Protein AF-0000000078692003 (afdb_homodimer)

Solvent-accessible surface area (backbone atoms only — not comparable to ful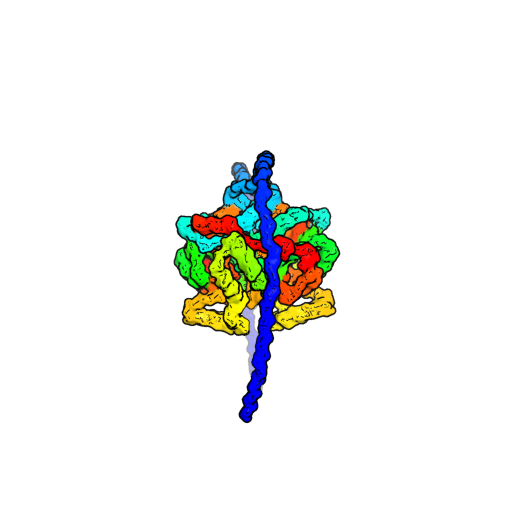l-atom values): 32745 Å² total; per-residue (Å²): 138,87,77,79,76,80,84,78,87,72,90,70,92,80,80,88,92,82,79,92,82,76,89,86,88,71,91,83,78,80,73,76,78,75,75,72,77,72,70,77,66,76,76,68,73,66,78,64,81,68,88,63,51,41,68,58,26,27,51,36,38,47,45,22,47,67,67,52,61,80,47,75,42,37,27,68,88,47,77,70,63,62,68,59,49,49,51,44,51,52,53,24,64,55,45,70,38,77,94,55,30,62,33,43,36,35,29,38,35,60,47,66,71,56,27,60,55,42,16,52,19,32,65,60,43,59,35,43,58,31,18,51,30,27,37,39,38,31,13,30,46,58,31,70,77,36,42,67,59,44,51,50,46,18,46,74,69,60,55,36,57,82,83,43,54,68,57,47,57,51,49,53,45,38,48,74,58,31,45,84,54,58,92,43,42,73,54,33,58,51,40,44,53,46,41,28,66,68,70,70,48,70,49,67,54,44,68,91,35,52,61,24,44,13,30,26,46,33,27,29,30,52,44,48,38,52,41,40,38,30,18,58,69,35,38,34,27,82,43,59,68,23,11,46,66,50,41,27,59,74,32,61,43,61,70,88,50,40,45,64,65,39,35,35,26,36,29,41,53,26,74,76,50,51,61,52,62,76,47,60,80,68,68,79,57,57,72,76,38,42,31,70,60,36,98,143,81,92,85,81,88,75,85,80,91,85,75,89,74,89,81,95,81,75,95,74,83,73,89,80,74,89,81,83,70,86,75,80,76,78,75,77,74,73,77,66,78,76,68,74,65,78,63,80,67,87,63,51,40,67,57,27,28,51,37,37,47,45,22,46,67,69,51,60,81,48,74,42,38,27,68,88,47,77,69,63,62,69,59,48,50,51,45,52,52,53,25,64,57,45,71,37,77,92,55,31,62,35,42,36,35,30,38,35,60,46,68,74,56,27,61,54,42,17,52,19,31,67,61,43,59,35,43,58,31,18,50,30,28,37,39,38,32,14,30,47,58,30,69,76,34,41,67,60,43,49,50,47,18,44,74,68,59,56,37,56,82,82,43,53,68,57,48,57,51,49,53,45,39,47,73,55,34,49,81,58,60,87,44,44,73,54,34,56,49,42,47,48,44,43,24,66,69,67,70,49,67,48,71,53,45,70,91,36,51,62,24,46,12,31,26,46,34,26,29,30,52,45,47,37,52,38,41,38,30,19,58,68,35,39,35,26,81,42,58,69,23,10,47,68,50,42,26,61,74,32,61,42,62,71,90,51,39,46,64,63,38,34,35,23,36,30,41,53,25,73,76,50,51,60,52,61,77,47,61,80,69,67,79,57,57,73,76,37,44,32,70,60,35,99

Organism: Leishmania braziliensis (NCBI:txid5660)

Nearest PDB structures (foldseek):
  3bem-assembly1_A  TM=8.900E-01  e=2.463E-15  Bacillus subtilis
  3x21-assembly1_B  TM=8.415E-01  e=2.024E-14  Escherichia coli K-12
  1v5z-assembly1_A  TM=8.103E-01  e=6.130E-14  Aliivibrio fischeri
  3gag-assembly2_D  TM=8.363E-01  e=1.488E-13  Streptococcus mutans
  3gag-assembly2_C  TM=8.128E-01  e=1.857E-13  Streptococcus mutans

InterPro domains:
  IPR000415 Nitroreductase-like [G3DSA:3.40.109.10] (60-291)
  IPR000415 Nitroreductase-like [SSF55469] (63-290)
  IPR029479 Nitroreductase [PF00881] (65-268)
  IPR050461 Nitroreductase family, HadB/RutE subfamily [PTHR43543] (5-295)

Foldseek 3Di:
DCPCVDDDDDDDDDDDDDDDDDDDDDPDDCPDDPPPPPPPPPPPPPPPVPCDDPVRVCVLLVCLVLLADAFQAFALVFADDVVLVVVLLVVLQPFAFVLSLSFKDKDKDQDQVLLVLQCVQLVNRCLSNRFNIKIFMKFFLPSLVSQVVVLVVCVVVVVDDPVCNVVSSVCSCCQAPPVVPPVPLVVCVVVVVVCCVVVVDDDRDHDPGSQVSRLVRRVRSVVSSSSSLSSVVKHKHKGQNGNFVSNCVSVVNDPPGMTTRIMMGIHHHDPVSVVCSVDHDDDDDPCVVDDPPDD/DDDDDCPDDDDCPDDDDDDPDDDDDDPDDDDDDPDPPPPPPPPPPPVPVPCDDPVRVCVLLVCLVLLADAFQAFALVFADDVVLVVVLLVVLQPFAFVLSLSFKDKDKDQDLVLLVLQCVQLVNRCLSNRFNIKIFMKGFLPSLVSQVVVLVVCVVVVVDDPVCNVVSSVCSCCQAPPVVPLVPLVVSVVVLVVCCVVVVDHDRDHDSGSQVSRLVRRVRSVVSSSSSLSSVVKHKHKGQRGNFVSNCVSVVNDPPGMTTRIMMGIHHHDPVSVVCSVDHDDDDDPCVVDDPPDD

pLDDT: mean 77.94, std 29.79, range [15.89, 98.94]

Secondary structure (DSSP, 8-state):
-----------------------------------------------------HHHHHHHHHHHHHH--B--SB-TT----HHHHHHHHHHHTT---GGG---EEEEEE--HHHHHHHHHHTTT-HHHHHSSEEEEEEEES-GGGGHHHHHHHHHHHTSS-GGGHHHHHHHHHHHHH-SS-STTHHHHHHHHHHHHHHH----PPPPS-HHHHHHHHHHHHHHHHHHHHHHTT-EEEEE--S-HHHHHHHHT--TTTEEEEEEEEEE-B-HHHHHGGGSPPP---HHHHEEES--/-----------------------------------------------------HHHHHHHHHHHHHH--B--SB-TT----HHHHHHHHHHHTT---GGG---EEEEEE--HHHHHHHHHHTTT-HHHHHSSEEEEEEEES-GGGGHHHHHHHHHHHTSS-GGGHHHHHHHHHHHHH-SS--TTHHHHHHHHHHHHHHH----PPPPS-HHHHHHHHHHHHHHHHHHHHHHTT-EEEEE--S-HHHHHHHHT--TTTEEEEEEEEEE-B-HHHHHGGGSPPP---HHHHEEES--

Sequence (590 aa):
MFRHSRCSNKARNGTSSGFLATLRSLVTWGRASATVASSSSPASCGRTAGCISAGVALDAVEAAVRNRWTCRQFDTAKTIDLDTLRRVLTATTRAPTGFNLQGWHAVVVTSTAVREQLVKAALGQPQVLQAPATVVFVGDMEPERNAPQTLEMGLETGYYDPLYGSAYLRNVYYFLHGGPMQSMAAVKSAVSAWYSRAAGTPLVSVPVSRAGYAWKQTLIPATTFVQLCTAAGWDTCMMEGIDEEAVKQVLGVPAERYTVPVIVSVGYATAAEAEKRQVRSPRFATSHTVRWNKFMFRHSRCSNKARNGTSSGFLATLRSLVTWGRASATVASSSSPASCGRTAGCISAGVALDAVEAAVRNRWTCRQFDTAKTIDLDTLRRVLTATTRAPTGFNLQGWHAVVVTSTAVREQLVKAALGQPQVLQAPATVVFVGDMEPERNAPQTLEMGLETGYYDPLYGSAYLRNVYYFLHGGPMQSMAAVKSAVSAWYSRAAGTPLVSVPVSRAGYAWKQTLIPATTFVQLCTAAGWDTCMMEGIDEEAVKQVLGVPAERYTVPVIVSVGYATAAEAEKRQVRSPRFATSHTVRWNKF

Radius of gyration: 33.56 Å; Cα contacts (8 Å, |Δi|>4): 937; chains: 2; bounding box: 138×92×102 Å

Structure (mmCIF, N/CA/C/O backbone):
data_AF-0000000078692003-model_v1
#
loop_
_entity.id
_entity.type
_entity.pdbx_description
1 polymer 'Nitroreductase-like protein'
#
loop_
_atom_site.group_PDB
_atom_site.id
_atom_site.type_symbol
_atom_site.label_atom_id
_atom_site.label_alt_id
_atom_site.label_comp_id
_atom_site.label_asym_id
_atom_site.label_entity_id
_atom_site.label_seq_id
_atom_site.pdbx_PDB_ins_code
_atom_site.Cartn_x
_atom_site.Cartn_y
_atom_site.Cartn_z
_atom_site.occupancy
_atom_site.B_iso_or_equiv
_atom_site.auth_seq_id
_atom_site.auth_comp_id
_atom_site.auth_asym_id
_atom_site.auth_atom_id
_atom_site.pdbx_PDB_model_num
ATOM 1 N N . MET A 1 1 ? 68.312 18.75 40.219 1 24.02 1 MET A N 1
ATOM 2 C CA . MET A 1 1 ? 67.812 19.922 39.531 1 24.02 1 MET A CA 1
ATOM 3 C C . MET A 1 1 ? 68.438 20.078 38.156 1 24.02 1 MET A C 1
ATOM 5 O O . MET A 1 1 ? 69.625 20.344 38.031 1 24.02 1 MET A O 1
ATOM 9 N N . PHE A 1 2 ? 67.875 19.203 37.125 1 21.09 2 PHE A N 1
ATOM 10 C CA . PHE A 1 2 ? 68.188 18.438 35.906 1 21.09 2 PHE A CA 1
ATOM 11 C C . PHE A 1 2 ? 68.188 19.344 34.688 1 21.09 2 PHE A C 1
ATOM 13 O O . PHE A 1 2 ? 67.125 19.578 34.094 1 21.09 2 PHE A O 1
ATOM 20 N N . ARG A 1 3 ? 68.812 20.5 34.812 1 21.56 3 ARG A N 1
ATOM 21 C CA . ARG A 1 3 ? 68.812 21.734 34.031 1 21.56 3 ARG A CA 1
ATOM 22 C C . ARG A 1 3 ? 69.5 21.516 32.688 1 21.56 3 ARG A C 1
ATOM 24 O O . ARG A 1 3 ? 70.75 21.641 32.562 1 21.56 3 ARG A O 1
ATOM 31 N N . HIS A 1 4 ? 68.938 20.422 31.922 1 21.05 4 HIS A N 1
ATOM 32 C CA . HIS A 1 4 ? 69.562 19.969 30.703 1 21.05 4 HIS A CA 1
ATOM 33 C C . HIS A 1 4 ? 69.5 21.031 29.609 1 21.05 4 HIS A C 1
ATOM 35 O O . HIS A 1 4 ? 68.438 21.422 29.172 1 21.05 4 HIS A O 1
ATOM 41 N N . SER A 1 5 ? 70.375 21.969 29.547 1 20.39 5 SER A N 1
ATOM 42 C CA . SER A 1 5 ? 70.625 23.219 28.844 1 20.39 5 SER A CA 1
ATOM 43 C C . SER A 1 5 ? 70.938 22.969 27.375 1 20.39 5 SER A C 1
ATOM 45 O O . SER A 1 5 ? 72.125 22.938 26.984 1 20.39 5 SER A O 1
ATOM 47 N N . ARG A 1 6 ? 70.062 22.016 26.703 1 19.52 6 ARG A N 1
ATOM 48 C CA . ARG A 1 6 ? 70.625 21.562 25.453 1 19.52 6 ARG A CA 1
ATOM 49 C C . ARG A 1 6 ? 70.75 22.703 24.453 1 19.52 6 ARG A C 1
ATOM 51 O O . ARG A 1 6 ? 69.938 23.625 24.469 1 19.52 6 ARG A O 1
ATOM 58 N N . CYS A 1 7 ? 71.75 22.703 23.578 1 18.88 7 CYS A N 1
ATOM 59 C CA . CYS A 1 7 ? 72.562 23.484 22.656 1 18.88 7 CYS A CA 1
ATOM 60 C C . CYS A 1 7 ? 71.75 23.859 21.406 1 18.88 7 CYS A C 1
ATOM 62 O O . CYS A 1 7 ? 70.938 23.094 20.953 1 18.88 7 CYS A O 1
ATOM 64 N N . SER A 1 8 ? 71.875 25.109 20.781 1 18.08 8 SER A N 1
ATOM 65 C CA . SER A 1 8 ? 71.5 26.297 20.016 1 18.08 8 SER A CA 1
ATOM 66 C C . SER A 1 8 ? 71.75 26.094 18.516 1 18.08 8 SER A C 1
ATOM 68 O O . SER A 1 8 ? 71.625 27.031 17.734 1 18.08 8 SER A O 1
ATOM 70 N N . ASN A 1 9 ? 71.75 24.797 17.922 1 17.09 9 ASN A N 1
ATOM 71 C CA . ASN A 1 9 ? 72.5 24.891 16.703 1 17.09 9 ASN A CA 1
ATOM 72 C C . ASN A 1 9 ? 71.812 25.734 15.641 1 17.09 9 ASN A C 1
ATOM 74 O O . ASN A 1 9 ? 70.625 25.531 15.383 1 17.09 9 ASN A O 1
ATOM 78 N N . LYS A 1 10 ? 72.375 26.797 14.93 1 17.7 10 LYS A N 1
ATOM 79 C CA . LYS A 1 10 ? 72.25 28.047 14.188 1 17.7 10 LYS A CA 1
ATOM 80 C C . LYS A 1 10 ? 72.125 27.781 12.688 1 17.7 10 LYS A C 1
ATOM 82 O O . LYS A 1 10 ? 72.062 28.719 11.891 1 17.7 10 LYS A O 1
ATOM 87 N N . ALA A 1 11 ? 71.812 26.578 12.055 1 17.94 11 ALA A N 1
ATOM 88 C CA . ALA A 1 11 ? 72.438 26.594 10.734 1 17.94 11 ALA A CA 1
ATOM 89 C C . ALA A 1 11 ? 71.688 27.547 9.797 1 17.94 11 ALA A C 1
ATOM 91 O O . ALA A 1 11 ? 70.438 27.516 9.695 1 17.94 11 ALA A O 1
ATOM 92 N N . ARG A 1 12 ? 72.375 28.516 8.984 1 17.14 12 ARG A N 1
ATOM 93 C CA . ARG A 1 12 ? 72.312 29.766 8.242 1 17.14 12 ARG A CA 1
ATOM 94 C C . ARG A 1 12 ? 71.938 29.531 6.789 1 17.14 12 ARG A C 1
ATOM 96 O O . ARG A 1 12 ? 71.875 30.484 5.996 1 17.14 12 ARG A O 1
ATOM 103 N N . ASN A 1 13 ? 71.562 28.344 6.285 1 17.27 13 ASN A N 1
ATOM 104 C CA . ASN A 1 13 ? 72.062 28.312 4.91 1 17.27 13 ASN A CA 1
ATOM 105 C C . ASN A 1 13 ? 71.25 29.25 4.012 1 17.27 13 ASN A C 1
ATOM 107 O O . ASN A 1 13 ? 70.062 29.297 4.09 1 17.27 13 ASN A O 1
ATOM 111 N N . GLY A 1 14 ? 71.875 30.172 3.195 1 17.34 14 GLY A N 1
ATOM 112 C CA . GLY A 1 14 ? 71.812 31.406 2.432 1 17.34 14 GLY A CA 1
ATOM 113 C C . GLY A 1 14 ? 71.062 31.266 1.107 1 17.34 14 GLY A C 1
ATOM 114 O O . GLY A 1 14 ? 70.188 32.031 0.816 1 17.34 14 GLY A O 1
ATOM 115 N N . THR A 1 15 ? 71.688 30.766 -0.115 1 16.61 15 THR A N 1
ATOM 116 C CA . THR A 1 15 ? 72 31.641 -1.24 1 16.61 15 THR A CA 1
ATOM 117 C C . THR A 1 15 ? 70.938 31.531 -2.324 1 16.61 15 THR A C 1
ATOM 119 O O . THR A 1 15 ? 70.625 32.531 -2.975 1 16.61 15 THR A O 1
ATOM 122 N N . SER A 1 16 ? 70.5 30.359 -2.883 1 17.58 16 SER A N 1
ATOM 123 C CA . SER A 1 16 ? 70.688 30.234 -4.324 1 17.58 16 SER A CA 1
ATOM 124 C C . SER A 1 16 ? 69.688 31.047 -5.094 1 17.58 16 SER A C 1
ATOM 126 O O . SER A 1 16 ? 68.625 31.359 -4.57 1 17.58 16 SER A O 1
ATOM 128 N N . SER A 1 17 ? 69.812 31.156 -6.555 1 17.58 17 SER A N 1
ATOM 129 C CA . SER A 1 17 ? 69.938 31.938 -7.777 1 17.58 17 SER A CA 1
ATOM 130 C C . SER A 1 17 ? 68.625 32.125 -8.461 1 17.58 17 SER A C 1
ATOM 132 O O . SER A 1 17 ?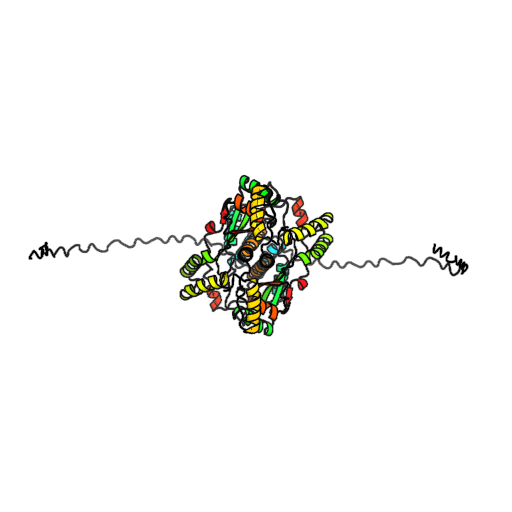 67.625 31.391 -8.195 1 17.58 17 SER A O 1
ATOM 134 N N . GLY A 1 18 ? 68.5 33.031 -9.664 1 17.33 18 GLY A N 1
ATOM 135 C CA . GLY A 1 18 ? 67.875 34.156 -10.359 1 17.33 18 GLY A CA 1
ATOM 136 C C . GLY A 1 18 ? 66.938 33.719 -11.492 1 17.33 18 GLY A C 1
ATOM 137 O O . GLY A 1 18 ? 66.5 34.562 -12.258 1 17.33 18 GLY A O 1
ATOM 138 N N . PHE A 1 19 ? 67.062 32.438 -11.922 1 16.31 19 PHE A N 1
ATOM 139 C CA . PHE A 1 19 ? 66.938 32.375 -13.375 1 16.31 19 PHE A CA 1
ATOM 140 C C . PHE A 1 19 ? 65.625 32.938 -13.867 1 16.31 19 PHE A C 1
ATOM 142 O O . PHE A 1 19 ? 64.688 33.062 -13.094 1 16.31 19 PHE A O 1
ATOM 149 N N . LEU A 1 20 ? 65 32.156 -14.922 1 17.67 20 LEU A N 1
ATOM 150 C CA . LEU A 1 20 ? 64.562 32.312 -16.312 1 17.67 20 LEU A CA 1
ATOM 151 C C . LEU A 1 20 ? 63.125 32.781 -16.391 1 17.67 20 LEU A C 1
ATOM 153 O O . LEU A 1 20 ? 62.188 32.094 -15.938 1 17.67 20 LEU A O 1
ATOM 157 N N . ALA A 1 21 ? 62.938 34.062 -16.562 1 16.7 21 ALA A N 1
ATOM 158 C CA . ALA A 1 21 ? 62 35.156 -16.641 1 16.7 21 ALA A CA 1
ATOM 159 C C . ALA A 1 21 ? 60.906 34.906 -17.672 1 16.7 21 ALA A C 1
ATOM 161 O O . ALA A 1 21 ? 59.719 35 -17.359 1 16.7 21 ALA A O 1
ATOM 162 N N . THR A 1 22 ? 61.125 35.312 -19.047 1 15.97 22 THR A N 1
ATOM 163 C CA . THR A 1 22 ? 60.438 36.375 -19.734 1 15.97 22 THR A CA 1
ATOM 164 C C . THR A 1 22 ? 59.281 35.844 -20.578 1 15.97 22 THR A C 1
ATOM 166 O O . THR A 1 22 ? 58.344 36.562 -20.891 1 15.97 22 THR A O 1
ATOM 169 N N . LEU A 1 23 ? 59.5 34.688 -21.328 1 17.91 23 LEU A N 1
ATOM 170 C CA . LEU A 1 23 ? 59.094 34.875 -22.719 1 17.91 23 LEU A CA 1
ATOM 171 C C . LEU A 1 23 ? 57.594 35.156 -22.828 1 17.91 23 LEU A C 1
ATOM 173 O O . LEU A 1 23 ? 56.781 34.5 -22.156 1 17.91 23 LEU A O 1
ATOM 177 N N . ARG A 1 24 ? 57.219 35.969 -23.844 1 16.62 24 ARG A N 1
ATOM 178 C CA . ARG A 1 24 ? 56.312 37 -24.328 1 16.62 24 ARG A CA 1
ATOM 179 C C . ARG A 1 24 ? 54.969 36.438 -24.703 1 16.62 24 ARG A C 1
ATOM 181 O O . ARG A 1 24 ? 54.812 35.219 -24.844 1 16.62 24 ARG A O 1
ATOM 188 N N . SER A 1 25 ? 54.188 37.188 -25.766 1 18.06 25 SER A N 1
ATOM 189 C CA . SER A 1 25 ? 52.969 37.969 -25.953 1 18.06 25 SER A CA 1
ATOM 190 C C . SER A 1 25 ? 51.875 37.125 -26.594 1 18.06 25 SER A C 1
ATOM 192 O O . SER A 1 25 ? 50.781 37 -26.031 1 18.06 25 SER A O 1
ATOM 194 N N . LEU A 1 26 ? 51.5 37.375 -28 1 18.22 26 LEU A N 1
ATOM 195 C CA . LEU A 1 26 ? 50.344 38 -28.609 1 18.22 26 LEU A CA 1
ATOM 196 C C . LEU A 1 26 ? 49.438 36.938 -29.266 1 18.22 26 LEU A C 1
ATOM 198 O O . LEU A 1 26 ? 48.469 37.281 -29.922 1 18.22 26 LEU A O 1
ATOM 202 N N . VAL A 1 27 ? 49.844 35.656 -29.328 1 19.84 27 VAL A N 1
ATOM 203 C CA . VAL A 1 27 ? 49.25 35.125 -30.531 1 19.84 27 VAL A CA 1
ATOM 204 C C . VAL A 1 27 ? 47.719 35.281 -30.469 1 19.84 27 VAL A C 1
ATOM 206 O O . VAL A 1 27 ? 47.094 35 -29.453 1 19.84 27 VAL A O 1
ATOM 209 N N . THR A 1 28 ? 47.156 35.875 -31.656 1 19.8 28 THR A N 1
ATOM 210 C CA . THR A 1 28 ? 45.969 36.438 -32.281 1 19.8 28 THR A CA 1
ATOM 211 C C . THR A 1 28 ? 44.812 35.469 -32.25 1 19.8 28 THR A C 1
ATOM 213 O O . THR A 1 28 ? 45 34.25 -32.125 1 19.8 28 THR A O 1
ATOM 216 N N . TRP A 1 29 ? 43.469 36.031 -32.594 1 19.53 29 TRP A N 1
ATOM 217 C CA . TRP A 1 29 ? 42.031 36.25 -32.406 1 19.53 29 TRP A CA 1
ATOM 218 C C . TRP A 1 29 ? 41.219 35.281 -33.219 1 19.53 29 TRP A C 1
ATOM 220 O O . TRP A 1 29 ? 40.062 35 -32.906 1 19.53 29 TRP A O 1
ATOM 230 N N . GLY A 1 30 ? 41.719 34.719 -34.406 1 20.55 30 GLY A N 1
ATOM 231 C CA . GLY A 1 30 ? 40.719 34.719 -35.438 1 20.55 30 GLY A CA 1
ATOM 232 C C . GLY A 1 30 ? 39.656 33.656 -35.25 1 20.55 30 GLY A C 1
ATOM 233 O O . GLY A 1 30 ? 39.75 32.531 -35.781 1 20.55 30 GLY A O 1
ATOM 234 N N . ARG A 1 31 ? 39.344 33.25 -34.094 1 19.88 31 ARG A N 1
ATOM 235 C CA . ARG A 1 31 ? 38.438 32.094 -34.156 1 19.88 31 ARG A CA 1
ATOM 236 C C . ARG A 1 31 ? 37.125 32.438 -34.844 1 19.88 31 ARG A C 1
ATOM 238 O O . ARG A 1 31 ? 36.344 33.219 -34.312 1 19.88 31 ARG A O 1
ATOM 245 N N . ALA A 1 32 ? 37.219 32.594 -36.25 1 20.64 32 ALA A N 1
ATOM 246 C CA . ALA A 1 32 ? 35.969 32.844 -37 1 20.64 32 ALA A CA 1
ATOM 247 C C . ALA A 1 32 ? 34.875 31.875 -36.562 1 20.64 32 ALA A C 1
ATOM 249 O O . ALA A 1 32 ? 35.156 30.75 -36.156 1 20.64 32 ALA A O 1
ATOM 250 N N . SER A 1 33 ? 33.594 32.5 -36.438 1 21.19 33 SER A N 1
ATOM 251 C CA . SER A 1 33 ? 32.219 32.219 -36.031 1 21.19 33 SER A CA 1
ATOM 252 C C . SER A 1 33 ? 31.594 31.172 -36.938 1 21.19 33 SER A C 1
ATOM 254 O O . SER A 1 33 ? 31.156 31.484 -38.062 1 21.19 33 SER A O 1
ATOM 256 N N . ALA A 1 34 ? 32.281 30.031 -37.312 1 25.08 34 ALA A N 1
ATOM 257 C CA . ALA A 1 34 ? 31.438 29.203 -38.156 1 25.08 34 ALA A CA 1
ATOM 258 C C . ALA A 1 34 ? 30.031 29.078 -37.594 1 25.08 34 ALA A C 1
ATOM 260 O O . ALA A 1 34 ? 29.844 28.797 -36.406 1 25.08 34 ALA A O 1
ATOM 261 N N . THR A 1 35 ? 29.109 29.766 -38.281 1 23.47 35 THR A N 1
ATOM 262 C CA . THR A 1 35 ? 27.656 29.781 -38.156 1 23.47 35 THR A CA 1
ATOM 263 C C . THR A 1 35 ? 27.094 28.359 -38.156 1 23.47 35 THR A C 1
ATOM 265 O O . THR A 1 35 ? 27.234 27.625 -39.125 1 23.47 35 THR A O 1
ATOM 268 N N . VAL A 1 36 ? 27.391 27.547 -37.156 1 23.12 36 VAL A N 1
ATOM 269 C CA . VAL A 1 36 ? 26.703 26.25 -37.156 1 23.12 36 VAL A CA 1
ATOM 270 C C . VAL A 1 36 ? 25.203 26.469 -37.375 1 23.12 36 VAL A C 1
ATOM 272 O O . VAL A 1 36 ? 24.578 27.234 -36.625 1 23.12 36 VAL A O 1
ATOM 275 N N . ALA A 1 37 ? 24.781 26.312 -38.656 1 25.95 37 ALA A N 1
ATOM 276 C CA . ALA A 1 37 ? 23.375 26.172 -39.031 1 25.95 37 ALA A CA 1
ATOM 277 C C . ALA A 1 37 ? 22.656 25.172 -38.156 1 25.95 37 ALA A C 1
ATOM 279 O O . ALA A 1 37 ? 23.047 24 -38.094 1 25.95 37 ALA A O 1
ATOM 280 N N . SER A 1 38 ? 22.172 25.688 -36.938 1 23.83 38 SER A N 1
ATOM 281 C CA . SER A 1 38 ? 21.297 24.906 -36.094 1 23.83 38 SER A CA 1
ATOM 282 C C . SER A 1 38 ? 20.172 24.25 -36.875 1 23.83 38 SER A C 1
ATOM 284 O O . SER A 1 38 ? 19.375 24.938 -37.531 1 23.83 38 SER A O 1
ATOM 286 N N . SER A 1 39 ? 20.578 23.25 -37.688 1 25.94 39 SER A N 1
ATOM 287 C CA . SER A 1 39 ? 19.453 22.5 -38.219 1 25.94 39 SER A CA 1
ATOM 288 C C . SER A 1 39 ? 18.375 22.297 -37.156 1 25.94 39 SER A C 1
ATOM 290 O O . SER A 1 39 ? 18.672 21.875 -36.031 1 25.94 39 SER A O 1
ATOM 292 N N . SER A 1 40 ? 17.359 23.141 -37.25 1 25.36 40 SER A N 1
ATOM 293 C CA . SER A 1 40 ? 16.109 23.016 -36.5 1 25.36 40 SER A CA 1
ATOM 294 C C . SER A 1 40 ? 15.555 21.594 -36.594 1 25.36 40 SER A C 1
ATOM 296 O O . SER A 1 40 ? 15.172 21.141 -37.688 1 25.36 40 SER A O 1
ATOM 298 N N . SER A 1 41 ? 16.281 20.625 -36.031 1 28.48 41 SER A N 1
ATOM 299 C CA . SER A 1 41 ? 15.562 19.359 -36 1 28.48 41 SER A CA 1
ATOM 300 C C . SER A 1 41 ? 14.109 19.578 -35.562 1 28.48 41 SER A C 1
ATOM 302 O O . SER A 1 41 ? 13.82 20.375 -34.688 1 28.48 41 SER A O 1
ATOM 304 N N . PRO A 1 42 ? 13.203 19.156 -36.469 1 27.52 42 PRO A N 1
ATOM 305 C CA . PRO A 1 42 ? 11.789 19.297 -36.094 1 27.52 42 PRO A CA 1
ATOM 306 C C . PRO A 1 42 ? 11.484 18.797 -34.688 1 27.52 42 PRO A C 1
ATOM 308 O O . PRO A 1 42 ? 12.164 17.891 -34.188 1 27.52 42 PRO A O 1
ATOM 311 N N . ALA A 1 43 ? 11.07 19.734 -33.812 1 28.95 43 ALA A N 1
ATOM 312 C CA . ALA A 1 43 ? 10.523 19.453 -32.5 1 28.95 43 ALA A CA 1
ATOM 313 C C . ALA A 1 43 ? 9.594 18.25 -32.531 1 28.95 43 ALA A C 1
ATOM 315 O O . ALA A 1 43 ? 8.586 18.25 -33.25 1 28.95 43 ALA A O 1
ATOM 316 N N . SER A 1 44 ? 10.164 17.047 -32.594 1 26.06 44 SER A N 1
ATOM 317 C CA . SER A 1 44 ? 9.273 15.93 -32.281 1 26.06 44 SER A CA 1
ATOM 318 C C . SER A 1 44 ? 8.281 16.312 -31.188 1 26.06 44 SER A C 1
ATOM 320 O O . SER A 1 44 ? 8.664 16.875 -30.172 1 26.06 44 SER A O 1
ATOM 322 N N . CYS A 1 45 ? 7.145 16.734 -31.625 1 26.39 45 CYS A N 1
ATOM 323 C CA . CYS A 1 45 ? 6.047 16.875 -30.672 1 26.39 45 CYS A CA 1
ATOM 324 C C . CYS A 1 45 ? 6.086 15.773 -29.625 1 26.39 45 CYS A C 1
ATOM 326 O O . CYS A 1 45 ? 5.902 14.602 -29.938 1 26.39 45 CYS A O 1
ATOM 328 N N . GLY A 1 46 ? 7.094 15.789 -28.797 1 30.19 46 GLY A N 1
ATOM 329 C CA . GLY A 1 46 ? 6.918 14.938 -27.641 1 30.19 46 GLY A CA 1
ATOM 330 C C . GLY A 1 46 ? 5.465 14.758 -27.234 1 30.19 46 GLY A C 1
ATOM 331 O O . GLY A 1 46 ? 4.711 15.727 -27.172 1 30.19 46 GLY A O 1
ATOM 332 N N . ARG A 1 47 ? 4.773 13.711 -27.672 1 30.91 47 ARG A N 1
ATOM 333 C CA . ARG A 1 47 ? 3.422 13.367 -27.234 1 30.91 47 ARG A CA 1
ATOM 334 C C . ARG A 1 47 ? 3.158 13.859 -25.828 1 30.91 47 ARG A C 1
ATOM 336 O O . ARG A 1 47 ? 3.736 13.344 -24.859 1 30.91 47 ARG A O 1
ATOM 343 N N . THR A 1 48 ? 3.135 15.078 -25.578 1 30.81 48 THR A N 1
ATOM 344 C CA . THR A 1 48 ? 2.592 15.539 -24.297 1 30.81 48 THR A CA 1
ATOM 345 C C . THR A 1 48 ? 1.417 14.664 -23.875 1 30.81 48 THR A C 1
ATOM 347 O O . THR A 1 48 ? 0.482 14.445 -24.641 1 30.81 48 THR A O 1
ATOM 350 N N . ALA A 1 49 ? 1.538 13.562 -23.172 1 37.97 49 ALA A N 1
ATOM 351 C CA . ALA A 1 49 ? 0.385 12.898 -22.562 1 37.97 49 ALA A CA 1
ATOM 352 C C . ALA A 1 49 ? -0.766 13.883 -22.375 1 37.97 49 ALA A C 1
ATOM 354 O O . ALA A 1 49 ? -0.622 14.883 -21.656 1 37.97 49 ALA A O 1
ATOM 355 N N . GLY A 1 50 ? -1.534 14.055 -23.281 1 40.78 50 GLY A N 1
ATOM 356 C CA . GLY A 1 50 ? -2.732 14.875 -23.375 1 40.78 50 GLY A CA 1
ATOM 357 C C . GLY A 1 50 ? -3.477 14.992 -22.062 1 40.78 50 GLY A C 1
ATOM 358 O O . GLY A 1 50 ? -3.352 14.125 -21.188 1 40.78 50 GLY A O 1
ATOM 359 N N . CYS A 1 51 ? -3.818 16.203 -21.547 1 49.78 51 CYS A N 1
ATOM 360 C CA . CYS A 1 51 ? -4.668 16.625 -20.453 1 49.78 51 CYS A CA 1
ATOM 361 C C . CYS A 1 51 ? -5.938 15.781 -20.375 1 49.78 51 CYS A C 1
ATOM 363 O O . CYS A 1 51 ? -6.84 15.945 -21.203 1 49.78 51 CYS A O 1
ATOM 365 N N . ILE A 1 52 ? -5.781 14.516 -20.078 1 60.84 52 ILE A N 1
ATOM 366 C CA . ILE A 1 52 ? -6.984 13.742 -19.812 1 60.84 52 ILE A CA 1
ATOM 367 C C . ILE A 1 52 ? -7.797 14.406 -18.703 1 60.84 52 ILE A C 1
ATOM 369 O O . ILE A 1 52 ? -7.23 14.914 -17.734 1 60.84 52 ILE A O 1
ATOM 373 N N . SER A 1 53 ? -9 14.742 -19 1 71.5 53 SER A N 1
ATOM 374 C CA . SER A 1 53 ? -9.859 15.336 -17.984 1 71.5 53 SER A CA 1
ATOM 375 C C . SER A 1 53 ? -9.875 14.5 -16.719 1 71.5 53 SER A C 1
ATOM 377 O O . SER A 1 53 ? -9.617 13.289 -16.766 1 71.5 53 SER A O 1
ATOM 379 N N . ALA A 1 54 ? -10.008 15.109 -15.641 1 77.88 54 ALA A N 1
ATOM 380 C CA . ALA A 1 54 ? -10.055 14.453 -14.336 1 77.88 54 ALA A CA 1
ATOM 381 C C . ALA A 1 54 ? -11.07 13.32 -14.328 1 77.88 54 ALA A C 1
ATOM 383 O O . ALA A 1 54 ? -10.836 12.266 -13.727 1 77.88 54 ALA A O 1
ATOM 384 N N . GLY A 1 55 ? -12.117 13.492 -15.016 1 82.25 55 GLY A N 1
ATOM 385 C CA . GLY A 1 55 ? -13.133 12.453 -15.078 1 82.25 55 GLY A CA 1
ATOM 386 C C . GLY A 1 55 ? -12.656 11.195 -15.773 1 82.25 55 GLY A C 1
ATOM 387 O O . GLY A 1 55 ? -12.859 10.086 -15.281 1 82.25 55 GLY A O 1
ATOM 388 N N . VAL A 1 56 ? -11.93 11.414 -16.828 1 86.94 56 VAL A N 1
ATOM 389 C CA . VAL A 1 56 ? -11.422 10.281 -17.594 1 86.94 56 VAL A CA 1
ATOM 390 C C . VAL A 1 56 ? -10.289 9.602 -16.828 1 86.94 56 VAL A C 1
ATOM 392 O O . VAL A 1 56 ? -10.188 8.375 -16.812 1 86.94 56 VAL A O 1
ATOM 395 N N . ALA A 1 57 ? -9.469 10.438 -16.203 1 93.44 57 ALA A N 1
ATOM 396 C CA . ALA A 1 57 ? -8.367 9.898 -15.406 1 93.44 57 ALA A CA 1
ATOM 397 C C . ALA A 1 57 ? -8.891 9.047 -14.25 1 93.44 57 ALA A C 1
ATOM 399 O O . ALA A 1 57 ? -8.414 7.938 -14.023 1 93.44 57 ALA A O 1
ATOM 400 N N . LEU A 1 58 ? -9.906 9.562 -13.562 1 97.12 58 LEU A N 1
ATOM 401 C CA . LEU A 1 58 ? -10.477 8.82 -12.438 1 97.12 58 LEU A CA 1
ATOM 402 C C . LEU A 1 58 ? -11.125 7.523 -12.914 1 97.12 58 LEU A C 1
ATOM 404 O O . LEU A 1 58 ? -10.984 6.48 -12.273 1 97.12 58 LEU A O 1
ATOM 408 N N . ASP A 1 59 ? -11.758 7.543 -14.039 1 96.44 59 ASP A N 1
ATOM 409 C CA . ASP A 1 59 ? -12.367 6.34 -14.594 1 96.44 59 ASP A CA 1
ATOM 410 C C . ASP A 1 59 ? -11.32 5.254 -14.836 1 96.44 59 ASP A C 1
ATOM 412 O O . ASP A 1 59 ? -11.539 4.086 -14.516 1 96.44 59 ASP A O 1
ATOM 416 N N . ALA A 1 60 ? -10.219 5.684 -15.391 1 95.94 60 ALA A N 1
ATOM 417 C CA . ALA A 1 60 ? -9.172 4.73 -15.742 1 95.94 60 ALA A CA 1
ATOM 418 C C . ALA A 1 60 ? -8.539 4.125 -14.492 1 95.94 60 ALA A C 1
ATOM 420 O O . ALA A 1 60 ? -8.32 2.914 -14.43 1 95.94 60 ALA A O 1
ATOM 421 N N . VAL A 1 61 ? -8.219 4.977 -13.531 1 98.25 61 VAL A N 1
ATOM 422 C CA . VAL A 1 61 ? -7.609 4.48 -12.297 1 98.25 61 VAL A CA 1
ATOM 423 C C . VAL A 1 61 ? -8.609 3.609 -11.539 1 98.25 61 VAL A C 1
ATOM 425 O O . VAL A 1 61 ? -8.25 2.551 -11.023 1 98.25 61 VAL A O 1
ATOM 428 N N . GLU A 1 62 ? -9.812 4.035 -11.492 1 98.31 62 GLU A N 1
ATOM 429 C CA . GLU A 1 62 ? -10.859 3.24 -10.859 1 98.31 62 GLU A CA 1
ATOM 430 C C . GLU A 1 62 ? -11.016 1.886 -11.539 1 98.31 62 GLU A C 1
ATOM 432 O O . GLU A 1 62 ? -11.211 0.868 -10.867 1 98.31 62 GLU A O 1
ATOM 437 N N . ALA A 1 63 ? -10.953 1.873 -12.812 1 97.31 63 ALA A N 1
ATOM 438 C CA . ALA A 1 63 ? -11.055 0.615 -13.547 1 97.31 63 ALA A CA 1
ATOM 439 C C . ALA A 1 63 ? -9.922 -0.335 -13.164 1 97.31 63 ALA A C 1
ATOM 441 O O . ALA A 1 63 ? -10.141 -1.536 -12.992 1 97.31 63 ALA A O 1
ATOM 442 N N . ALA A 1 64 ? -8.703 0.187 -13.07 1 97.88 64 ALA A N 1
ATOM 443 C CA . ALA A 1 64 ? -7.578 -0.649 -12.664 1 97.88 64 ALA A CA 1
ATOM 444 C C . ALA A 1 64 ? -7.816 -1.255 -11.281 1 97.88 64 ALA A C 1
ATOM 446 O O . ALA A 1 64 ? -7.523 -2.43 -11.055 1 97.88 64 ALA A O 1
ATOM 447 N N . VAL A 1 65 ? -8.367 -0.448 -10.375 1 98.31 65 VAL A N 1
ATOM 448 C CA . VAL A 1 65 ? -8.648 -0.902 -9.016 1 98.31 65 VAL A CA 1
ATOM 449 C C . VAL A 1 65 ? -9.734 -1.975 -9.047 1 98.31 65 VAL A C 1
ATOM 451 O O . VAL A 1 65 ? -9.594 -3.027 -8.422 1 98.31 65 VAL A O 1
ATOM 454 N N . ARG A 1 66 ? -10.766 -1.783 -9.797 1 97 66 ARG A N 1
ATOM 455 C CA . ARG A 1 66 ? -11.922 -2.672 -9.82 1 97 66 ARG A CA 1
ATOM 456 C C . ARG A 1 66 ? -11.609 -3.953 -10.586 1 97 66 ARG A C 1
ATOM 458 O O . ARG A 1 66 ? -12.125 -5.023 -10.25 1 97 66 ARG A O 1
ATOM 465 N N . ASN A 1 67 ? -10.789 -3.818 -11.578 1 96.5 67 ASN A N 1
ATOM 466 C CA . ASN A 1 67 ? -10.508 -4.969 -12.43 1 96.5 67 ASN A CA 1
ATOM 467 C C . ASN A 1 67 ? -9.406 -5.852 -11.836 1 96.5 67 ASN A C 1
ATOM 469 O O . ASN A 1 67 ? -9.219 -6.988 -12.273 1 96.5 67 ASN A O 1
ATOM 473 N N . ARG A 1 68 ? -8.672 -5.324 -10.898 1 97.94 68 ARG A N 1
ATOM 474 C CA . ARG A 1 68 ? -7.652 -6.141 -10.242 1 97.94 68 ARG A CA 1
ATOM 475 C C . ARG A 1 68 ? -8.289 -7.312 -9.5 1 97.94 68 ARG A C 1
ATOM 477 O O . ARG A 1 68 ? -9.297 -7.148 -8.82 1 97.94 68 ARG A O 1
ATOM 484 N N . TRP A 1 69 ? -7.766 -8.484 -9.648 1 97.5 69 TRP A N 1
ATOM 485 C CA . TRP A 1 69 ? -8.18 -9.711 -8.977 1 97.5 69 TRP A CA 1
ATOM 486 C C . TRP A 1 69 ? -6.98 -10.609 -8.703 1 97.5 69 TRP A C 1
ATOM 488 O O . TRP A 1 69 ? -5.867 -10.32 -9.141 1 97.5 69 TRP A O 1
ATOM 498 N N . THR A 1 70 ? -7.191 -11.617 -7.875 1 97.75 70 THR A N 1
ATOM 499 C CA . THR A 1 70 ? -6.113 -12.555 -7.57 1 97.75 70 THR A CA 1
ATOM 500 C C . THR A 1 70 ? -6.117 -13.727 -8.555 1 97.75 70 THR A C 1
ATOM 502 O O . THR A 1 70 ? -7.031 -14.555 -8.531 1 97.75 70 THR A O 1
ATOM 505 N N . CYS A 1 71 ? -5.133 -13.734 -9.398 1 98.19 71 CYS A N 1
ATOM 506 C CA . CYS A 1 71 ? -4.961 -14.828 -10.344 1 98.19 71 CYS A CA 1
ATOM 507 C C . CYS A 1 71 ? -4.152 -15.969 -9.727 1 98.19 71 CYS A C 1
ATOM 509 O O . CYS A 1 71 ? -3.004 -15.766 -9.32 1 98.19 71 CYS A O 1
ATOM 511 N N . ARG A 1 72 ? -4.711 -17.188 -9.766 1 96.69 72 ARG A N 1
ATOM 512 C CA . ARG A 1 72 ? -4.035 -18.281 -9.062 1 96.69 72 ARG A CA 1
ATOM 513 C C . ARG A 1 72 ? -3.506 -19.31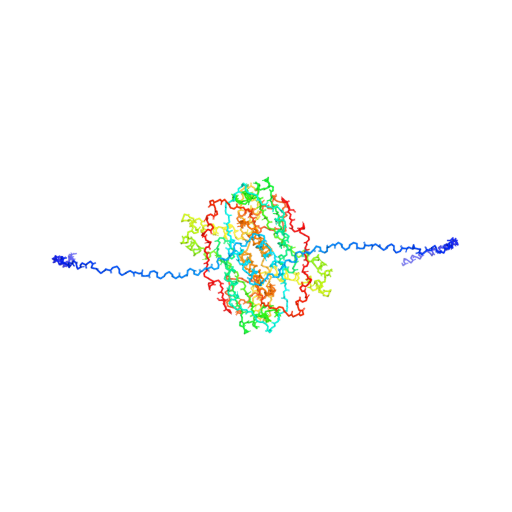2 -10.039 1 96.69 72 ARG A C 1
ATOM 515 O O . ARG A 1 72 ? -2.816 -20.266 -9.648 1 96.69 72 ARG A O 1
ATOM 522 N N . GLN A 1 73 ? -3.848 -19.234 -11.273 1 98.12 73 GLN A N 1
ATOM 523 C CA . GLN A 1 73 ? -3.336 -20.094 -12.336 1 98.12 73 GLN A CA 1
ATOM 524 C C . GLN A 1 73 ? -2.938 -19.266 -13.562 1 98.12 73 GLN A C 1
ATOM 526 O O . GLN A 1 73 ? -3.795 -18.688 -14.234 1 98.12 73 GLN A O 1
ATOM 531 N N . PHE A 1 74 ? -1.67 -19.281 -13.875 1 98.75 74 PHE A N 1
ATOM 532 C CA . PHE A 1 74 ? -1.164 -18.5 -15 1 98.75 74 PHE A CA 1
ATOM 533 C C . PHE A 1 74 ? -0.95 -19.391 -16.219 1 98.75 74 PHE A C 1
ATOM 535 O O . PHE A 1 74 ? -0.607 -20.562 -16.094 1 98.75 74 PHE A O 1
ATOM 542 N N . ASP A 1 75 ? -1.193 -18.828 -17.422 1 98.75 75 ASP A N 1
ATOM 543 C CA . ASP A 1 75 ? -0.935 -19.5 -18.688 1 98.75 75 ASP A CA 1
ATOM 544 C C . ASP A 1 75 ? 0.56 -19.531 -19 1 98.75 75 ASP A C 1
ATOM 546 O O . ASP A 1 75 ? 1.139 -18.516 -19.406 1 98.75 75 ASP A O 1
ATOM 550 N N . THR A 1 76 ? 1.177 -20.672 -18.875 1 98.19 76 THR A N 1
ATOM 551 C CA . THR A 1 76 ? 2.623 -20.812 -19.016 1 98.19 76 THR A CA 1
ATOM 552 C C . THR A 1 76 ? 3.055 -20.562 -20.453 1 98.19 76 THR A C 1
ATOM 554 O O . THR A 1 76 ? 4.242 -20.375 -20.734 1 98.19 76 THR A O 1
ATOM 557 N N . ALA A 1 77 ? 2.137 -20.516 -21.391 1 98.06 77 ALA A N 1
ATOM 558 C CA . ALA A 1 77 ? 2.453 -20.312 -22.812 1 98.06 77 ALA A CA 1
ATOM 559 C C . ALA A 1 77 ? 2.523 -18.828 -23.141 1 98.06 77 ALA A C 1
ATOM 561 O O . ALA A 1 77 ? 3.004 -18.453 -24.219 1 98.06 77 ALA A O 1
ATOM 562 N N . LYS A 1 78 ? 2.002 -18.031 -22.266 1 98.06 78 LYS A N 1
ATOM 563 C CA . LYS A 1 78 ? 1.976 -16.594 -22.531 1 98.06 78 LYS A CA 1
ATOM 564 C C . LYS A 1 78 ? 3.051 -15.859 -21.734 1 98.06 78 LYS A C 1
ATOM 566 O O . LYS A 1 78 ? 3.178 -16.062 -20.531 1 98.06 78 LYS A O 1
ATOM 571 N N . THR A 1 79 ? 3.777 -15 -22.422 1 97.62 79 THR A N 1
ATOM 572 C CA . THR A 1 79 ? 4.797 -14.18 -21.781 1 97.62 79 THR A CA 1
ATOM 573 C C . THR A 1 79 ? 4.332 -12.727 -21.672 1 97.62 79 THR A C 1
ATOM 575 O O . THR A 1 79 ? 3.262 -12.375 -22.172 1 97.62 79 THR A O 1
ATOM 578 N N . ILE A 1 80 ? 5.105 -11.953 -20.906 1 97.69 80 ILE A N 1
ATOM 579 C CA . ILE A 1 80 ? 4.812 -10.523 -20.859 1 97.69 80 ILE A CA 1
ATOM 580 C C . ILE A 1 80 ? 5.945 -9.742 -21.516 1 97.69 80 ILE A C 1
ATOM 582 O O . ILE A 1 80 ? 7.078 -10.227 -21.594 1 97.69 80 ILE A O 1
ATOM 586 N N . ASP A 1 81 ? 5.613 -8.539 -22.031 1 97.5 81 ASP A N 1
ATOM 587 C CA . ASP A 1 81 ? 6.602 -7.652 -22.625 1 97.5 81 ASP A CA 1
ATOM 588 C C . ASP A 1 81 ? 7.523 -7.051 -21.578 1 97.5 81 ASP A C 1
ATOM 590 O O . ASP A 1 81 ? 7.07 -6.301 -20.703 1 97.5 81 ASP A O 1
ATOM 594 N N . LEU A 1 82 ? 8.828 -7.34 -21.719 1 97.56 82 LEU A N 1
ATOM 595 C CA . LEU A 1 82 ? 9.766 -6.93 -20.672 1 97.56 82 LEU A CA 1
ATOM 596 C C . LEU A 1 82 ? 9.984 -5.422 -20.719 1 97.56 82 LEU A C 1
ATOM 598 O O . LEU A 1 82 ? 10.281 -4.809 -19.688 1 97.56 82 LEU A O 1
ATOM 602 N N . ASP A 1 83 ? 9.898 -4.809 -21.875 1 98.06 83 ASP A N 1
ATOM 603 C CA . ASP A 1 83 ? 10.008 -3.354 -21.938 1 98.06 83 ASP A CA 1
ATOM 604 C C . ASP A 1 83 ? 8.875 -2.682 -21.172 1 98.06 83 ASP A C 1
ATOM 606 O O . ASP A 1 83 ? 9.102 -1.709 -20.438 1 98.06 83 ASP A O 1
ATOM 610 N N . THR A 1 84 ? 7.672 -3.205 -21.375 1 98.38 84 THR A N 1
ATOM 611 C CA . THR A 1 84 ? 6.539 -2.697 -20.609 1 98.38 84 THR A CA 1
ATOM 612 C C . THR A 1 84 ? 6.734 -2.953 -19.125 1 98.38 84 THR A C 1
ATOM 614 O O . THR A 1 84 ? 6.41 -2.098 -18.297 1 98.38 84 THR A O 1
ATOM 617 N N . LEU A 1 85 ? 7.297 -4.113 -18.781 1 98.75 85 LEU A N 1
ATOM 618 C CA . LEU A 1 85 ? 7.566 -4.395 -17.375 1 98.75 85 LEU A CA 1
ATOM 619 C C . LEU A 1 85 ? 8.562 -3.396 -16.797 1 98.75 85 LEU A C 1
ATOM 621 O O . LEU A 1 85 ? 8.398 -2.918 -15.672 1 98.75 85 LEU A O 1
ATOM 625 N N . ARG A 1 86 ? 9.586 -3.094 -17.531 1 98.69 86 ARG A N 1
ATOM 626 C CA . ARG A 1 86 ? 10.555 -2.096 -17.094 1 98.69 86 ARG A CA 1
ATOM 627 C C . ARG A 1 86 ? 9.891 -0.736 -16.891 1 98.69 86 ARG A C 1
ATOM 629 O O . ARG A 1 86 ? 10.172 -0.036 -15.914 1 98.69 86 ARG A O 1
ATOM 636 N N . ARG A 1 87 ? 9 -0.38 -17.812 1 98.62 87 ARG A N 1
ATOM 637 C CA . ARG A 1 87 ? 8.242 0.86 -17.688 1 98.62 87 ARG A CA 1
ATOM 638 C C . ARG A 1 87 ? 7.41 0.872 -16.422 1 98.62 87 ARG A C 1
ATOM 640 O O . ARG A 1 87 ? 7.418 1.855 -15.672 1 98.62 87 ARG A O 1
ATOM 647 N N . VAL A 1 88 ? 6.742 -0.215 -16.172 1 98.81 88 VAL A N 1
ATOM 648 C CA . VAL A 1 88 ? 5.898 -0.363 -15 1 98.81 88 VAL A CA 1
ATOM 649 C C . VAL A 1 88 ? 6.746 -0.252 -13.734 1 98.81 88 VAL A C 1
ATOM 651 O O . VAL A 1 88 ? 6.379 0.452 -12.789 1 98.81 88 VAL A O 1
ATOM 654 N N . LEU A 1 89 ? 7.887 -0.9 -13.695 1 98.94 89 LEU A N 1
ATOM 655 C CA . LEU A 1 89 ? 8.773 -0.877 -12.539 1 98.94 89 LEU A CA 1
ATOM 656 C C . LEU A 1 89 ? 9.359 0.514 -12.328 1 98.94 89 LEU A C 1
ATOM 658 O O . LEU A 1 89 ? 9.484 0.978 -11.195 1 98.94 89 LEU A O 1
ATOM 662 N N . THR A 1 90 ? 9.719 1.167 -13.422 1 98.81 90 THR A N 1
ATOM 663 C CA . THR A 1 90 ? 10.211 2.537 -13.312 1 98.81 90 THR A CA 1
ATOM 664 C C . THR A 1 90 ? 9.148 3.445 -12.703 1 98.81 90 THR A C 1
ATOM 666 O O . THR A 1 90 ? 9.445 4.23 -11.797 1 98.81 90 THR A O 1
ATOM 669 N N . ALA A 1 91 ? 7.922 3.33 -13.172 1 98.75 91 ALA A N 1
ATOM 670 C CA . ALA A 1 91 ? 6.828 4.109 -12.594 1 98.75 91 ALA A CA 1
ATOM 671 C C . ALA A 1 91 ? 6.625 3.762 -11.125 1 98.75 91 ALA A C 1
ATOM 673 O O . ALA A 1 91 ? 6.312 4.633 -10.312 1 98.75 91 ALA A O 1
ATOM 674 N N . THR A 1 92 ? 6.816 2.492 -10.766 1 98.88 92 THR A N 1
ATOM 675 C CA . THR A 1 92 ? 6.652 2.023 -9.398 1 98.88 92 THR A CA 1
ATOM 676 C C . THR A 1 92 ? 7.617 2.74 -8.461 1 98.88 92 THR A C 1
ATOM 678 O O . THR A 1 92 ? 7.285 3.008 -7.305 1 98.88 92 THR A O 1
ATOM 681 N N . THR A 1 93 ? 8.812 3.125 -8.93 1 98.69 93 THR A N 1
ATOM 682 C CA . THR A 1 93 ? 9.828 3.758 -8.094 1 98.69 93 THR A CA 1
ATOM 683 C C . THR A 1 93 ? 9.375 5.148 -7.652 1 98.69 93 THR A C 1
ATOM 685 O O . THR A 1 93 ? 9.961 5.742 -6.75 1 98.69 93 THR A O 1
ATOM 688 N N . ARG A 1 94 ? 8.281 5.641 -8.219 1 98.38 94 ARG A N 1
ATOM 689 C CA . ARG A 1 94 ? 7.77 6.957 -7.848 1 98.38 94 ARG A CA 1
ATOM 690 C C . ARG A 1 94 ? 6.859 6.867 -6.625 1 98.38 94 ARG A C 1
ATOM 692 O O . ARG A 1 94 ? 6.434 7.891 -6.086 1 98.38 94 ARG A O 1
ATOM 699 N N . ALA A 1 95 ? 6.59 5.629 -6.18 1 98.56 95 ALA A N 1
ATOM 700 C CA . ALA A 1 95 ? 5.789 5.465 -4.969 1 98.56 95 ALA A CA 1
ATOM 701 C C . ALA A 1 95 ? 6.402 6.23 -3.799 1 98.56 95 ALA A C 1
ATOM 703 O O . ALA A 1 95 ? 7.625 6.246 -3.631 1 98.56 95 ALA A O 1
ATOM 704 N N . PRO A 1 96 ? 5.586 6.895 -2.986 1 98.31 96 PRO A N 1
ATOM 705 C CA . PRO A 1 96 ? 6.121 7.609 -1.827 1 98.31 96 PRO A CA 1
ATOM 706 C C . PRO A 1 96 ? 6.613 6.672 -0.729 1 98.31 96 PRO A C 1
ATOM 708 O O . PRO A 1 96 ? 6.25 5.492 -0.711 1 98.31 96 PRO A O 1
ATOM 711 N N . THR A 1 97 ? 7.527 7.129 0.11 1 98 97 THR A N 1
ATOM 712 C CA . THR A 1 97 ? 7.961 6.512 1.358 1 98 97 THR A CA 1
ATOM 713 C C . THR A 1 97 ? 8.18 7.566 2.438 1 98 97 THR A C 1
ATOM 715 O O . THR A 1 97 ? 8.352 8.75 2.131 1 98 97 THR A O 1
ATOM 718 N N . GLY A 1 98 ? 8.047 7.109 3.654 1 96.56 98 GLY A N 1
ATOM 719 C CA . GLY A 1 98 ? 8.344 8.031 4.742 1 96.56 98 GLY A CA 1
ATOM 720 C C . GLY A 1 98 ? 9.688 8.711 4.594 1 96.56 98 GLY A C 1
ATOM 721 O O . GLY A 1 98 ? 10.703 8.047 4.34 1 96.56 98 GLY A O 1
ATOM 722 N N . PHE A 1 99 ? 9.703 10.023 4.676 1 95.88 99 PHE A N 1
ATOM 723 C CA . PHE A 1 99 ? 10.914 10.836 4.617 1 95.88 99 PHE A CA 1
ATOM 724 C C . PHE A 1 99 ? 11.633 10.648 3.287 1 95.88 99 PHE A C 1
ATOM 726 O O . PHE A 1 99 ? 12.805 11 3.152 1 95.88 99 PHE A O 1
ATOM 733 N N . ASN A 1 100 ? 10.922 10.016 2.355 1 97.56 100 ASN A N 1
ATOM 734 C CA . ASN A 1 100 ? 11.5 9.703 1.052 1 97.56 100 ASN A CA 1
ATOM 735 C C . ASN A 1 100 ? 12.75 8.836 1.186 1 97.56 100 ASN A C 1
ATOM 737 O O . ASN A 1 100 ? 13.68 8.945 0.386 1 97.56 100 ASN A O 1
ATOM 741 N N . LEU A 1 101 ? 12.711 7.984 2.131 1 98.25 101 LEU A N 1
ATOM 742 C CA . LEU A 1 101 ? 13.898 7.172 2.393 1 98.25 101 LEU A CA 1
ATOM 743 C C . LEU A 1 101 ? 14.023 6.051 1.365 1 98.25 101 LEU A C 1
ATOM 745 O O . LEU A 1 101 ? 15.086 5.449 1.228 1 98.25 101 LEU A O 1
ATOM 749 N N . GLN A 1 102 ? 12.938 5.703 0.754 1 98.62 102 GLN A N 1
ATOM 750 C CA . GLN A 1 102 ? 12.977 4.711 -0.316 1 98.62 102 GLN A CA 1
ATOM 751 C C . GLN A 1 102 ? 13.57 3.396 0.173 1 98.62 102 GLN A C 1
ATOM 753 O O . GLN A 1 102 ? 14.414 2.799 -0.505 1 98.62 102 GLN A O 1
ATOM 758 N N . GLY A 1 103 ? 13.086 2.986 1.388 1 98.5 103 GLY A N 1
ATOM 759 C CA . GLY A 1 103 ? 13.617 1.812 2.059 1 98.5 103 GLY A CA 1
ATOM 760 C C . GLY A 1 103 ? 13.031 0.513 1.548 1 98.5 103 GLY A C 1
ATOM 761 O O . GLY A 1 103 ? 12.547 -0.308 2.332 1 98.5 103 GLY A O 1
ATOM 762 N N . TRP A 1 104 ? 13.141 0.234 0.256 1 98.81 104 TRP A N 1
ATOM 763 C CA . TRP A 1 104 ? 12.633 -0.994 -0.353 1 98.81 104 TRP A CA 1
ATOM 764 C C . TRP A 1 104 ? 13.398 -1.319 -1.632 1 98.81 104 TRP A C 1
ATOM 766 O O . TRP A 1 104 ? 14.078 -0.457 -2.191 1 98.81 104 TRP A O 1
ATOM 776 N N . HIS A 1 105 ? 13.328 -2.57 -2.037 1 98.88 105 HIS A N 1
ATOM 777 C CA . HIS A 1 105 ? 13.828 -3.061 -3.316 1 98.88 105 HIS A CA 1
ATOM 778 C C . HIS A 1 105 ? 12.836 -4.016 -3.967 1 98.88 105 HIS A C 1
ATOM 780 O O . HIS A 1 105 ? 11.945 -4.539 -3.297 1 98.88 105 HIS A O 1
ATOM 786 N N . ALA A 1 106 ? 12.961 -4.164 -5.227 1 98.94 106 ALA A N 1
ATOM 787 C CA . ALA A 1 106 ? 12.25 -5.191 -5.984 1 98.94 106 ALA A CA 1
ATOM 788 C C . ALA A 1 106 ? 13.227 -6.098 -6.727 1 98.94 106 ALA A C 1
ATOM 790 O O . ALA A 1 106 ? 14.086 -5.621 -7.469 1 98.94 106 ALA A O 1
ATOM 791 N N . VAL A 1 107 ? 13.102 -7.336 -6.461 1 98.94 107 VAL A N 1
ATOM 792 C CA . VAL A 1 107 ? 13.867 -8.305 -7.234 1 98.94 107 VAL A CA 1
ATOM 793 C C . VAL A 1 107 ? 12.953 -9 -8.25 1 98.94 107 VAL A C 1
ATOM 795 O O . VAL A 1 107 ? 12.047 -9.742 -7.867 1 98.94 107 VAL A O 1
ATOM 798 N N . VAL A 1 108 ? 13.227 -8.758 -9.508 1 98.94 108 VAL A N 1
ATOM 799 C CA . VAL A 1 108 ? 12.438 -9.32 -10.586 1 98.94 108 VAL A CA 1
ATOM 800 C C . VAL A 1 108 ? 13.008 -10.68 -10.992 1 98.94 108 VAL A C 1
ATOM 802 O O . VAL A 1 108 ? 14.164 -10.773 -11.414 1 98.94 108 VAL A O 1
ATOM 805 N N . VAL A 1 109 ? 12.18 -11.711 -10.852 1 98.88 109 VAL A N 1
ATOM 806 C CA . VAL A 1 109 ? 12.617 -13.062 -11.18 1 98.88 109 VAL A CA 1
ATOM 807 C C . VAL A 1 109 ? 11.977 -13.516 -12.492 1 98.88 109 VAL A C 1
ATOM 809 O O . VAL A 1 109 ? 10.766 -13.727 -12.555 1 98.88 109 VAL A O 1
ATOM 812 N N . THR A 1 110 ? 12.758 -13.688 -13.539 1 98.44 110 THR A N 1
ATOM 813 C CA . THR A 1 110 ? 12.281 -14.141 -14.844 1 98.44 110 THR A CA 1
ATOM 814 C C . THR A 1 110 ? 13.008 -15.414 -15.266 1 98.44 110 THR A C 1
ATOM 816 O O . THR A 1 110 ? 12.555 -16.109 -16.172 1 98.44 110 THR A O 1
ATOM 819 N N . SER A 1 111 ? 14.133 -15.664 -14.578 1 97.94 111 SER A N 1
ATOM 820 C CA . SER A 1 111 ? 14.898 -16.875 -14.883 1 97.94 111 SER A CA 1
ATOM 821 C C . SER A 1 111 ? 14.156 -18.125 -14.438 1 97.94 111 SER A C 1
ATOM 823 O O . SER A 1 111 ? 13.758 -18.234 -13.281 1 97.94 111 SER A O 1
ATOM 825 N N . THR A 1 112 ? 14.07 -19.094 -15.359 1 96.75 112 THR A N 1
ATOM 826 C CA . THR A 1 112 ? 13.391 -20.344 -15.031 1 96.75 112 THR A CA 1
ATOM 827 C C . THR A 1 112 ? 14.086 -21.047 -13.875 1 96.75 112 THR A C 1
ATOM 829 O O . THR A 1 112 ? 13.422 -21.562 -12.969 1 96.75 112 THR A O 1
ATOM 832 N N . ALA A 1 113 ? 15.344 -21.062 -13.875 1 97.69 113 ALA A N 1
ATOM 833 C CA . ALA A 1 113 ? 16.109 -21.719 -12.828 1 97.69 113 ALA A CA 1
ATOM 834 C C . ALA A 1 113 ? 15.828 -21.094 -11.461 1 97.69 113 ALA A C 1
ATOM 836 O O . ALA A 1 113 ? 15.672 -21.797 -10.469 1 97.69 113 ALA A O 1
ATOM 837 N N . VAL A 1 114 ? 15.773 -19.766 -11.375 1 98.31 114 VAL A N 1
ATOM 838 C CA . VAL A 1 114 ? 15.523 -19.078 -10.117 1 98.31 114 VAL A CA 1
ATOM 839 C C . VAL A 1 114 ? 14.07 -19.281 -9.688 1 98.31 114 VAL A C 1
ATOM 841 O O . VAL A 1 114 ? 13.789 -19.469 -8.508 1 98.31 114 VAL A O 1
ATOM 844 N N . ARG A 1 115 ? 13.164 -19.281 -10.641 1 98 115 ARG A N 1
ATOM 845 C CA . ARG A 1 115 ? 11.758 -19.516 -10.328 1 98 115 ARG A CA 1
ATOM 846 C C . ARG A 1 115 ? 11.555 -20.891 -9.711 1 98 115 ARG A C 1
ATOM 848 O O . ARG A 1 115 ? 10.75 -21.047 -8.789 1 98 115 ARG A O 1
ATOM 855 N N . GLU A 1 116 ? 12.258 -21.859 -10.18 1 97 116 GLU A N 1
ATOM 856 C CA . GLU A 1 116 ? 12.156 -23.219 -9.672 1 97 116 GLU A CA 1
ATOM 857 C C . GLU A 1 116 ? 12.617 -23.297 -8.219 1 97 116 GLU A C 1
ATOM 859 O O . GLU A 1 116 ? 12.078 -24.078 -7.438 1 97 116 GLU A O 1
ATOM 864 N N . GLN A 1 117 ? 13.609 -22.562 -7.895 1 97.31 117 GLN A N 1
ATOM 865 C CA . GLN A 1 117 ? 14.055 -22.484 -6.504 1 97.31 117 GLN A CA 1
ATOM 866 C C . GLN A 1 117 ? 13.07 -21.688 -5.652 1 97.31 117 GLN A C 1
ATOM 868 O O . GLN A 1 117 ? 12.766 -22.078 -4.523 1 97.31 117 GLN A O 1
ATOM 873 N N . LEU A 1 118 ? 12.555 -20.656 -6.211 1 98.06 118 LEU A N 1
ATOM 874 C CA . LEU A 1 118 ? 11.68 -19.734 -5.488 1 98.06 118 LEU A CA 1
ATOM 875 C C . LEU A 1 118 ? 10.344 -20.391 -5.156 1 98.06 118 LEU A C 1
ATOM 877 O O . LEU A 1 118 ? 9.758 -20.109 -4.109 1 98.06 118 LEU A O 1
ATOM 881 N N . VAL A 1 119 ? 9.914 -21.266 -6.016 1 97.25 119 VAL A N 1
ATOM 882 C CA . VAL A 1 119 ? 8.625 -21.906 -5.793 1 97.25 119 VAL A CA 1
ATOM 883 C C . VAL A 1 119 ? 8.664 -22.719 -4.5 1 97.25 119 VAL A C 1
ATOM 885 O O . VAL A 1 119 ? 7.676 -22.766 -3.762 1 97.25 119 VAL A O 1
ATOM 888 N N . LYS A 1 120 ? 9.75 -23.344 -4.184 1 94.38 120 LYS A N 1
ATOM 889 C CA . LYS A 1 120 ? 9.906 -24.078 -2.934 1 94.38 120 LYS A CA 1
ATOM 890 C C . LYS A 1 120 ? 9.844 -23.141 -1.732 1 94.38 120 LYS A C 1
ATOM 892 O O . LYS A 1 120 ? 9.188 -23.438 -0.735 1 94.38 120 LYS A O 1
ATOM 897 N N . ALA A 1 121 ? 10.5 -22 -1.87 1 94.81 121 ALA A N 1
ATOM 898 C CA . ALA A 1 121 ? 10.516 -21 -0.812 1 94.81 121 ALA A CA 1
ATOM 899 C C . ALA A 1 121 ? 9.141 -20.359 -0.649 1 94.81 121 ALA A C 1
ATOM 901 O O . ALA A 1 121 ? 8.812 -19.828 0.417 1 94.81 121 ALA A O 1
ATOM 902 N N . ALA A 1 122 ? 8.344 -20.391 -1.729 1 94.94 122 ALA A N 1
ATOM 903 C CA . ALA A 1 122 ? 6.984 -19.859 -1.706 1 94.94 122 ALA A CA 1
ATOM 904 C C . ALA A 1 122 ? 5.98 -20.953 -1.344 1 94.94 122 ALA A C 1
ATOM 906 O O . ALA A 1 122 ? 4.812 -20.891 -1.741 1 94.94 122 ALA A O 1
ATOM 907 N N . LEU A 1 123 ? 6.484 -21.969 -0.745 1 91.94 123 LEU A N 1
ATOM 908 C CA . LEU A 1 123 ? 5.676 -23.031 -0.174 1 91.94 123 LEU A CA 1
ATOM 909 C C . LEU A 1 123 ? 4.898 -23.766 -1.262 1 91.94 123 LEU A C 1
ATOM 911 O O . LEU A 1 123 ? 3.75 -24.156 -1.051 1 91.94 123 LEU A O 1
ATOM 915 N N . GLY A 1 124 ? 5.395 -23.859 -2.408 1 93.31 124 GLY A N 1
ATOM 916 C CA . GLY A 1 124 ? 4.848 -24.672 -3.48 1 93.31 124 GLY A CA 1
ATOM 917 C C . GLY A 1 124 ? 3.752 -23.969 -4.266 1 93.31 124 GLY A C 1
ATOM 918 O O . GLY A 1 124 ? 3.09 -24.594 -5.102 1 93.31 124 GLY A O 1
ATOM 919 N N . GLN A 1 125 ? 3.518 -22.719 -4.031 1 94.25 125 GLN A N 1
ATOM 920 C CA . GLN A 1 125 ? 2.512 -21.984 -4.785 1 94.25 125 GLN A CA 1
ATOM 921 C C . GLN A 1 125 ? 2.854 -21.953 -6.27 1 94.25 125 GLN A C 1
ATOM 923 O O . GLN A 1 125 ? 3.863 -21.359 -6.672 1 94.25 125 GLN A O 1
ATOM 928 N N . PRO A 1 126 ? 1.983 -22.516 -7.113 1 97.5 126 PRO A N 1
ATOM 929 C CA . PRO A 1 126 ? 2.334 -22.703 -8.523 1 97.5 126 PRO A CA 1
ATOM 930 C C . PRO A 1 126 ? 2.459 -21.391 -9.289 1 97.5 126 PRO A C 1
ATOM 932 O O . PRO A 1 126 ? 3.066 -21.344 -10.359 1 97.5 126 PRO A O 1
ATOM 935 N N . GLN A 1 127 ? 1.843 -20.312 -8.789 1 98.25 127 GLN A N 1
ATOM 936 C CA . GLN A 1 127 ? 1.894 -19 -9.422 1 98.25 127 GLN A CA 1
ATOM 937 C C . GLN A 1 127 ? 3.332 -18.578 -9.711 1 98.25 127 GLN A C 1
ATOM 939 O O . GLN A 1 127 ? 3.619 -18.016 -10.773 1 98.25 127 GLN A O 1
ATOM 944 N N . VAL A 1 128 ? 4.234 -18.922 -8.781 1 98.44 128 VAL A N 1
ATOM 945 C CA . VAL A 1 128 ? 5.629 -18.516 -8.859 1 98.44 128 VAL A CA 1
ATOM 946 C C . VAL A 1 128 ? 6.312 -19.203 -10.039 1 98.44 128 VAL A C 1
ATOM 948 O O . VAL A 1 128 ? 7.137 -18.594 -10.727 1 98.44 128 VAL A O 1
ATOM 951 N N . LEU A 1 129 ? 5.918 -20.406 -10.297 1 97.56 129 LEU A N 1
ATOM 952 C CA . LEU A 1 129 ? 6.508 -21.172 -11.383 1 97.56 129 LEU A CA 1
ATOM 953 C C . LEU A 1 129 ? 5.816 -20.859 -12.711 1 97.56 129 LEU A C 1
ATOM 955 O O . LEU A 1 129 ? 6.469 -20.797 -13.75 1 97.56 129 LEU A O 1
ATOM 959 N N . GLN A 1 130 ? 4.52 -20.703 -12.68 1 98.56 130 GLN A N 1
ATOM 960 C CA . GLN A 1 130 ? 3.709 -20.562 -13.891 1 98.56 130 GLN A CA 1
ATOM 961 C C . GLN A 1 130 ? 3.848 -19.172 -14.5 1 98.56 130 GLN A C 1
ATOM 963 O O . GLN A 1 130 ? 3.869 -19.031 -15.719 1 98.56 130 GLN A O 1
ATOM 968 N N . ALA A 1 131 ? 3.891 -18.109 -13.672 1 98.75 131 ALA A N 1
ATOM 969 C CA . ALA A 1 131 ? 3.955 -16.75 -14.18 1 98.75 131 ALA A CA 1
ATOM 970 C C . ALA A 1 131 ? 5.305 -16.469 -14.836 1 98.75 131 ALA A C 1
ATOM 972 O O . ALA A 1 131 ? 6.344 -16.922 -14.352 1 98.75 131 ALA A O 1
ATOM 973 N N . PRO A 1 132 ? 5.32 -15.734 -15.938 1 98.62 132 PRO A N 1
ATOM 974 C CA . PRO A 1 132 ? 6.578 -15.414 -16.609 1 98.62 132 PRO A CA 1
ATOM 975 C C . PRO A 1 132 ? 7.488 -14.516 -15.773 1 98.62 132 PRO A C 1
ATOM 977 O O . PRO A 1 132 ? 8.688 -14.43 -16.031 1 98.62 132 PRO A O 1
ATOM 980 N N . ALA A 1 133 ? 6.949 -13.805 -14.766 1 98.81 133 ALA A N 1
ATOM 981 C CA . ALA A 1 133 ? 7.738 -12.984 -13.852 1 98.81 133 ALA A CA 1
ATOM 982 C C . ALA A 1 133 ? 7.129 -12.992 -12.453 1 98.81 133 ALA A C 1
ATOM 984 O O . ALA A 1 133 ? 5.902 -12.992 -12.297 1 98.81 133 ALA A O 1
ATOM 985 N N . THR A 1 134 ? 7.945 -13.062 -11.492 1 98.88 134 THR A N 1
ATOM 986 C CA . THR A 1 134 ? 7.586 -12.836 -10.094 1 98.88 134 THR A CA 1
ATOM 987 C C . THR A 1 134 ? 8.477 -11.766 -9.477 1 98.88 134 THR A C 1
ATOM 989 O O . THR A 1 134 ? 9.703 -11.82 -9.602 1 98.88 134 THR A O 1
ATOM 992 N N . VAL A 1 135 ? 7.848 -10.773 -8.914 1 98.94 135 VAL A N 1
ATOM 993 C CA . VAL A 1 135 ? 8.586 -9.68 -8.289 1 98.94 135 VAL A CA 1
ATOM 994 C C . VAL A 1 135 ? 8.562 -9.836 -6.773 1 98.94 135 VAL A C 1
ATOM 996 O O . VAL A 1 135 ? 7.496 -9.883 -6.164 1 98.94 135 VAL A O 1
ATOM 999 N N . VAL A 1 136 ? 9.773 -9.945 -6.203 1 98.94 136 VAL A N 1
ATOM 1000 C CA . VAL A 1 136 ? 9.93 -10.031 -4.754 1 98.94 136 VAL A CA 1
ATOM 1001 C C . VAL A 1 136 ? 10.211 -8.648 -4.18 1 98.94 136 VAL A C 1
ATOM 1003 O O . VAL A 1 136 ? 11.273 -8.062 -4.438 1 98.94 136 VAL A O 1
ATOM 1006 N N . PHE A 1 137 ? 9.273 -8.133 -3.463 1 98.94 137 PHE A N 1
ATOM 1007 C CA . PHE A 1 137 ? 9.461 -6.848 -2.797 1 98.94 137 PHE A CA 1
ATOM 1008 C C . PHE A 1 137 ? 10.164 -7.027 -1.46 1 98.94 137 PHE A C 1
ATOM 1010 O O . PHE A 1 137 ? 9.711 -7.797 -0.61 1 98.94 137 PHE A O 1
ATOM 1017 N N . VAL A 1 138 ? 11.25 -6.324 -1.28 1 98.88 138 VAL A N 1
ATOM 1018 C CA . VAL A 1 138 ? 12.148 -6.43 -0.135 1 98.88 138 VAL A CA 1
ATOM 1019 C C . VAL A 1 138 ? 12.117 -5.129 0.666 1 98.88 138 VAL A C 1
ATOM 1021 O O . VAL A 1 138 ? 12.266 -4.043 0.102 1 98.88 138 VAL A O 1
ATOM 1024 N N . GLY A 1 139 ? 11.828 -5.266 1.92 1 98.5 139 GLY A N 1
ATOM 1025 C CA . GLY A 1 139 ? 11.828 -4.105 2.795 1 98.5 139 GLY A CA 1
ATOM 1026 C C . GLY A 1 139 ? 13.141 -3.928 3.543 1 98.5 139 GLY A C 1
ATOM 1027 O O . GLY A 1 139 ? 13.734 -4.902 4 1 98.5 139 GLY A O 1
ATOM 1028 N N . ASP A 1 140 ? 13.609 -2.695 3.635 1 98.38 140 ASP A N 1
ATOM 1029 C CA . ASP A 1 140 ? 14.812 -2.34 4.383 1 98.38 140 ASP A CA 1
ATOM 1030 C C . ASP A 1 140 ? 14.477 -1.988 5.832 1 98.38 140 ASP A C 1
ATOM 1032 O O . ASP A 1 140 ? 13.766 -1.014 6.09 1 98.38 140 ASP A O 1
ATOM 1036 N N . MET A 1 141 ? 14.977 -2.775 6.75 1 96.25 141 MET A N 1
ATOM 1037 C CA . MET A 1 141 ? 14.672 -2.562 8.164 1 96.25 141 MET A CA 1
ATOM 1038 C C . MET A 1 141 ? 15.586 -1.494 8.758 1 96.25 141 MET A C 1
ATOM 1040 O O . MET A 1 141 ? 15.461 -1.151 9.938 1 96.25 141 MET A O 1
ATOM 1044 N N . GLU A 1 142 ? 16.5 -0.967 7.98 1 96.25 142 GLU A N 1
ATOM 1045 C CA . GLU A 1 142 ? 17.359 0.155 8.352 1 96.25 142 GLU A CA 1
ATOM 1046 C C . GLU A 1 142 ? 17.312 1.253 7.293 1 96.25 142 GLU A C 1
ATOM 1048 O O . GLU A 1 142 ? 18.359 1.701 6.816 1 96.25 142 GLU A O 1
ATOM 1053 N N . PRO A 1 143 ? 16.094 1.743 7.008 1 97.06 143 PRO A N 1
ATOM 1054 C CA . PRO A 1 143 ? 15.984 2.695 5.898 1 97.06 143 PRO A CA 1
ATOM 1055 C C . PRO A 1 143 ? 16.672 4.023 6.188 1 97.06 143 PRO A C 1
ATOM 1057 O O . PRO A 1 143 ? 16.953 4.797 5.262 1 97.06 143 PRO A O 1
ATOM 1060 N N . GLU A 1 144 ? 16.969 4.32 7.496 1 94.56 144 GLU A N 1
ATOM 1061 C CA . GLU A 1 144 ? 17.656 5.551 7.871 1 94.56 144 GLU A CA 1
ATOM 1062 C C . GLU A 1 144 ? 19.031 5.621 7.23 1 94.56 144 GLU A C 1
ATOM 1064 O O . GLU A 1 144 ? 19.609 6.707 7.086 1 94.56 144 GLU A O 1
ATOM 1069 N N . ARG A 1 145 ? 19.562 4.52 6.871 1 96.44 145 ARG A N 1
ATOM 1070 C CA . ARG A 1 145 ? 20.875 4.488 6.211 1 96.44 145 ARG A CA 1
ATOM 1071 C C . ARG A 1 145 ? 20.828 5.23 4.879 1 96.44 145 ARG A C 1
ATOM 1073 O O . ARG A 1 145 ? 21.859 5.664 4.367 1 96.44 145 ARG A O 1
ATOM 1080 N N . ASN A 1 146 ? 19.625 5.41 4.285 1 98 146 ASN A N 1
ATOM 1081 C CA . ASN A 1 146 ? 19.469 6.117 3.018 1 98 146 ASN A CA 1
ATOM 1082 C C . ASN A 1 146 ? 19.359 7.625 3.227 1 98 146 ASN A C 1
ATOM 1084 O O . ASN A 1 146 ? 19.406 8.398 2.266 1 98 146 ASN A O 1
ATOM 1088 N N . ALA A 1 147 ? 19.25 8.078 4.484 1 96.69 147 ALA A N 1
ATOM 1089 C CA . ALA A 1 147 ? 18.875 9.453 4.793 1 96.69 147 ALA A CA 1
ATOM 1090 C C . ALA A 1 147 ? 19.922 10.438 4.258 1 96.69 147 ALA A C 1
ATOM 1092 O O . ALA A 1 147 ? 19.562 11.43 3.619 1 96.69 147 ALA A O 1
ATOM 1093 N N . PRO A 1 148 ? 21.266 10.172 4.453 1 96.19 148 PRO A N 1
ATOM 1094 C CA . PRO A 1 148 ? 22.234 11.133 3.939 1 96.19 148 PRO A CA 1
ATOM 1095 C C . PRO A 1 148 ? 22.172 11.297 2.424 1 96.19 148 PRO A C 1
ATOM 1097 O O . PRO A 1 148 ? 22.219 12.422 1.916 1 96.19 148 PRO A O 1
ATOM 1100 N N . GLN A 1 149 ? 22.031 10.188 1.755 1 97.31 149 GLN A N 1
ATOM 1101 C CA . GLN A 1 149 ? 21.984 10.258 0.298 1 97.31 149 GLN A CA 1
ATOM 1102 C C . GLN A 1 149 ? 20.703 10.922 -0.183 1 97.31 149 GLN A C 1
ATOM 1104 O O . GLN A 1 149 ? 20.719 11.703 -1.139 1 97.31 149 GLN A O 1
ATOM 1109 N N . THR A 1 150 ? 19.594 10.594 0.398 1 97.06 150 THR A N 1
ATOM 1110 C CA . THR A 1 150 ? 18.328 11.219 0.029 1 97.06 150 THR A CA 1
ATOM 1111 C C . THR A 1 150 ? 18.375 12.719 0.289 1 97.06 150 THR A C 1
ATOM 1113 O O . THR A 1 150 ? 17.844 13.508 -0.502 1 97.06 150 THR A O 1
ATOM 1116 N N . LEU A 1 151 ? 18.969 13.117 1.423 1 96.19 151 LEU A N 1
ATOM 1117 C CA . LEU A 1 151 ? 19.141 14.539 1.724 1 96.19 151 LEU A CA 1
ATOM 1118 C C . LEU A 1 151 ? 19.969 15.227 0.646 1 96.19 151 LEU A C 1
ATOM 1120 O O . LEU A 1 151 ? 19.578 16.281 0.144 1 96.19 151 LEU A O 1
ATOM 1124 N N . GLU A 1 152 ? 21.047 14.594 0.316 1 96.38 152 GLU A N 1
ATOM 1125 C CA . GLU A 1 152 ? 21.938 15.156 -0.703 1 96.38 152 GLU A CA 1
ATOM 1126 C C . GLU A 1 152 ? 21.203 15.32 -2.033 1 96.38 152 GLU A C 1
ATOM 1128 O O . GLU A 1 152 ? 21.281 16.375 -2.666 1 96.38 152 GLU A O 1
ATOM 1133 N N . MET A 1 153 ? 20.484 14.312 -2.457 1 97 153 MET A N 1
ATOM 1134 C CA . MET A 1 153 ? 19.719 14.383 -3.701 1 97 153 MET A CA 1
ATOM 1135 C C . MET A 1 153 ? 18.688 15.492 -3.643 1 97 153 MET A C 1
ATOM 1137 O O . MET A 1 153 ? 18.484 16.219 -4.621 1 97 153 MET A O 1
ATOM 1141 N N . GLY A 1 154 ? 18.047 15.648 -2.512 1 96.19 154 GLY A N 1
ATOM 1142 C CA . GLY A 1 154 ? 17.031 16.688 -2.344 1 96.19 154 GLY A CA 1
ATOM 1143 C C . GLY A 1 154 ? 17.609 18.078 -2.375 1 96.19 154 GLY A C 1
ATOM 1144 O O . GLY A 1 154 ? 17 19 -2.908 1 96.19 154 GLY A O 1
ATOM 1145 N N . LEU A 1 155 ? 18.797 18.234 -1.764 1 94.88 155 LEU A N 1
ATOM 1146 C CA . LEU A 1 155 ? 19.453 19.531 -1.788 1 94.88 155 LEU A CA 1
ATOM 1147 C C . LEU A 1 155 ? 19.922 19.875 -3.199 1 94.88 155 LEU A C 1
ATOM 1149 O O . LEU A 1 155 ? 19.75 21.016 -3.652 1 94.88 155 LEU A O 1
ATOM 1153 N N . GLU A 1 156 ? 20.391 18.906 -3.879 1 94.69 156 GLU A N 1
ATOM 1154 C CA . GLU A 1 156 ? 20.922 19.109 -5.227 1 94.69 156 GLU A CA 1
ATOM 1155 C C . GLU A 1 156 ? 19.797 19.5 -6.195 1 94.69 156 GLU A C 1
ATOM 1157 O O . GLU A 1 156 ? 20.016 20.328 -7.082 1 94.69 156 GLU A O 1
ATOM 1162 N N . THR A 1 157 ? 18.641 18.922 -6.082 1 94.56 157 THR A N 1
ATOM 1163 C CA . THR A 1 157 ? 17.547 19.172 -7.008 1 94.56 157 THR A CA 1
ATOM 1164 C C . THR A 1 157 ? 16.734 20.391 -6.586 1 94.56 157 THR A C 1
ATOM 1166 O O . THR A 1 157 ? 15.922 20.906 -7.355 1 94.56 157 THR A O 1
ATOM 1169 N N . GLY A 1 158 ? 16.938 20.859 -5.336 1 92.44 158 GLY A N 1
ATOM 1170 C CA . GLY A 1 158 ? 16.188 21.969 -4.801 1 92.44 158 GLY A CA 1
ATOM 1171 C C . GLY A 1 158 ? 14.883 21.547 -4.145 1 92.44 158 GLY A C 1
ATOM 1172 O O . GLY A 1 158 ? 14.047 22.391 -3.809 1 92.44 158 GLY A O 1
ATOM 1173 N N . TYR A 1 159 ? 14.711 20.234 -4.004 1 93.94 159 TYR A N 1
ATOM 1174 C CA . TYR A 1 159 ? 13.516 19.734 -3.34 1 93.94 159 TYR A CA 1
ATOM 1175 C C . TYR A 1 159 ? 13.492 20.125 -1.87 1 93.94 159 TYR A C 1
ATOM 1177 O O . TYR A 1 159 ? 12.445 20.5 -1.333 1 93.94 159 TYR A O 1
ATOM 1185 N N . TYR A 1 160 ? 14.68 19.984 -1.27 1 92.19 160 TYR A N 1
ATOM 1186 C CA . TYR A 1 160 ? 14.805 20.453 0.107 1 92.19 160 TYR A CA 1
ATOM 1187 C C . TYR A 1 160 ? 15.461 21.828 0.161 1 92.19 160 TYR A C 1
ATOM 1189 O O . TYR A 1 160 ? 16.375 22.109 -0.612 1 92.19 160 TYR A O 1
ATOM 1197 N N . ASP A 1 161 ? 15 22.547 1.125 1 88.5 161 ASP A N 1
ATOM 1198 C CA . ASP A 1 161 ? 15.68 23.797 1.446 1 88.5 161 ASP A CA 1
ATOM 1199 C C . ASP A 1 161 ? 17.016 23.531 2.133 1 88.5 161 ASP A C 1
ATOM 1201 O O . ASP A 1 161 ? 17.125 22.641 2.982 1 88.5 161 ASP A O 1
ATOM 1205 N N . PRO A 1 162 ? 18.047 24.312 1.783 1 84.62 162 PRO A N 1
ATOM 1206 C CA . PRO A 1 162 ? 19.359 24.094 2.369 1 84.62 162 PRO A CA 1
ATOM 1207 C C . PRO A 1 162 ? 19.344 24.125 3.896 1 84.62 162 PRO A C 1
ATOM 1209 O O . PRO A 1 162 ? 20.172 23.469 4.539 1 84.62 162 PRO A O 1
ATOM 1212 N N . LEU A 1 163 ? 18.469 24.828 4.43 1 83.69 163 LEU A N 1
ATOM 1213 C CA . LEU A 1 163 ? 18.406 24.953 5.883 1 83.69 163 LEU A CA 1
ATOM 1214 C C . LEU A 1 163 ? 17.672 23.766 6.492 1 83.69 163 LEU A C 1
ATOM 1216 O O . LEU A 1 163 ? 17.703 23.562 7.711 1 83.69 163 LEU A O 1
ATOM 1220 N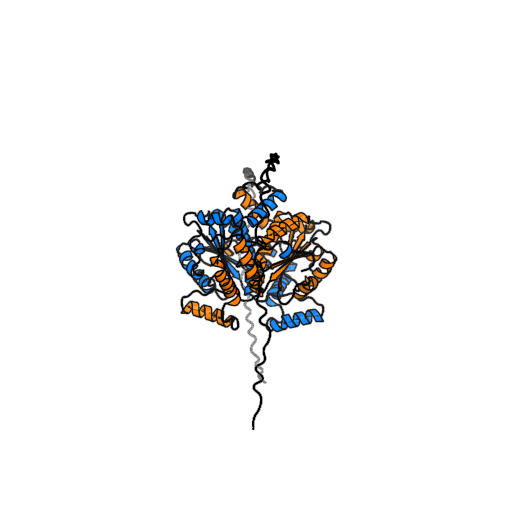 N . TYR A 1 164 ? 17.156 22.922 5.625 1 82.94 164 TYR A N 1
ATOM 1221 C CA . TYR A 1 164 ? 16.328 21.797 6.082 1 82.94 164 TYR A CA 1
ATOM 1222 C C . TYR A 1 164 ? 17.203 20.578 6.367 1 82.94 164 TYR A C 1
ATOM 1224 O O . TYR A 1 164 ? 16.75 19.625 7.023 1 82.94 164 TYR A O 1
ATOM 1232 N N . GLY A 1 165 ? 18.469 20.609 6.039 1 79.44 165 GLY A N 1
ATOM 1233 C CA . GLY A 1 165 ? 19.281 19.422 6.078 1 79.44 165 GLY A CA 1
ATOM 1234 C C . GLY A 1 165 ? 19.438 18.844 7.477 1 79.44 165 GLY A C 1
ATOM 1235 O O . GLY A 1 165 ? 19.219 17.656 7.695 1 79.44 165 GLY A O 1
ATOM 1236 N N . SER A 1 166 ? 19.844 19.703 8.414 1 80.5 166 SER A N 1
ATOM 1237 C CA . SER A 1 166 ? 20.047 19.219 9.773 1 80.5 166 SER A CA 1
ATOM 1238 C C . SER A 1 166 ? 18.75 18.766 10.414 1 80.5 166 SER A C 1
ATOM 1240 O O . SER A 1 166 ? 18.719 17.734 11.094 1 80.5 166 SER A O 1
ATOM 1242 N N . ALA A 1 167 ? 17.75 19.422 10.195 1 85.88 167 ALA A N 1
ATOM 1243 C CA . ALA A 1 167 ? 16.453 19.062 10.742 1 85.88 167 ALA A CA 1
ATOM 1244 C C . ALA A 1 167 ? 15.945 17.75 10.141 1 85.88 167 ALA A C 1
ATOM 1246 O O . ALA A 1 167 ? 15.352 16.922 10.844 1 85.88 167 ALA A O 1
ATOM 1247 N N . TYR A 1 168 ? 16.25 17.562 8.914 1 91.81 168 TYR A N 1
ATOM 1248 C CA . TYR A 1 168 ? 15.844 16.344 8.219 1 91.81 168 TYR A CA 1
ATOM 1249 C C . TYR A 1 168 ? 16.438 15.109 8.867 1 91.81 168 TYR A C 1
ATOM 1251 O O . TYR A 1 168 ? 15.719 14.172 9.227 1 91.81 168 TYR A O 1
ATOM 1259 N N . LEU A 1 169 ? 17.703 15.094 9.055 1 90.19 169 LEU A N 1
ATOM 1260 C CA . LEU A 1 169 ? 18.391 13.938 9.609 1 90.19 169 LEU A CA 1
ATOM 1261 C C . LEU A 1 169 ? 17.938 13.672 11.047 1 90.19 169 LEU A C 1
ATOM 1263 O O . LEU A 1 169 ? 17.766 12.523 11.445 1 90.19 169 LEU A O 1
ATOM 1267 N N . ARG A 1 170 ? 17.781 14.742 11.773 1 86.38 170 ARG A N 1
ATOM 1268 C CA . ARG A 1 170 ? 17.312 14.609 13.148 1 86.38 170 ARG A CA 1
ATOM 1269 C C . ARG A 1 170 ? 15.906 14.008 13.195 1 86.38 170 ARG A C 1
ATOM 1271 O O . ARG A 1 170 ? 15.641 13.117 14.008 1 86.38 170 ARG A O 1
ATOM 1278 N N . ASN A 1 171 ? 15.031 14.438 12.336 1 87.62 171 ASN A N 1
ATOM 1279 C CA . ASN A 1 171 ? 13.656 13.945 12.297 1 87.62 171 ASN A CA 1
ATOM 1280 C C . ASN A 1 171 ? 13.602 12.469 11.906 1 87.62 171 ASN A C 1
ATOM 1282 O O . ASN A 1 171 ? 12.82 11.703 12.484 1 87.62 171 ASN A O 1
ATOM 1286 N N . VAL A 1 172 ? 14.414 12.117 10.93 1 90.81 172 VAL A N 1
ATOM 1287 C CA . VAL A 1 172 ? 14.469 10.719 10.508 1 90.81 172 VAL A CA 1
ATOM 1288 C C . VAL A 1 172 ? 14.891 9.844 11.68 1 90.81 172 VAL A C 1
ATOM 1290 O O . VAL A 1 172 ? 14.25 8.828 11.969 1 90.81 172 VAL A O 1
ATOM 1293 N N . TYR A 1 173 ? 15.93 10.305 12.32 1 84.44 173 TYR A N 1
ATOM 1294 C CA . TYR A 1 173 ? 16.469 9.531 13.438 1 84.44 173 TYR A CA 1
ATOM 1295 C C . TYR A 1 173 ? 15.445 9.445 14.578 1 84.44 173 TYR A C 1
ATOM 1297 O O . TYR A 1 173 ? 15.211 8.367 15.117 1 84.44 173 TYR A O 1
ATOM 1305 N N . TYR A 1 174 ? 14.875 10.531 14.875 1 80.06 174 TYR A N 1
ATOM 1306 C CA . TYR A 1 174 ? 13.906 10.578 15.969 1 80.06 174 TYR A CA 1
ATOM 1307 C C . TYR A 1 174 ? 12.688 9.727 15.641 1 80.06 174 TYR A C 1
ATOM 1309 O O . TYR A 1 174 ? 12.188 8.992 16.5 1 80.06 174 TYR A O 1
ATOM 1317 N N . PHE A 1 175 ? 12.25 9.82 14.508 1 83.5 175 PHE A N 1
ATOM 1318 C CA . PHE A 1 175 ? 11.047 9.102 14.109 1 83.5 175 PHE A CA 1
ATOM 1319 C C . PHE A 1 175 ? 11.297 7.594 14.109 1 83.5 175 PHE A C 1
ATOM 1321 O O . PHE A 1 175 ? 10.469 6.824 14.602 1 83.5 175 PHE A O 1
ATOM 1328 N N . LEU A 1 176 ? 12.445 7.273 13.602 1 85 176 LEU A N 1
ATOM 1329 C CA . LEU A 1 176 ? 12.68 5.848 13.414 1 85 176 LEU A CA 1
ATOM 1330 C C . LEU A 1 176 ? 13.25 5.219 14.68 1 85 176 LEU A C 1
ATOM 1332 O O . LEU A 1 176 ? 13.172 4.004 14.867 1 85 176 LEU A O 1
ATOM 1336 N N . HIS A 1 177 ? 14.062 6.078 15.422 1 73.81 177 HIS A N 1
ATOM 1337 C CA . HIS A 1 177 ? 14.703 5.527 16.609 1 73.81 177 HIS A CA 1
ATOM 1338 C C . HIS A 1 177 ? 14.039 6.027 17.891 1 73.81 177 HIS A C 1
ATOM 1340 O O . HIS A 1 177 ? 14.344 5.551 18.984 1 73.81 177 HIS A O 1
ATOM 1346 N N . GLY A 1 178 ? 13.898 7.414 17.766 1 57.59 178 GLY A N 1
ATOM 1347 C CA . GLY A 1 178 ? 13.492 8.25 18.875 1 57.59 178 GLY A CA 1
ATOM 1348 C C . GLY A 1 178 ? 12.406 7.625 19.734 1 57.59 178 GLY A C 1
ATOM 1349 O O . GLY A 1 178 ? 11.93 8.234 20.688 1 57.59 178 GLY A O 1
ATOM 1350 N N . GLY A 1 179 ? 11.508 6.902 19.469 1 43.97 179 GLY A N 1
ATOM 1351 C CA . GLY A 1 179 ? 10.906 7.082 20.781 1 43.97 179 GLY A CA 1
ATOM 1352 C C . GLY A 1 179 ? 11.891 6.891 21.922 1 43.97 179 GLY A C 1
ATOM 1353 O O . GLY A 1 179 ? 12.797 6.059 21.828 1 43.97 179 GLY A O 1
ATOM 1354 N N . PRO A 1 180 ? 12.523 8.023 22.469 1 36.22 180 PRO A N 1
ATOM 1355 C CA . PRO A 1 180 ? 13.539 7.855 23.516 1 36.22 180 PRO A CA 1
ATOM 1356 C C . PRO A 1 180 ? 13.594 6.43 24.062 1 36.22 180 PRO A C 1
ATOM 1358 O O . PRO A 1 180 ? 14.672 5.922 24.375 1 36.22 180 PRO A O 1
ATOM 1361 N N . MET A 1 181 ? 12.539 5.98 24.797 1 34 181 MET A N 1
ATOM 1362 C CA . MET A 1 181 ? 12.586 4.723 25.531 1 34 181 MET A CA 1
ATOM 1363 C C . MET A 1 181 ? 12.484 3.529 24.594 1 34 181 MET A C 1
ATOM 1365 O O . MET A 1 181 ? 11.383 3.053 24.312 1 34 181 MET A O 1
ATOM 1369 N N . GLN A 1 182 ? 12.797 3.314 23.609 1 36.53 182 GLN A N 1
ATOM 1370 C CA . GLN A 1 182 ? 12.867 2.115 22.797 1 36.53 182 GLN A CA 1
ATOM 1371 C C . GLN A 1 182 ? 13.133 0.876 23.641 1 36.53 182 GLN A C 1
ATOM 1373 O O . GLN A 1 182 ? 12.906 -0.25 23.203 1 36.53 182 GLN A O 1
ATOM 1378 N N . SER A 1 183 ? 14.102 0.891 24.484 1 35.56 183 SER A N 1
ATOM 1379 C CA . SER A 1 183 ? 14.336 -0.233 25.375 1 35.56 183 SER A CA 1
ATOM 1380 C C . SER A 1 183 ? 13.039 -0.671 26.062 1 35.56 183 SER A C 1
ATOM 1382 O O . SER A 1 183 ? 12.891 -1.841 26.422 1 35.56 183 SER A O 1
ATOM 1384 N N . MET A 1 184 ? 12.203 0.254 26.672 1 33.03 184 MET A N 1
ATOM 1385 C CA . MET A 1 184 ? 10.992 0.023 27.453 1 33.03 184 MET A CA 1
ATOM 1386 C C . MET A 1 184 ? 9.75 0.17 26.578 1 33.03 184 MET A C 1
ATOM 1388 O O . MET A 1 184 ? 8.773 0.801 26.984 1 33.03 184 MET A O 1
ATOM 1392 N N . ALA A 1 185 ? 9.773 -0.041 25.422 1 37.69 185 ALA A N 1
ATOM 1393 C CA . ALA A 1 185 ? 8.703 0.16 24.453 1 37.69 185 ALA A CA 1
ATOM 1394 C C . ALA A 1 185 ? 7.348 -0.221 25.047 1 37.69 185 ALA A C 1
ATOM 1396 O O . ALA A 1 185 ? 6.355 0.489 24.859 1 37.69 185 ALA A O 1
ATOM 1397 N N . ALA A 1 186 ? 7.258 -1.393 25.547 1 38.16 186 ALA A N 1
ATOM 1398 C CA . ALA A 1 186 ? 6.059 -1.781 26.281 1 38.16 186 ALA A CA 1
ATOM 1399 C C . ALA A 1 186 ? 5.75 -0.78 27.391 1 38.16 186 ALA A C 1
ATOM 1401 O O . ALA A 1 186 ? 4.59 -0.433 27.609 1 38.16 186 ALA A O 1
ATOM 1402 N N . VAL A 1 187 ? 6.805 -0.55 28.078 1 37.06 187 VAL A N 1
ATOM 1403 C CA . VAL A 1 187 ? 6.617 0.361 29.203 1 37.06 187 VAL A CA 1
ATOM 1404 C C . VAL A 1 187 ? 6.301 1.763 28.688 1 37.06 187 VAL A C 1
ATOM 1406 O O . VAL A 1 187 ? 5.43 2.449 29.234 1 37.06 187 VAL A O 1
ATOM 1409 N N . LYS A 1 188 ? 6.891 2.219 27.562 1 42.25 188 LYS A N 1
ATOM 1410 C CA . LYS A 1 188 ? 6.723 3.562 27.016 1 42.25 188 LYS A CA 1
ATOM 1411 C C . LYS A 1 188 ? 5.359 3.717 26.344 1 42.25 188 LYS A C 1
ATOM 1413 O O . LYS A 1 188 ? 4.703 4.75 26.5 1 42.25 188 LYS A O 1
ATOM 1418 N N . SER A 1 189 ? 4.938 2.754 25.516 1 43.5 189 SER A N 1
ATOM 1419 C CA . SER A 1 189 ? 3.559 2.863 25.062 1 43.5 189 SER A CA 1
ATOM 1420 C C . SER A 1 189 ? 2.602 3.074 26.234 1 43.5 189 SER A C 1
ATOM 1422 O O . SER A 1 189 ? 1.713 3.928 26.156 1 43.5 189 SER A O 1
ATOM 1424 N N . ALA A 1 190 ? 2.891 2.277 27.266 1 45.22 190 ALA A N 1
ATOM 1425 C CA . ALA A 1 190 ? 2.092 2.461 28.469 1 45.22 190 ALA A CA 1
ATOM 1426 C C . ALA A 1 190 ? 2.408 3.795 29.141 1 45.22 190 ALA A C 1
ATOM 1428 O O . ALA A 1 190 ? 1.498 4.523 29.547 1 45.22 190 ALA A O 1
ATOM 1429 N N . VAL A 1 191 ? 3.656 4.062 29.219 1 44.44 191 VAL A N 1
ATOM 1430 C CA . VAL A 1 191 ? 4.066 5.277 29.906 1 44.44 191 VAL A CA 1
ATOM 1431 C C . VAL A 1 191 ? 3.785 6.496 29.031 1 44.44 191 VAL A C 1
ATOM 1433 O O . VAL A 1 191 ? 3.344 7.535 29.531 1 44.44 191 VAL A O 1
ATOM 1436 N N . SER A 1 192 ? 4.113 6.406 27.75 1 48.16 192 SER A N 1
ATOM 1437 C CA . SER A 1 192 ? 3.775 7.508 26.844 1 48.16 192 SER A CA 1
ATOM 1438 C C . SER A 1 192 ? 2.27 7.75 26.812 1 48.16 192 SER A C 1
ATOM 1440 O O . SER A 1 192 ? 1.82 8.898 26.875 1 48.16 192 SER A O 1
ATOM 1442 N N . ALA A 1 193 ? 1.486 6.656 26.719 1 47.22 193 ALA A N 1
ATOM 1443 C CA . ALA A 1 193 ? 0.039 6.805 26.859 1 47.22 193 ALA A CA 1
ATOM 1444 C C . ALA A 1 193 ? -0.319 7.5 28.156 1 47.22 193 ALA A C 1
ATOM 1446 O O . ALA A 1 193 ? -1.177 8.391 28.188 1 47.22 193 ALA A O 1
ATOM 1447 N N . TRP A 1 194 ? 0.398 6.938 29.141 1 46.47 194 TRP A N 1
ATOM 1448 C CA . TRP A 1 194 ? 0.154 7.551 30.438 1 46.47 194 TRP A CA 1
ATOM 1449 C C . TRP A 1 194 ? 0.675 8.984 30.469 1 46.47 194 TRP A C 1
ATOM 1451 O O . TRP A 1 194 ? -0.011 9.891 30.953 1 46.47 194 TRP A O 1
ATOM 1461 N N . TYR A 1 195 ? 1.882 9.148 29.984 1 43.62 195 TYR A N 1
ATOM 1462 C CA . TYR A 1 195 ? 2.482 10.477 30.016 1 43.62 195 TYR A CA 1
ATOM 1463 C C . TYR A 1 195 ? 1.734 11.438 29.094 1 43.62 195 TYR A C 1
ATOM 1465 O O . TYR A 1 195 ? 1.515 12.594 29.453 1 43.62 195 TYR A O 1
ATOM 1473 N N . SER A 1 196 ? 1.456 11 27.891 1 45.69 196 SER A N 1
ATOM 1474 C CA . SER A 1 196 ? 0.66 11.875 27.016 1 45.69 196 SER A CA 1
ATOM 1475 C C . SER A 1 196 ? -0.671 12.227 27.672 1 45.69 196 SER A C 1
ATOM 1477 O O . SER A 1 196 ? -1.126 13.375 27.594 1 45.69 196 SER A O 1
ATOM 1479 N N . ARG A 1 197 ? -1.324 11.234 28.266 1 47.66 197 ARG A N 1
ATOM 1480 C CA . ARG A 1 197 ? -2.539 11.516 29.016 1 47.66 197 ARG A CA 1
ATOM 1481 C C . ARG A 1 197 ? -2.266 12.5 30.141 1 47.66 197 ARG A C 1
ATOM 1483 O O . ARG A 1 197 ? -3.08 13.391 30.422 1 47.66 197 ARG A O 1
ATOM 1490 N N . ALA A 1 198 ? -1.186 12.258 30.766 1 45.75 198 ALA A N 1
ATOM 1491 C CA . ALA A 1 198 ? -0.916 13.07 31.953 1 45.75 198 ALA A CA 1
ATOM 1492 C C . ALA A 1 198 ? -0.368 14.438 31.562 1 45.75 198 ALA A C 1
ATOM 1494 O O . ALA A 1 198 ? -0.758 15.453 32.125 1 45.75 198 ALA A O 1
ATOM 1495 N N . ALA A 1 199 ? 0.59 14.492 30.609 1 48.88 199 ALA A N 1
ATOM 1496 C CA . ALA A 1 199 ? 1.271 15.758 30.375 1 48.88 199 ALA A CA 1
ATOM 1497 C C . ALA A 1 199 ? 0.587 16.547 29.25 1 48.88 199 ALA A C 1
ATOM 1499 O O . ALA A 1 199 ? 0.864 17.734 29.062 1 48.88 199 ALA A O 1
ATOM 1500 N N . GLY A 1 200 ? -0.42 16 28.578 1 50 200 GLY A N 1
ATOM 1501 C CA . GLY A 1 200 ? -1.179 16.688 27.547 1 50 200 GLY A CA 1
ATOM 1502 C C . GLY A 1 200 ? -0.383 16.922 26.266 1 50 200 GLY A C 1
ATOM 1503 O O . GLY A 1 200 ? -0.778 17.719 25.422 1 50 200 GLY A O 1
ATOM 1504 N N . THR A 1 201 ? 0.945 16.438 26.25 1 51.31 201 THR A N 1
ATOM 1505 C CA . THR A 1 201 ? 1.749 16.719 25.062 1 51.31 201 THR A CA 1
ATOM 1506 C C . THR A 1 201 ? 1.741 15.531 24.109 1 51.31 201 THR A C 1
ATOM 1508 O O . THR A 1 201 ? 2.113 14.422 24.484 1 51.31 201 THR A O 1
ATOM 1511 N N . PRO A 1 202 ? 1.229 15.727 22.953 1 49.62 202 PRO A N 1
ATOM 1512 C CA . PRO A 1 202 ? 1.237 14.648 21.969 1 49.62 202 PRO A CA 1
ATOM 1513 C C . PRO A 1 202 ? 2.645 14.133 21.656 1 49.62 202 PRO A C 1
ATOM 1515 O O . PRO A 1 202 ? 3.592 14.922 21.594 1 49.62 202 PRO A O 1
ATOM 1518 N N . LEU A 1 203 ? 2.826 12.812 21.75 1 61.25 203 LEU A N 1
ATOM 1519 C CA . LEU A 1 203 ? 4.098 12.164 21.438 1 61.25 203 LEU A CA 1
ATOM 1520 C C . LEU A 1 203 ? 4.023 11.438 20.094 1 61.25 203 LEU A C 1
ATOM 1522 O O . LEU A 1 203 ? 3.004 10.828 19.781 1 61.25 203 LEU A O 1
ATOM 1526 N N . VAL A 1 204 ? 4.988 11.617 19.359 1 59.5 204 VAL A N 1
ATOM 1527 C CA . VAL A 1 204 ? 5.043 10.953 18.062 1 59.5 204 VAL A CA 1
ATOM 1528 C C . VAL A 1 204 ? 5.043 9.438 18.266 1 59.5 204 VAL A C 1
ATOM 1530 O O . VAL A 1 204 ? 5.809 8.914 19.078 1 59.5 204 VAL A O 1
ATOM 1533 N N . SER A 1 205 ? 4.105 8.805 17.641 1 64.69 205 SER A N 1
ATOM 1534 C CA . SER A 1 205 ? 4.094 7.344 17.672 1 64.69 205 SER A CA 1
ATOM 1535 C C . SER A 1 205 ? 5.191 6.77 16.781 1 64.69 205 SER A C 1
ATOM 1537 O O . SER A 1 205 ? 5.32 7.152 15.609 1 64.69 205 SER A O 1
ATOM 1539 N N . VAL A 1 206 ? 6.066 5.973 17.375 1 62.59 206 VAL A N 1
ATOM 1540 C CA . VAL A 1 206 ? 7.184 5.348 16.688 1 62.59 206 VAL A CA 1
ATOM 1541 C C . VAL A 1 206 ? 6.797 3.936 16.25 1 62.59 206 VAL A C 1
ATOM 1543 O O . VAL A 1 206 ? 5.941 3.299 16.875 1 62.59 206 VAL A O 1
ATOM 1546 N N . PRO A 1 207 ? 7.484 3.547 15.156 1 66.31 207 PRO A N 1
ATOM 1547 C CA . PRO A 1 207 ? 7.184 2.189 14.695 1 66.31 207 PRO A CA 1
ATOM 1548 C C . PRO A 1 207 ? 7.41 1.136 15.773 1 66.31 207 PRO A C 1
ATOM 1550 O O . PRO A 1 207 ? 8.375 1.228 16.547 1 66.31 207 PRO A O 1
ATOM 1553 N N . VAL A 1 208 ? 6.469 0.228 15.828 1 65.25 208 VAL A N 1
ATOM 1554 C CA . VAL A 1 208 ? 6.469 -0.81 16.859 1 65.25 208 VAL A CA 1
ATOM 1555 C C . VAL A 1 208 ? 7.598 -1.801 16.594 1 65.25 208 VAL A C 1
ATOM 1557 O O . VAL A 1 208 ? 8.18 -2.35 17.531 1 65.25 208 VAL A O 1
ATOM 1560 N N . SER A 1 209 ? 7.902 -1.979 15.344 1 83.81 209 SER A N 1
ATOM 1561 C CA . SER A 1 209 ? 9.023 -2.832 14.953 1 83.81 209 SER A CA 1
ATOM 1562 C C . SER A 1 209 ? 9.633 -2.375 13.633 1 83.81 209 SER A C 1
ATOM 1564 O O . SER A 1 209 ? 8.93 -1.836 12.773 1 83.81 209 SER A O 1
ATOM 1566 N N . ARG A 1 210 ? 10.914 -2.564 13.539 1 89.75 210 ARG A N 1
ATOM 1567 C CA . ARG A 1 210 ? 11.617 -2.221 12.305 1 89.75 210 ARG A CA 1
ATOM 1568 C C . ARG A 1 210 ? 11.055 -2.998 11.117 1 89.75 210 ARG A C 1
ATOM 1570 O O . ARG A 1 210 ? 10.898 -2.447 10.031 1 89.75 210 ARG A O 1
ATOM 1577 N N . ALA A 1 211 ? 10.758 -4.254 11.391 1 92.38 211 ALA A N 1
ATOM 1578 C CA . ALA A 1 211 ? 10.172 -5.078 10.336 1 92.38 211 ALA A CA 1
ATOM 1579 C C . ALA A 1 211 ? 8.789 -4.574 9.945 1 92.38 211 ALA A C 1
ATOM 1581 O O . ALA A 1 211 ? 8.461 -4.488 8.758 1 92.38 211 ALA A O 1
ATOM 1582 N N . GLY A 1 212 ? 7.996 -4.25 10.977 1 92.94 212 GLY A N 1
ATOM 1583 C CA . GLY A 1 212 ? 6.676 -3.707 10.703 1 92.94 212 GLY A CA 1
ATOM 1584 C C . GLY A 1 212 ? 6.711 -2.426 9.891 1 92.94 212 GLY A C 1
ATOM 1585 O O . GLY A 1 212 ? 5.906 -2.236 8.977 1 92.94 212 GLY A O 1
ATOM 1586 N N . TYR A 1 213 ? 7.66 -1.587 10.227 1 94.12 213 TYR A N 1
ATOM 1587 C CA . TYR A 1 213 ? 7.789 -0.344 9.477 1 94.12 213 TYR A CA 1
ATOM 1588 C C . TYR A 1 213 ? 8.211 -0.619 8.039 1 94.12 213 TYR A C 1
ATOM 1590 O O . TYR A 1 213 ? 7.688 -0.009 7.102 1 94.12 213 TYR A O 1
ATOM 1598 N N . ALA A 1 214 ? 9.125 -1.51 7.867 1 96.69 214 ALA A N 1
ATOM 1599 C CA . ALA A 1 214 ? 9.57 -1.891 6.527 1 96.69 214 ALA A CA 1
ATOM 1600 C C . ALA A 1 214 ? 8.414 -2.471 5.719 1 96.69 214 ALA A C 1
ATOM 1602 O O . ALA A 1 214 ? 8.273 -2.178 4.527 1 96.69 214 ALA A O 1
ATOM 1603 N N . TRP A 1 215 ? 7.59 -3.324 6.367 1 96.88 215 TRP A N 1
ATOM 1604 C CA . TRP A 1 215 ? 6.422 -3.885 5.699 1 96.88 215 TRP A CA 1
ATOM 1605 C C . TRP A 1 215 ? 5.48 -2.779 5.23 1 96.88 215 TRP A C 1
ATOM 1607 O O . TRP A 1 215 ? 5.074 -2.758 4.066 1 96.88 215 TRP A O 1
ATOM 1617 N N . LYS A 1 216 ? 5.242 -1.875 6.152 1 96.25 216 LYS A N 1
ATOM 1618 C CA . LYS A 1 216 ? 4.363 -0.746 5.875 1 96.25 216 LYS A CA 1
ATOM 1619 C C . LYS A 1 216 ? 4.84 0.035 4.652 1 96.25 216 LYS A C 1
ATOM 1621 O O . LYS A 1 216 ? 4.074 0.25 3.709 1 96.25 216 LYS A O 1
ATOM 1626 N N . GLN A 1 217 ? 6.051 0.353 4.637 1 98.12 217 GLN A N 1
ATOM 1627 C CA . GLN A 1 217 ? 6.609 1.193 3.582 1 98.12 217 GLN A CA 1
ATOM 1628 C C . GLN A 1 217 ? 6.68 0.44 2.258 1 98.12 217 GLN A C 1
ATOM 1630 O O . GLN A 1 217 ? 6.461 1.022 1.193 1 98.12 217 GLN A O 1
ATOM 1635 N N . THR A 1 218 ? 6.93 -0.801 2.301 1 98.69 218 THR A N 1
ATOM 1636 C CA . THR A 1 218 ? 7.148 -1.604 1.102 1 98.69 218 THR A CA 1
ATOM 1637 C C . THR A 1 218 ? 5.824 -1.899 0.402 1 98.69 218 THR A C 1
ATOM 1639 O O . THR A 1 218 ? 5.789 -2.107 -0.812 1 98.69 218 THR A O 1
ATOM 1642 N N . LEU A 1 219 ? 4.742 -1.866 1.139 1 98.62 219 LEU A N 1
ATOM 1643 C CA . LEU A 1 219 ? 3.469 -2.201 0.509 1 98.62 219 LEU A CA 1
ATOM 1644 C C . LEU A 1 219 ? 2.939 -1.026 -0.307 1 98.62 219 LEU A C 1
ATOM 1646 O O . LEU A 1 219 ? 2.053 -1.196 -1.146 1 98.62 219 LEU A O 1
ATOM 1650 N N . ILE A 1 220 ? 3.51 0.142 -0.147 1 98.88 220 ILE A N 1
ATOM 1651 C CA . ILE A 1 220 ? 3.131 1.28 -0.977 1 98.88 220 ILE A CA 1
ATOM 1652 C C . ILE A 1 220 ? 3.584 1.044 -2.416 1 98.88 220 ILE A C 1
ATOM 1654 O O . ILE A 1 220 ? 2.76 0.991 -3.332 1 98.88 220 ILE A O 1
ATOM 1658 N N . PRO A 1 221 ? 4.875 0.74 -2.65 1 98.94 221 PRO A N 1
ATOM 1659 C CA . PRO A 1 221 ? 5.27 0.439 -4.027 1 98.94 221 PRO A CA 1
ATOM 1660 C C . PRO A 1 221 ? 4.688 -0.878 -4.535 1 98.94 221 PRO A C 1
ATOM 1662 O O . PRO A 1 221 ? 4.387 -1.007 -5.727 1 98.94 221 PRO A O 1
ATOM 1665 N N . ALA A 1 222 ? 4.52 -1.866 -3.713 1 98.94 222 ALA A N 1
ATOM 1666 C CA . ALA A 1 222 ? 3.934 -3.123 -4.168 1 98.94 222 ALA A CA 1
ATOM 1667 C C . ALA A 1 222 ? 2.512 -2.912 -4.684 1 98.94 222 ALA A C 1
ATOM 1669 O O . ALA A 1 222 ? 2.133 -3.461 -5.723 1 98.94 222 ALA A O 1
ATOM 1670 N N . THR A 1 223 ? 1.735 -2.098 -3.93 1 98.94 223 THR A N 1
ATOM 1671 C CA . THR A 1 223 ? 0.373 -1.786 -4.348 1 98.94 223 THR A CA 1
ATOM 1672 C C . THR A 1 223 ? 0.374 -0.974 -5.641 1 98.94 223 THR A C 1
ATOM 1674 O O . THR A 1 223 ? -0.427 -1.231 -6.539 1 98.94 223 THR A O 1
ATOM 1677 N N . THR A 1 224 ? 1.243 -0.031 -5.758 1 98.94 224 THR A N 1
ATOM 1678 C CA . THR A 1 224 ? 1.408 0.759 -6.973 1 98.94 224 THR A CA 1
ATOM 1679 C C . THR A 1 224 ? 1.725 -0.14 -8.164 1 98.94 224 THR A C 1
ATOM 1681 O O . THR A 1 224 ? 1.11 -0.013 -9.227 1 98.94 224 THR A O 1
ATOM 1684 N N . PHE A 1 225 ? 2.627 -1.092 -7.957 1 98.94 225 PHE A N 1
ATOM 1685 C CA . PHE A 1 225 ? 3.037 -2.041 -8.984 1 98.94 225 PHE A CA 1
ATOM 1686 C C . PHE A 1 225 ? 1.845 -2.854 -9.477 1 98.94 225 PHE A C 1
ATOM 1688 O O . PHE A 1 225 ? 1.635 -2.99 -10.688 1 98.94 225 PHE A O 1
ATOM 1695 N N . VAL A 1 226 ? 1.037 -3.326 -8.602 1 98.94 226 VAL A N 1
ATOM 1696 C CA . VAL A 1 226 ? -0.089 -4.195 -8.922 1 98.94 226 VAL A CA 1
ATOM 1697 C C . VAL A 1 226 ? -1.119 -3.426 -9.742 1 98.94 226 VAL A C 1
ATOM 1699 O O . VAL A 1 226 ? -1.666 -3.951 -10.719 1 98.94 226 VAL A O 1
ATOM 1702 N N . GLN A 1 227 ? -1.339 -2.195 -9.383 1 98.69 227 GLN A N 1
ATOM 1703 C CA . GLN A 1 227 ? -2.283 -1.375 -10.133 1 98.69 227 GLN A CA 1
ATOM 1704 C C . GLN A 1 227 ? -1.766 -1.09 -11.539 1 98.69 227 GLN A C 1
ATOM 1706 O O . GLN A 1 227 ? -2.527 -1.133 -12.508 1 98.69 227 GLN A O 1
ATOM 1711 N N . LEU A 1 228 ? -0.52 -0.797 -11.648 1 98.88 228 LEU A N 1
ATOM 1712 C CA . LEU A 1 228 ? 0.095 -0.565 -12.953 1 98.88 228 LEU A CA 1
ATOM 1713 C C . LEU A 1 228 ? 0.04 -1.823 -13.812 1 98.88 228 LEU A C 1
ATOM 1715 O O . LEU A 1 228 ? -0.23 -1.749 -15.016 1 98.88 228 LEU A O 1
ATOM 1719 N N . CYS A 1 229 ? 0.276 -2.979 -13.203 1 98.88 229 CYS A N 1
ATOM 1720 C CA . CYS A 1 229 ? 0.185 -4.242 -13.93 1 98.88 229 CYS A CA 1
ATOM 1721 C C . CYS A 1 229 ? -1.22 -4.453 -14.484 1 98.88 229 CYS A C 1
ATOM 1723 O O . CYS A 1 229 ? -1.386 -4.828 -15.641 1 98.88 229 CYS A O 1
ATOM 1725 N N . THR A 1 230 ? -2.205 -4.195 -13.625 1 98.5 230 THR A N 1
ATOM 1726 C CA . THR A 1 230 ? -3.586 -4.352 -14.07 1 98.5 230 THR A CA 1
ATOM 1727 C C . THR A 1 230 ? -3.889 -3.43 -15.242 1 98.5 230 THR A C 1
ATOM 1729 O O . THR A 1 230 ? -4.52 -3.844 -16.219 1 98.5 230 THR A O 1
ATOM 1732 N N . ALA A 1 231 ? -3.387 -2.219 -15.188 1 98.25 231 ALA A N 1
ATOM 1733 C CA . ALA A 1 231 ? -3.59 -1.251 -16.266 1 98.25 231 ALA A CA 1
ATOM 1734 C C . ALA A 1 231 ? -2.877 -1.689 -17.531 1 98.25 231 ALA A C 1
ATOM 1736 O O . ALA A 1 231 ? -3.311 -1.356 -18.641 1 98.25 231 ALA A O 1
ATOM 1737 N N . ALA A 1 232 ? -1.813 -2.449 -17.391 1 98.31 232 ALA A N 1
ATOM 1738 C CA . ALA A 1 232 ? -1.053 -2.949 -18.531 1 98.31 232 ALA A CA 1
ATOM 1739 C C . ALA A 1 232 ? -1.728 -4.172 -19.156 1 98.31 232 ALA A C 1
ATOM 1741 O O . ALA A 1 232 ? -1.246 -4.719 -20.141 1 98.31 232 ALA A O 1
ATOM 1742 N N . GLY A 1 233 ? -2.791 -4.637 -18.516 1 97.75 233 GLY A N 1
ATOM 1743 C CA . GLY A 1 233 ? -3.537 -5.777 -19.016 1 97.75 233 GLY A CA 1
ATOM 1744 C C . GLY A 1 233 ? -3.049 -7.102 -18.469 1 97.75 233 GLY A C 1
ATOM 1745 O O . GLY A 1 233 ? -3.33 -8.156 -19.047 1 97.75 233 GLY A O 1
ATOM 1746 N N . TRP A 1 234 ? -2.262 -7.055 -17.406 1 98.62 234 TRP A N 1
ATOM 1747 C CA . TRP A 1 234 ? -1.714 -8.273 -16.828 1 98.62 234 TRP A CA 1
ATOM 1748 C C . TRP A 1 234 ? -2.504 -8.688 -15.586 1 98.62 234 TRP A C 1
ATOM 1750 O O . TRP A 1 234 ? -3.137 -7.855 -14.938 1 98.62 234 TRP A O 1
ATOM 1760 N N . ASP A 1 235 ? -2.504 -9.969 -15.305 1 98.62 235 ASP A N 1
ATOM 1761 C CA . ASP A 1 235 ? -3.025 -10.523 -14.062 1 98.62 235 ASP A CA 1
ATOM 1762 C C . ASP A 1 235 ? -1.917 -10.68 -13.023 1 98.62 235 ASP A C 1
ATOM 1764 O O . ASP A 1 235 ? -0.745 -10.828 -13.375 1 98.62 235 ASP A O 1
ATOM 1768 N N . THR A 1 236 ? -2.334 -10.547 -11.766 1 98.81 236 THR A N 1
ATOM 1769 C CA . THR A 1 236 ? -1.336 -10.609 -10.703 1 98.81 236 THR A CA 1
ATOM 1770 C C . THR A 1 236 ? -1.823 -11.492 -9.555 1 98.81 236 THR A C 1
ATOM 1772 O O . THR A 1 236 ? -3.016 -11.789 -9.461 1 98.81 236 THR A O 1
ATOM 1775 N N . CYS A 1 237 ? -0.896 -11.961 -8.773 1 98.75 237 CYS A N 1
ATOM 1776 C CA . CYS A 1 237 ? -1.146 -12.633 -7.5 1 98.75 237 CYS A CA 1
ATOM 1777 C C . CYS A 1 237 ? -0.181 -12.141 -6.426 1 98.75 237 CYS A C 1
ATOM 1779 O O . CYS A 1 237 ? 1.022 -12.391 -6.508 1 98.75 237 CYS A O 1
ATOM 1781 N N . MET A 1 238 ? -0.717 -11.445 -5.457 1 98.62 238 MET A N 1
ATOM 1782 C CA . MET A 1 238 ? 0.062 -11.078 -4.277 1 98.62 238 MET A CA 1
ATOM 1783 C C . MET A 1 238 ? 0.121 -12.234 -3.285 1 98.62 238 MET A C 1
ATOM 1785 O O . MET A 1 238 ? -0.914 -12.789 -2.906 1 98.62 238 MET A O 1
ATOM 1789 N N . MET A 1 239 ? 1.337 -12.594 -2.854 1 97.19 239 MET A N 1
ATOM 1790 C CA . MET A 1 239 ? 1.502 -13.773 -2.004 1 97.19 239 MET A CA 1
ATOM 1791 C C . MET A 1 239 ? 2.32 -13.43 -0.761 1 97.19 239 MET A C 1
ATOM 1793 O O . MET A 1 239 ? 3.375 -12.805 -0.859 1 97.19 239 MET A O 1
ATOM 1797 N N . GLU A 1 240 ? 1.79 -13.828 0.337 1 94.94 240 GLU A N 1
ATOM 1798 C CA . GLU A 1 240 ? 2.48 -13.656 1.612 1 94.94 240 GLU A CA 1
ATOM 1799 C C . GLU A 1 240 ? 2.865 -15.008 2.211 1 94.94 240 GLU A C 1
ATOM 1801 O O . GLU A 1 240 ? 3.666 -15.07 3.146 1 94.94 240 GLU A O 1
ATOM 1806 N N . GLY A 1 241 ? 2.24 -16.078 1.756 1 91.94 241 GLY A N 1
ATOM 1807 C CA . GLY A 1 241 ? 2.551 -17.422 2.23 1 91.94 241 GLY A CA 1
ATOM 1808 C C . GLY A 1 241 ? 3.898 -17.922 1.748 1 91.94 241 GLY A C 1
ATOM 1809 O O . GLY A 1 241 ? 3.965 -18.797 0.88 1 91.94 241 GLY A O 1
ATOM 1810 N N . ILE A 1 242 ? 4.918 -17.422 2.404 1 93.88 242 ILE A N 1
ATOM 1811 C CA . ILE A 1 242 ? 6.277 -17.75 1.985 1 93.88 242 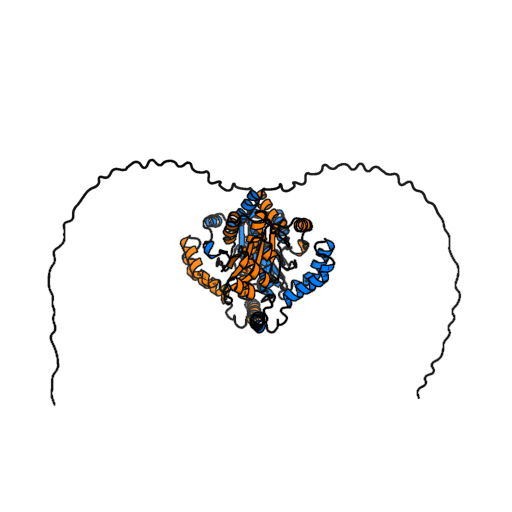ILE A CA 1
ATOM 1812 C C . ILE A 1 242 ? 7.113 -18.141 3.203 1 93.88 242 ILE A C 1
ATOM 1814 O O . ILE A 1 242 ? 6.742 -17.844 4.34 1 93.88 242 ILE A O 1
ATOM 1818 N N . ASP A 1 243 ? 8.18 -18.891 2.961 1 92.06 243 ASP A N 1
ATOM 1819 C CA . ASP A 1 243 ? 9.32 -19 3.863 1 92.06 243 ASP A CA 1
ATOM 1820 C C . ASP A 1 243 ? 10.336 -17.891 3.607 1 92.06 243 ASP A C 1
ATOM 1822 O O . ASP A 1 243 ? 11.156 -17.984 2.699 1 92.06 243 ASP A O 1
ATOM 1826 N N . GLU A 1 244 ? 10.211 -16.906 4.41 1 93.94 244 GLU A N 1
ATOM 1827 C CA . GLU A 1 244 ? 10.977 -15.695 4.156 1 93.94 244 GLU A CA 1
ATOM 1828 C C . GLU A 1 244 ? 12.477 -15.977 4.109 1 93.94 244 GLU A C 1
ATOM 1830 O O . GLU A 1 244 ? 13.18 -15.484 3.229 1 93.94 244 GLU A O 1
ATOM 1835 N N . GLU A 1 245 ? 12.961 -16.703 5.035 1 92.06 245 GLU A N 1
ATOM 1836 C CA . GLU A 1 245 ? 14.391 -17.016 5.078 1 92.06 245 GLU A CA 1
ATOM 1837 C C . GLU A 1 245 ? 14.828 -17.75 3.82 1 92.06 245 GLU A C 1
ATOM 1839 O O . GLU A 1 245 ? 15.883 -17.453 3.254 1 92.06 245 GLU A O 1
ATOM 1844 N N . ALA A 1 246 ? 14.008 -18.688 3.418 1 93.88 246 ALA A N 1
ATOM 1845 C CA . ALA A 1 246 ? 14.32 -19.438 2.203 1 93.88 246 ALA A CA 1
ATOM 1846 C C . ALA A 1 246 ? 14.32 -18.531 0.982 1 93.88 246 ALA A C 1
ATOM 1848 O O . ALA A 1 246 ? 15.172 -18.656 0.101 1 93.88 246 ALA A O 1
ATOM 1849 N N . VAL A 1 247 ? 13.383 -17.578 0.896 1 97.38 247 VAL A N 1
ATOM 1850 C CA . VAL A 1 247 ? 13.336 -16.625 -0.207 1 97.38 247 VAL A CA 1
ATOM 1851 C C . VAL A 1 247 ? 14.617 -15.797 -0.235 1 97.38 247 VAL A C 1
ATOM 1853 O O . VAL A 1 247 ? 15.219 -15.617 -1.292 1 97.38 247 VAL A O 1
ATOM 1856 N N . LYS A 1 248 ? 15.023 -15.297 0.918 1 97.5 248 LYS A N 1
ATOM 1857 C CA . LYS A 1 248 ? 16.234 -14.492 1.007 1 97.5 248 LYS A CA 1
ATOM 1858 C C . LYS A 1 248 ? 17.453 -15.289 0.549 1 97.5 248 LYS A C 1
ATOM 1860 O O . LYS A 1 248 ? 18.328 -14.758 -0.159 1 97.5 248 LYS A O 1
ATOM 1865 N N . GLN A 1 249 ? 17.453 -16.5 0.91 1 96.75 249 GLN A N 1
ATOM 1866 C CA . GLN A 1 249 ? 18.578 -17.359 0.527 1 96.75 249 GLN A CA 1
ATOM 1867 C C . GLN A 1 249 ? 18.625 -17.562 -0.985 1 96.75 249 GLN A C 1
ATOM 1869 O O . GLN A 1 249 ? 19.672 -17.438 -1.604 1 96.75 249 GLN A O 1
ATOM 1874 N N . VAL A 1 250 ? 17.531 -17.844 -1.571 1 97.88 250 VAL A N 1
ATOM 1875 C CA . VAL A 1 250 ? 17.438 -18.094 -3.006 1 97.88 250 VAL A CA 1
ATOM 1876 C C . VAL A 1 250 ? 17.922 -16.875 -3.779 1 97.88 250 VAL A C 1
ATOM 1878 O O . VAL A 1 250 ? 18.625 -17 -4.789 1 97.88 250 VAL A O 1
ATOM 1881 N N . LEU A 1 251 ? 17.594 -15.688 -3.252 1 98.69 251 LEU A N 1
ATOM 1882 C CA . LEU A 1 251 ? 17.828 -14.484 -4.035 1 98.69 251 LEU A CA 1
ATOM 1883 C C . LEU A 1 251 ? 19.078 -13.75 -3.562 1 98.69 251 LEU A C 1
ATOM 1885 O O . LEU A 1 251 ? 19.484 -12.758 -4.164 1 98.69 251 LEU A O 1
ATOM 1889 N N . GLY A 1 252 ? 19.672 -14.156 -2.482 1 98.44 252 GLY A N 1
ATOM 1890 C CA . GLY A 1 252 ? 20.859 -13.508 -1.956 1 98.44 252 GLY A CA 1
ATOM 1891 C C . GLY A 1 252 ? 20.547 -12.219 -1.206 1 98.44 252 GLY A C 1
ATOM 1892 O O . GLY A 1 252 ? 21.359 -11.281 -1.222 1 98.44 252 GLY A O 1
ATOM 1893 N N . VAL A 1 253 ? 19.406 -12.125 -0.636 1 98.31 253 VAL A N 1
ATOM 1894 C CA . VAL A 1 253 ? 19.047 -10.961 0.173 1 98.31 253 VAL A CA 1
ATOM 1895 C C . VAL A 1 253 ? 19.672 -11.086 1.56 1 98.31 253 VAL A C 1
ATOM 1897 O O . VAL A 1 253 ? 19.484 -12.086 2.25 1 98.31 253 VAL A O 1
ATOM 1900 N N . PRO A 1 254 ? 20.453 -10.094 1.981 1 97.56 254 PRO A N 1
ATOM 1901 C CA . PRO A 1 254 ? 21.016 -10.18 3.33 1 97.56 254 PRO A CA 1
ATOM 1902 C C . PRO A 1 254 ? 19.953 -10.312 4.414 1 97.56 254 PRO A C 1
ATOM 1904 O O . PRO A 1 254 ? 19.062 -9.461 4.508 1 97.56 254 PRO A O 1
ATOM 1907 N N . ALA A 1 255 ? 20.031 -11.273 5.234 1 91.88 255 ALA A N 1
ATOM 1908 C CA . ALA A 1 255 ? 18.969 -11.672 6.152 1 91.88 255 ALA A CA 1
ATOM 1909 C C . ALA A 1 255 ? 18.828 -10.672 7.293 1 91.88 255 ALA A C 1
ATOM 1911 O O . ALA A 1 255 ? 17.719 -10.445 7.797 1 91.88 255 ALA A O 1
ATOM 1912 N N . GLU A 1 256 ? 19.891 -10.047 7.699 1 93.38 256 GLU A N 1
ATOM 1913 C CA . GLU A 1 256 ? 19.891 -9.25 8.922 1 93.38 256 GLU A CA 1
ATOM 1914 C C . GLU A 1 256 ? 19.219 -7.895 8.688 1 93.38 256 GLU A C 1
ATOM 1916 O O . GLU A 1 256 ? 18.516 -7.387 9.562 1 93.38 256 GLU A O 1
ATOM 1921 N N . ARG A 1 257 ? 19.297 -7.402 7.496 1 96.31 257 ARG A N 1
ATOM 1922 C CA . ARG A 1 257 ? 18.859 -6.027 7.262 1 96.31 257 ARG A CA 1
ATOM 1923 C C . ARG A 1 257 ? 17.516 -5.992 6.539 1 96.31 257 ARG A C 1
ATOM 1925 O O . ARG A 1 257 ? 16.75 -5.035 6.684 1 96.31 257 ARG A O 1
ATOM 1932 N N . TYR A 1 258 ? 17.25 -7.016 5.895 1 97.69 258 TYR A N 1
ATOM 1933 C CA . TYR A 1 258 ? 16.109 -6.93 4.988 1 97.69 258 TYR A CA 1
ATOM 1934 C C . TYR A 1 258 ? 15.023 -7.934 5.371 1 97.69 258 TYR A C 1
ATOM 1936 O O . TYR A 1 258 ? 15.297 -8.906 6.078 1 97.69 258 TYR A O 1
ATOM 1944 N N . THR A 1 259 ? 13.805 -7.617 4.996 1 96.38 259 THR A N 1
ATOM 1945 C CA . THR A 1 259 ? 12.641 -8.477 5.156 1 96.38 259 THR A CA 1
ATOM 1946 C C . THR A 1 259 ? 11.852 -8.57 3.852 1 96.38 259 THR A C 1
ATOM 1948 O O . THR A 1 259 ? 12.047 -7.762 2.945 1 96.38 259 THR A O 1
ATOM 1951 N N . VAL A 1 260 ? 11.094 -9.617 3.672 1 97.25 260 VAL A N 1
ATOM 1952 C CA . VAL A 1 260 ? 10.297 -9.828 2.465 1 97.25 260 VAL A CA 1
ATOM 1953 C C . VAL A 1 260 ? 8.812 -9.867 2.822 1 97.25 260 VAL A C 1
ATOM 1955 O O . VAL A 1 260 ? 8.273 -10.922 3.162 1 97.25 260 VAL A O 1
ATOM 1958 N N . PRO A 1 261 ? 8.141 -8.742 2.621 1 96.5 261 PRO A N 1
ATOM 1959 C CA . PRO A 1 261 ? 6.742 -8.695 3.047 1 96.5 261 PRO A CA 1
ATOM 1960 C C . PRO A 1 261 ? 5.793 -9.336 2.035 1 96.5 261 PRO A C 1
ATOM 1962 O O . PRO A 1 261 ? 4.691 -9.758 2.396 1 96.5 261 PRO A O 1
ATOM 1965 N N . VAL A 1 262 ? 6.164 -9.367 0.757 1 97.94 262 VAL A N 1
ATOM 1966 C CA . VAL A 1 262 ? 5.219 -9.852 -0.245 1 97.94 262 VAL A CA 1
ATOM 1967 C C . VAL A 1 262 ? 5.961 -10.195 -1.535 1 97.94 262 VAL A C 1
ATOM 1969 O O . VAL A 1 262 ? 6.977 -9.57 -1.858 1 97.94 262 VAL A O 1
ATOM 1972 N N . ILE A 1 263 ? 5.512 -11.195 -2.223 1 98.62 263 ILE A N 1
ATOM 1973 C CA . ILE A 1 263 ? 5.941 -11.453 -3.592 1 98.62 263 ILE A CA 1
ATOM 1974 C C . ILE A 1 263 ? 4.742 -11.375 -4.531 1 98.62 263 ILE A C 1
ATOM 1976 O O . ILE A 1 263 ? 3.615 -11.688 -4.141 1 98.62 263 ILE A O 1
ATOM 1980 N N . VAL A 1 264 ? 4.922 -10.898 -5.754 1 98.94 264 VAL A N 1
ATOM 1981 C CA . VAL A 1 264 ? 3.844 -10.68 -6.711 1 98.94 264 VAL A CA 1
ATOM 1982 C C . VAL A 1 264 ? 4.176 -11.383 -8.031 1 98.94 264 VAL A C 1
ATOM 1984 O O . VAL A 1 264 ? 5.129 -11 -8.711 1 98.94 264 VAL A O 1
ATOM 1987 N N . SER A 1 265 ? 3.391 -12.352 -8.398 1 98.94 265 SER A N 1
ATOM 1988 C CA . SER A 1 265 ? 3.504 -12.961 -9.719 1 98.94 265 SER A CA 1
ATOM 1989 C C . SER A 1 265 ? 2.678 -12.195 -10.75 1 98.94 265 SER A C 1
ATOM 1991 O O . SER A 1 265 ? 1.598 -11.688 -10.438 1 98.94 265 SER A O 1
ATOM 1993 N N . VAL A 1 266 ? 3.201 -12.125 -11.953 1 98.88 266 VAL A N 1
ATOM 1994 C CA . VAL A 1 266 ? 2.586 -11.344 -13.023 1 98.88 266 VAL A CA 1
ATOM 1995 C C . VAL A 1 266 ? 2.547 -12.164 -14.305 1 98.88 266 VAL A C 1
ATOM 1997 O O . VAL A 1 266 ? 3.535 -12.797 -14.672 1 98.88 266 VAL A O 1
ATOM 2000 N N . GLY A 1 267 ? 1.449 -12.117 -15.008 1 98.81 267 GLY A N 1
ATOM 2001 C CA . GLY A 1 267 ? 1.252 -12.82 -16.266 1 98.81 267 GLY A CA 1
ATOM 2002 C C . GLY A 1 267 ? -0.182 -12.766 -16.766 1 98.81 267 GLY A C 1
ATOM 2003 O O . GLY A 1 267 ? -0.874 -11.766 -16.578 1 98.81 267 GLY A O 1
ATOM 2004 N N . TYR A 1 268 ? -0.517 -13.797 -17.469 1 98.81 268 TYR A N 1
ATOM 2005 C CA . TYR A 1 268 ? -1.879 -13.969 -17.969 1 98.81 268 TYR A CA 1
ATOM 2006 C C . TYR A 1 268 ? -2.531 -15.203 -17.359 1 98.81 268 TYR A C 1
ATOM 2008 O O . TYR A 1 268 ? -1.906 -16.266 -17.281 1 98.81 268 TYR A O 1
ATOM 2016 N N . ALA A 1 269 ? -3.752 -15.008 -17.016 1 98.62 269 ALA A N 1
ATOM 2017 C CA . ALA A 1 269 ? -4.512 -16.141 -16.484 1 98.62 269 ALA A CA 1
ATOM 2018 C C . ALA A 1 269 ? -4.762 -17.188 -17.562 1 98.62 269 ALA A C 1
ATOM 2020 O O . ALA A 1 269 ? -4.883 -16.859 -18.75 1 98.62 269 ALA A O 1
ATOM 2021 N N . THR A 1 270 ? -4.82 -18.484 -17.125 1 98.44 270 THR A N 1
ATOM 2022 C CA . THR A 1 270 ? -5.383 -19.484 -18.016 1 98.44 270 THR A CA 1
ATOM 2023 C C . THR A 1 270 ? -6.836 -19.156 -18.344 1 98.44 270 THR A C 1
ATOM 2025 O O . THR A 1 270 ? -7.477 -18.375 -17.656 1 98.44 270 THR A O 1
ATOM 2028 N N . ALA A 1 271 ? -7.309 -19.75 -19.391 1 97.19 271 ALA A N 1
ATOM 2029 C CA . ALA A 1 271 ? -8.703 -19.531 -19.766 1 97.19 271 ALA A CA 1
ATOM 2030 C C . ALA A 1 271 ? -9.648 -19.953 -18.641 1 97.19 271 ALA A C 1
ATOM 2032 O O . ALA A 1 271 ? -10.602 -19.25 -18.328 1 97.19 271 ALA A O 1
ATOM 2033 N N . ALA A 1 272 ? -9.398 -21.125 -18.094 1 96.25 272 ALA A N 1
ATOM 2034 C CA . ALA A 1 272 ? -10.234 -21.641 -17 1 96.25 272 ALA A CA 1
ATOM 2035 C C . ALA A 1 272 ? -10.188 -20.703 -15.797 1 96.25 272 ALA A C 1
ATOM 2037 O O . ALA A 1 272 ? -11.219 -20.438 -15.18 1 96.25 272 ALA A O 1
ATOM 2038 N N . GLU A 1 273 ? -9.023 -20.219 -15.43 1 96.38 273 GLU A N 1
ATOM 2039 C CA . GLU A 1 273 ? -8.859 -19.312 -14.305 1 96.38 273 GLU A CA 1
ATOM 2040 C C . GLU A 1 273 ? -9.578 -17.984 -14.562 1 96.38 273 GLU A C 1
ATOM 2042 O O . GLU A 1 273 ? -10.203 -17.422 -13.656 1 96.38 273 GLU A O 1
ATOM 2047 N N . ALA A 1 274 ? -9.523 -17.484 -15.75 1 95.69 274 ALA A N 1
ATOM 2048 C CA . ALA A 1 274 ? -10.117 -16.203 -16.109 1 95.69 274 ALA A CA 1
ATOM 2049 C C . ALA A 1 274 ? -11.633 -16.219 -15.93 1 95.69 274 ALA A C 1
ATOM 2051 O O . ALA A 1 274 ? -12.25 -15.188 -15.68 1 95.69 274 ALA A O 1
ATOM 2052 N N . GLU A 1 275 ? -12.227 -17.328 -16.047 1 93.75 275 GLU A N 1
ATOM 2053 C CA . GLU A 1 275 ? -13.664 -17.453 -15.844 1 93.75 275 GLU A CA 1
ATOM 2054 C C . GLU A 1 275 ? -14.055 -17.125 -14.398 1 93.75 275 GLU A C 1
ATOM 2056 O O . GLU A 1 275 ? -15.164 -16.672 -14.133 1 93.75 275 GLU A O 1
ATOM 2061 N N . LYS A 1 276 ? -13.117 -17.375 -13.531 1 90.31 276 LYS A N 1
ATOM 2062 C CA . LYS A 1 276 ? -13.383 -17.141 -12.117 1 90.31 276 LYS A CA 1
ATOM 2063 C C . LYS A 1 276 ? -13.445 -15.648 -11.812 1 90.31 276 LYS A C 1
ATOM 2065 O O . LYS A 1 276 ? -13.938 -15.242 -10.758 1 90.31 276 LYS A O 1
ATOM 2070 N N . ARG A 1 277 ? -12.922 -14.875 -12.695 1 90 277 ARG A N 1
ATOM 2071 C CA . ARG A 1 277 ? -12.891 -13.43 -12.516 1 90 277 ARG A CA 1
ATOM 2072 C C . ARG A 1 277 ? -14.305 -12.859 -12.445 1 90 277 ARG A C 1
ATOM 2074 O O . ARG A 1 277 ? -14.508 -11.75 -11.945 1 90 277 ARG A O 1
ATOM 2081 N N . GLN A 1 278 ? -15.188 -13.57 -12.922 1 88.06 278 GLN A N 1
ATOM 2082 C CA . GLN A 1 278 ? -16.562 -13.102 -12.992 1 88.06 278 GLN A CA 1
ATOM 2083 C C . GLN A 1 278 ? -17.156 -12.93 -11.594 1 88.06 278 GLN A C 1
ATOM 2085 O O . GLN A 1 278 ? -18.062 -12.109 -11.391 1 88.06 278 GLN A O 1
ATOM 2090 N N . VAL A 1 279 ? -16.672 -13.797 -10.727 1 91.75 279 VAL A N 1
ATOM 2091 C CA . VAL A 1 279 ? -17.094 -13.648 -9.336 1 91.75 279 VAL A CA 1
ATOM 2092 C C . VAL A 1 279 ? -16.016 -12.906 -8.547 1 91.75 279 VAL A C 1
ATOM 2094 O O . VAL A 1 279 ? -14.953 -13.461 -8.258 1 91.75 279 VAL A O 1
ATOM 2097 N N . ARG A 1 280 ? -16.328 -11.742 -8.234 1 93.44 280 ARG A N 1
ATOM 2098 C CA . ARG A 1 280 ? -15.375 -10.914 -7.512 1 93.44 280 ARG A CA 1
ATOM 2099 C C . ARG A 1 280 ? -15.328 -11.289 -6.035 1 93.44 280 ARG A C 1
ATOM 2101 O O . ARG A 1 280 ? -16.344 -11.719 -5.469 1 93.44 280 ARG A O 1
ATOM 2108 N N . SER A 1 281 ? -14.117 -11.117 -5.461 1 96.5 281 SER A N 1
ATOM 2109 C CA . SER A 1 281 ? -14.023 -11.312 -4.016 1 96.5 281 SER A CA 1
ATOM 2110 C C . SER A 1 281 ? -15.023 -10.43 -3.273 1 96.5 281 SER A C 1
ATOM 2112 O O . SER A 1 281 ? -15.164 -9.242 -3.592 1 96.5 281 SER A O 1
ATOM 2114 N N . PRO A 1 282 ? -15.734 -11.023 -2.357 1 97.06 282 PRO A N 1
ATOM 2115 C CA . PRO A 1 282 ? -16.734 -10.219 -1.645 1 97.06 282 PRO A CA 1
ATOM 2116 C C . PRO A 1 282 ? -16.109 -9.141 -0.763 1 97.06 282 PRO A C 1
ATOM 2118 O O . PRO A 1 282 ? -15 -9.336 -0.244 1 97.06 282 PRO A O 1
ATOM 2121 N N . ARG A 1 283 ? -16.797 -8.055 -0.599 1 98.12 283 ARG A N 1
ATOM 2122 C CA . ARG A 1 283 ? -16.391 -6.953 0.264 1 98.12 283 ARG A CA 1
ATOM 2123 C C . ARG A 1 283 ? -17.484 -6.605 1.264 1 98.12 283 ARG A C 1
ATOM 2125 O O . ARG A 1 283 ? -18.672 -6.727 0.955 1 98.12 283 ARG A O 1
ATOM 2132 N N . PHE A 1 284 ? -17.016 -6.199 2.455 1 98.06 284 PHE A N 1
ATOM 2133 C CA . PHE A 1 284 ? -17.969 -5.578 3.359 1 98.06 284 PHE A CA 1
ATOM 2134 C C . PHE A 1 284 ? -18.594 -4.34 2.723 1 98.06 284 PHE A C 1
ATOM 2136 O O . PHE A 1 284 ? -18 -3.732 1.829 1 98.06 284 PHE A O 1
ATOM 2143 N N . ALA A 1 285 ? -19.828 -4.016 3.199 1 97.62 285 ALA A N 1
ATOM 2144 C CA . ALA A 1 285 ? -20.453 -2.764 2.77 1 97.62 285 ALA A CA 1
ATOM 2145 C C . ALA A 1 285 ? -19.531 -1.579 3.047 1 97.62 285 ALA A C 1
ATOM 2147 O O . ALA A 1 285 ? -18.844 -1.54 4.074 1 97.62 285 ALA A O 1
ATOM 2148 N N . THR A 1 286 ? -19.562 -0.626 2.133 1 98 286 THR A N 1
ATOM 2149 C CA . THR A 1 286 ? -18.719 0.545 2.299 1 98 286 THR A CA 1
ATOM 2150 C C . THR A 1 286 ? -18.953 1.201 3.654 1 98 286 THR A C 1
ATOM 2152 O O . THR A 1 286 ? -18.016 1.675 4.297 1 98 286 THR A O 1
ATOM 2155 N N . SER A 1 287 ? -20.172 1.188 4.125 1 97.56 287 SER A N 1
ATOM 2156 C CA . SER A 1 287 ? -20.516 1.826 5.391 1 97.56 287 SER A CA 1
ATOM 2157 C C . SER A 1 287 ? -19.906 1.08 6.574 1 97.56 287 SER A C 1
ATOM 2159 O O . SER A 1 287 ? -19.766 1.645 7.66 1 97.56 287 SER A O 1
ATOM 2161 N N . HIS A 1 288 ? -19.578 -0.186 6.363 1 97.12 288 HIS A N 1
ATOM 2162 C CA . HIS A 1 288 ? -18.875 -0.958 7.387 1 97.12 288 HIS A CA 1
ATOM 2163 C C . HIS A 1 288 ? -17.422 -0.524 7.504 1 97.12 288 HIS A C 1
ATOM 2165 O O . HIS A 1 288 ? -16.875 -0.439 8.609 1 97.12 288 HIS A O 1
ATOM 2171 N N . THR A 1 289 ? -16.828 -0.25 6.398 1 98.5 289 THR A N 1
ATOM 2172 C CA . THR A 1 289 ? -15.391 -0.006 6.316 1 98.5 289 THR A CA 1
ATOM 2173 C C . THR A 1 289 ? -15.086 1.481 6.461 1 98.5 289 THR A C 1
ATOM 2175 O O . THR A 1 289 ? -14.094 1.858 7.086 1 98.5 289 THR A O 1
ATOM 2178 N N . VAL A 1 290 ? -15.969 2.311 5.922 1 98.81 290 VAL A N 1
ATOM 2179 C CA . VAL A 1 290 ? -15.766 3.754 5.895 1 98.81 290 VAL A CA 1
ATOM 2180 C C . VAL A 1 290 ? -16.734 4.434 6.867 1 98.81 290 VAL A C 1
ATOM 2182 O O . VAL A 1 290 ? -17.938 4.242 6.777 1 98.81 290 VAL A O 1
ATOM 2185 N N . ARG A 1 291 ? -16.109 5.203 7.75 1 98.31 291 ARG A N 1
ATOM 2186 C CA . ARG A 1 291 ? -16.859 5.965 8.734 1 98.31 291 ARG A CA 1
ATOM 2187 C C . ARG A 1 291 ? -16.594 7.457 8.594 1 98.31 291 ARG A C 1
ATOM 2189 O O . ARG A 1 291 ? -15.562 7.863 8.062 1 98.31 291 ARG A O 1
ATOM 2196 N N . TRP A 1 292 ? -17.594 8.281 9.141 1 98.44 292 TRP A N 1
ATOM 2197 C CA . TRP A 1 292 ? -17.469 9.719 8.953 1 98.44 292 TRP A CA 1
ATOM 2198 C C . TRP A 1 292 ? -17.422 10.438 10.297 1 98.44 292 TRP A C 1
ATOM 2200 O O . TRP A 1 292 ? -18.312 10.281 11.133 1 98.44 292 TRP A O 1
ATOM 2210 N N . ASN A 1 293 ? -16.344 11.148 10.531 1 98.5 293 ASN A N 1
ATOM 2211 C CA . ASN A 1 293 ? -16.062 12.07 11.625 1 98.5 293 ASN A CA 1
ATOM 2212 C C . ASN A 1 293 ? -15.914 11.328 12.953 1 98.5 293 ASN A C 1
ATOM 2214 O O . ASN A 1 293 ? -15.438 11.898 13.938 1 98.5 293 ASN A O 1
ATOM 2218 N N . LYS A 1 294 ? -16.219 10.102 12.977 1 97.88 294 LYS A N 1
ATOM 2219 C CA . LYS A 1 294 ? -16.078 9.25 14.148 1 97.88 294 LYS A CA 1
ATOM 2220 C C . LYS A 1 294 ? -15.992 7.777 13.75 1 97.88 294 LYS A C 1
ATOM 2222 O O . LYS A 1 294 ? -16.516 7.379 12.711 1 97.88 294 LYS A O 1
ATOM 2227 N N . PHE A 1 295 ? -15.344 6.992 14.578 1 98 295 PHE A N 1
ATOM 2228 C CA . PHE A 1 295 ? -15.172 5.57 14.312 1 98 295 PHE A CA 1
ATOM 2229 C C . PHE A 1 295 ? -16.422 4.789 14.703 1 98 295 PHE A C 1
ATOM 2231 O O . PHE A 1 295 ? -16.859 3.896 13.977 1 98 295 PHE A O 1
ATOM 2238 N N . MET B 1 1 ? -42.562 -54.156 64 1 18.52 1 MET B N 1
ATOM 2239 C CA . MET B 1 1 ? -43.906 -54.406 63.5 1 18.52 1 MET B CA 1
ATOM 2240 C C . MET B 1 1 ? -44.062 -54 62.062 1 18.52 1 MET B C 1
ATOM 2242 O O . MET B 1 1 ? -43.25 -53.219 61.562 1 18.52 1 MET B O 1
ATOM 2246 N N . PHE B 1 2 ? -45.312 -53.531 61.5 1 17.84 2 PHE B N 1
ATOM 2247 C CA . PHE B 1 2 ? -46.219 -53.781 60.375 1 17.84 2 PHE B CA 1
ATOM 2248 C C . PHE B 1 2 ? -45.906 -52.844 59.219 1 17.84 2 PHE B C 1
ATOM 2250 O O . PHE B 1 2 ? -45.75 -53.281 58.094 1 17.84 2 PHE B O 1
ATOM 2257 N N . ARG B 1 3 ? -46.406 -51.438 59.031 1 17.17 3 ARG B N 1
ATOM 2258 C CA . ARG B 1 3 ? -47.562 -51.312 58.156 1 17.17 3 ARG B CA 1
ATOM 2259 C C . ARG B 1 3 ? -47.156 -51.094 56.688 1 17.17 3 ARG B C 1
ATOM 2261 O O . ARG B 1 3 ? -46 -50.781 56.438 1 17.17 3 ARG B O 1
ATOM 2268 N N . HIS B 1 4 ? -47.906 -50.125 55.969 1 18.33 4 HIS B N 1
ATOM 2269 C CA . HIS B 1 4 ? -48.875 -49.906 54.875 1 18.33 4 HIS B CA 1
ATOM 2270 C C . HIS B 1 4 ? -48.188 -49.312 53.656 1 18.33 4 HIS B C 1
ATOM 2272 O O . HIS B 1 4 ? -47.375 -48.375 53.781 1 18.33 4 HIS B O 1
ATOM 2278 N N . SER B 1 5 ? -48.094 -49.969 52.438 1 20.83 5 SER B N 1
ATOM 2279 C CA . SER B 1 5 ? -47.781 -50.156 51.031 1 20.83 5 SER B CA 1
ATOM 2280 C C . SER B 1 5 ? -48.469 -49.125 50.156 1 20.83 5 SER B C 1
ATOM 2282 O O . SER B 1 5 ? -49.656 -49.312 49.844 1 20.83 5 SER B O 1
ATOM 2284 N N . ARG B 1 6 ? -48.312 -47.812 50.344 1 17.78 6 ARG B N 1
ATOM 2285 C CA . ARG B 1 6 ? -49.312 -46.844 49.812 1 17.78 6 ARG B CA 1
ATOM 2286 C C . ARG B 1 6 ? -49.312 -46.875 48.281 1 17.78 6 ARG B C 1
ATOM 2288 O O . ARG B 1 6 ? -48.312 -46.5 47.656 1 17.78 6 ARG B O 1
ATOM 2295 N N . CYS B 1 7 ? -50.062 -47.75 47.406 1 17.81 7 CYS B N 1
ATOM 2296 C CA . CYS B 1 7 ? -50.281 -48.25 46.031 1 17.81 7 CYS B CA 1
ATOM 2297 C C . CYS B 1 7 ? -50.938 -47.188 45.188 1 17.81 7 CYS B C 1
ATOM 2299 O O . CYS B 1 7 ? -51.188 -47.406 44 1 17.81 7 CYS B O 1
ATOM 2301 N N . SER B 1 8 ? -51.281 -45.844 45.531 1 17.64 8 SER B N 1
ATOM 2302 C CA . SER B 1 8 ? -52.594 -45.531 45 1 17.64 8 SER B CA 1
ATOM 2303 C C . SER B 1 8 ? -52.594 -45.469 43.5 1 17.64 8 SER B C 1
ATOM 2305 O O . SER B 1 8 ? -51.531 -45.312 42.875 1 17.64 8 SER B O 1
ATOM 2307 N N . ASN B 1 9 ? -53.812 -45.062 42.656 1 15.89 9 ASN B N 1
ATOM 2308 C CA . ASN B 1 9 ? -54.875 -45.375 41.688 1 15.89 9 ASN B CA 1
ATOM 2309 C C . ASN B 1 9 ? -54.719 -44.531 40.406 1 15.89 9 ASN B C 1
ATOM 2311 O O . ASN B 1 9 ? -55.438 -44.781 39.438 1 15.89 9 ASN B O 1
ATOM 2315 N N . LYS B 1 10 ? -54.062 -43.312 40.25 1 17.95 10 LYS B N 1
ATOM 2316 C CA . LYS B 1 10 ? -54.969 -42.406 39.531 1 17.95 10 LYS B CA 1
ATOM 2317 C C . LYS B 1 10 ? -55.219 -42.906 38.094 1 17.95 10 LYS B C 1
ATOM 2319 O O . LYS B 1 10 ? -54.406 -43.656 37.531 1 17.95 10 LYS B O 1
ATOM 2324 N N . ALA B 1 11 ? -55.844 -41.844 37.125 1 17.34 11 ALA B N 1
ATOM 2325 C CA . ALA B 1 11 ? -57 -41.594 36.219 1 17.34 11 ALA B CA 1
ATOM 2326 C C . ALA B 1 11 ? -56.594 -41.781 34.75 1 17.34 11 ALA B C 1
ATOM 2328 O O . ALA B 1 11 ? -55.719 -41.094 34.25 1 17.34 11 ALA B O 1
ATOM 2329 N N . ARG B 1 12 ? -56.875 -42.875 33.969 1 17.88 12 ARG B N 1
ATOM 2330 C CA . ARG B 1 12 ? -56.562 -43.375 32.656 1 17.88 12 ARG B CA 1
ATOM 2331 C C . ARG B 1 12 ? -57.312 -42.625 31.578 1 17.88 12 ARG B C 1
ATOM 2333 O O . ARG B 1 12 ? -57.469 -43.125 30.453 1 17.88 12 ARG B O 1
ATOM 2340 N N . ASN B 1 13 ? -57.719 -41.281 31.828 1 17.7 13 ASN B N 1
ATOM 2341 C CA . ASN B 1 13 ? -58.844 -41.062 30.922 1 17.7 13 ASN B CA 1
ATOM 2342 C C . ASN B 1 13 ? -58.438 -41.188 29.453 1 17.7 13 ASN B C 1
ATOM 2344 O O . ASN B 1 13 ? -57.438 -40.594 29.031 1 17.7 13 ASN B O 1
ATOM 2348 N N . GLY B 1 14 ? -58.938 -42.156 28.609 1 17.3 14 GLY B N 1
ATOM 2349 C CA . GLY B 1 14 ? -58.781 -42.875 27.344 1 17.3 14 GLY B CA 1
ATOM 2350 C C . GLY B 1 14 ? -59.125 -42 26.141 1 17.3 14 GLY B C 1
ATOM 2351 O O . GLY B 1 14 ? -58.344 -41.938 25.188 1 17.3 14 GLY B O 1
ATOM 2352 N N . THR B 1 15 ? -60.5 -41.531 25.953 1 17.23 15 THR B N 1
ATOM 2353 C CA . THR B 1 15 ? -61.188 -42.125 24.797 1 17.23 15 THR B CA 1
ATOM 2354 C C . THR B 1 15 ? -60.812 -41.344 23.531 1 17.23 15 THR B C 1
ATOM 2356 O O . THR B 1 15 ? -60.188 -40.312 23.594 1 17.23 15 THR B O 1
ATOM 2359 N N . SER B 1 16 ? -61.938 -40.781 22.688 1 16.98 16 SER B N 1
ATOM 2360 C CA . SER B 1 16 ? -62.562 -41.25 21.469 1 16.98 16 SER B CA 1
ATOM 2361 C C . SER B 1 16 ? -62.188 -40.406 20.266 1 16.98 16 SER B C 1
ATOM 2363 O O . SER B 1 16 ? -61.781 -40.906 19.219 1 16.98 16 SER B O 1
ATOM 2365 N N . SER B 1 17 ? -62.75 -39.094 20.016 1 18.48 17 SER B N 1
ATOM 2366 C CA . SER B 1 17 ? -63.625 -38.844 18.875 1 18.48 17 SER B CA 1
ATOM 2367 C C . SER B 1 17 ? -62.844 -38.469 17.625 1 18.48 17 SER B C 1
ATOM 2369 O O . SER B 1 17 ? -61.875 -37.688 17.719 1 18.48 17 SER B O 1
ATOM 2371 N N . GLY B 1 18 ? -63 -39.125 16.375 1 17.97 18 GLY B N 1
ATOM 2372 C CA . GLY B 1 18 ? -62.562 -39.5 15.039 1 17.97 18 GLY B CA 1
ATOM 2373 C C . GLY B 1 18 ? -62.531 -38.344 14.07 1 17.97 18 GLY B C 1
ATOM 2374 O O . GLY B 1 18 ? -61.531 -38.094 13.414 1 17.97 18 GLY B O 1
ATOM 2375 N N . PHE B 1 19 ? -63.812 -37.875 13.5 1 17.77 19 PHE B N 1
ATOM 2376 C CA . PHE B 1 19 ? -64.25 -37.938 12.117 1 17.77 19 PHE B CA 1
ATOM 2377 C C . PHE B 1 19 ? -63.875 -36.688 11.344 1 17.77 19 PHE B C 1
ATOM 2379 O O . PHE B 1 19 ? -64.188 -36.562 10.156 1 17.77 19 PHE B O 1
ATOM 2386 N N . LEU B 1 20 ? -63.562 -35.531 11.938 1 19.28 20 LEU B N 1
ATOM 2387 C CA . LEU B 1 20 ? -63.906 -34.312 11.188 1 19.28 20 LEU B CA 1
ATOM 2388 C C . LEU B 1 20 ? -63.031 -34.156 9.961 1 19.28 20 LEU B C 1
ATOM 2390 O O . LEU B 1 20 ? -61.906 -33.656 10.07 1 19.28 20 LEU B O 1
ATOM 2394 N N . ALA B 1 21 ? -63.062 -35.125 8.969 1 18.36 21 ALA B N 1
ATOM 2395 C CA . ALA B 1 21 ? -62.312 -35.375 7.738 1 18.36 21 ALA B CA 1
ATOM 2396 C C . ALA B 1 21 ? -62.406 -34.188 6.785 1 18.36 21 ALA B C 1
ATOM 2398 O O . ALA B 1 21 ? -61.406 -33.688 6.305 1 18.36 21 ALA B O 1
ATOM 2399 N N . THR B 1 22 ? -63.5 -34.094 5.781 1 17.33 22 THR B N 1
ATOM 2400 C CA . THR B 1 22 ? -63.469 -34.312 4.336 1 17.33 22 THR B CA 1
ATOM 2401 C C . THR B 1 22 ? -63.344 -32.969 3.609 1 17.33 22 THR B C 1
ATOM 2403 O O . THR B 1 22 ? -62.562 -32.812 2.678 1 17.33 22 THR B O 1
ATOM 2406 N N . LEU B 1 23 ? -64.25 -31.891 3.727 1 17.42 23 LEU B N 1
ATOM 2407 C CA . LEU B 1 23 ? -65 -31.5 2.529 1 17.42 23 LEU B CA 1
ATOM 2408 C C . LEU B 1 23 ? -64.188 -30.484 1.709 1 17.42 23 LEU B C 1
ATOM 2410 O O . LEU B 1 23 ? -64.562 -30.156 0.582 1 17.42 23 LEU B O 1
ATOM 2414 N N . ARG B 1 24 ? -63.438 -29.578 2.232 1 19.12 24 ARG B N 1
ATOM 2415 C CA . ARG B 1 24 ? -63.625 -28.297 1.569 1 19.12 24 ARG B CA 1
ATOM 2416 C C . ARG B 1 24 ? -63 -28.297 0.171 1 19.12 24 ARG B C 1
ATOM 2418 O O . ARG B 1 24 ? -61.812 -28.516 0.014 1 19.12 24 ARG B O 1
ATOM 2425 N N . SER B 1 25 ? -63.875 -28.422 -0.917 1 18.69 25 SER B N 1
ATOM 2426 C CA . SER B 1 25 ? -63.812 -28.594 -2.363 1 18.69 25 SER B CA 1
ATOM 2427 C C . SER B 1 25 ? -62.969 -27.516 -3.016 1 18.69 25 SER B C 1
ATOM 2429 O O . SER B 1 25 ? -62.688 -26.484 -2.396 1 18.69 25 SER B O 1
ATOM 2431 N N . LEU B 1 26 ? -63.25 -27.219 -4.52 1 19.33 26 LEU B N 1
ATOM 2432 C CA . LEU B 1 26 ? -62.719 -27.203 -5.883 1 19.33 26 LEU B CA 1
ATOM 2433 C C . LEU B 1 26 ? -62.562 -25.781 -6.383 1 19.33 26 LEU B C 1
ATOM 2435 O O . LEU B 1 26 ? -62.312 -25.562 -7.57 1 19.33 26 LEU B O 1
ATOM 2439 N N . VAL B 1 27 ? -62.812 -24.703 -5.602 1 21.7 27 VAL B N 1
ATOM 2440 C CA . VAL B 1 27 ? -63.156 -23.578 -6.477 1 21.7 27 VAL B CA 1
ATOM 2441 C C . VAL B 1 27 ? -62 -23.328 -7.441 1 21.7 27 VAL B C 1
ATOM 2443 O O . VAL B 1 27 ? -60.844 -23.125 -7.012 1 21.7 27 VAL B O 1
ATOM 2446 N N . THR B 1 28 ? -62.25 -23.547 -8.812 1 19.61 28 THR B N 1
ATOM 2447 C CA . THR B 1 28 ? -61.562 -23.594 -10.109 1 19.61 28 THR B CA 1
ATOM 2448 C C . THR B 1 28 ? -60.844 -22.281 -10.391 1 19.61 28 THR B C 1
ATOM 2450 O O . THR B 1 28 ? -61.125 -21.25 -9.766 1 19.61 28 THR B O 1
ATOM 2453 N N . TRP B 1 29 ? -60.375 -22.031 -11.812 1 20.52 29 TRP B N 1
ATOM 2454 C CA . TRP B 1 29 ? -59.281 -21.891 -12.758 1 20.52 29 TRP B CA 1
ATOM 2455 C C . TRP B 1 29 ? -59.219 -20.469 -13.305 1 20.52 29 TRP B C 1
ATOM 2457 O O . TRP B 1 29 ? -58.25 -20.109 -14 1 20.52 29 TRP B O 1
ATOM 2467 N N . GLY B 1 30 ? -60.25 -19.531 -13.18 1 20.38 30 GLY B N 1
ATOM 2468 C CA . GLY B 1 30 ? -60.406 -18.781 -14.414 1 20.38 30 GLY B CA 1
ATOM 2469 C C . GLY B 1 30 ? -59.281 -17.781 -14.633 1 20.38 30 GLY B C 1
ATOM 2470 O O . GLY B 1 30 ? -59.156 -17.203 -15.719 1 20.38 30 GLY B O 1
ATOM 2471 N N . ARG B 1 31 ? -58.844 -17.156 -13.617 1 20.62 31 ARG B N 1
ATOM 2472 C CA . ARG B 1 31 ? -58.531 -15.781 -13.984 1 20.62 31 ARG B CA 1
ATOM 2473 C C . ARG B 1 31 ? -57.406 -15.719 -15.016 1 20.62 31 ARG B C 1
ATOM 2475 O O . ARG B 1 31 ? -56.344 -16.297 -14.805 1 20.62 31 ARG B O 1
ATOM 2482 N N . ALA B 1 32 ? -57.781 -15.266 -16.328 1 21.83 32 ALA B N 1
ATOM 2483 C CA . ALA B 1 32 ? -57.125 -14.977 -17.594 1 21.83 32 ALA B CA 1
ATOM 2484 C C . ALA B 1 32 ? -55.938 -14.07 -17.391 1 21.83 32 ALA B C 1
ATOM 2486 O O . ALA B 1 32 ? -55.875 -13.305 -16.438 1 21.83 32 ALA B O 1
ATOM 2487 N N . SER B 1 33 ? -54.875 -14.305 -18.281 1 21.22 33 SER B N 1
ATOM 2488 C CA . SER B 1 33 ? -53.5 -13.961 -18.609 1 21.22 33 SER B CA 1
ATOM 2489 C C . SER B 1 33 ? -53.375 -12.5 -19 1 21.22 33 SER B C 1
ATOM 2491 O O . SER B 1 33 ? -53.812 -12.102 -20.078 1 21.22 33 SER B O 1
ATOM 2493 N N . ALA B 1 34 ? -53.844 -11.539 -18.188 1 23.06 34 ALA B N 1
ATOM 2494 C CA . ALA B 1 34 ? -53.562 -10.188 -18.672 1 23.06 34 ALA B CA 1
ATOM 2495 C C . ALA B 1 34 ? -52.156 -10.078 -19.219 1 23.06 34 ALA B C 1
ATOM 2497 O O . ALA B 1 34 ? -51.219 -10.586 -18.594 1 23.06 34 ALA B O 1
ATOM 2498 N N . THR B 1 35 ? -52.094 -9.75 -20.516 1 23.45 35 THR B N 1
ATOM 2499 C CA . THR B 1 35 ? -50.969 -9.461 -21.406 1 23.45 35 THR B CA 1
ATOM 2500 C C . THR B 1 35 ? -50.094 -8.359 -20.844 1 23.45 35 THR B C 1
ATOM 2502 O O . THR B 1 35 ? -50.562 -7.258 -20.547 1 23.45 35 THR B O 1
ATOM 2505 N N . VAL B 1 36 ? -49.188 -8.633 -19.953 1 23.66 36 VAL B N 1
ATOM 2506 C CA . VAL B 1 36 ? -48.156 -7.715 -19.484 1 23.66 36 VAL B CA 1
ATOM 2507 C C . VAL B 1 36 ? -47.469 -7.051 -20.672 1 23.66 36 VAL B C 1
ATOM 2509 O O . VAL B 1 36 ? -46.875 -7.734 -21.516 1 23.66 36 VAL B O 1
ATOM 2512 N N . ALA B 1 37 ? -48.125 -5.949 -21.172 1 27.31 37 ALA B N 1
ATOM 2513 C CA . ALA B 1 37 ? -47.406 -5.074 -22.094 1 27.31 37 ALA B CA 1
ATOM 2514 C C . ALA B 1 37 ? -46 -4.77 -21.594 1 27.31 37 ALA B C 1
ATOM 2516 O O . ALA B 1 37 ? -45.844 -4.254 -20.484 1 27.31 37 ALA B O 1
ATOM 2517 N N . SER B 1 38 ? -45.031 -5.66 -21.938 1 23.53 38 SER B N 1
ATOM 2518 C CA . SER B 1 38 ? -43.594 -5.457 -21.734 1 23.53 38 SER B CA 1
ATOM 2519 C C . SER B 1 38 ? -43.156 -4.098 -22.25 1 23.53 38 SER B C 1
ATOM 2521 O O . SER B 1 38 ? -43.219 -3.838 -23.453 1 23.53 38 SER B O 1
ATOM 2523 N N . SER B 1 39 ? -43.688 -3.012 -21.656 1 26.45 39 SER B N 1
ATOM 2524 C CA . SER B 1 39 ? -43.031 -1.781 -22.062 1 26.45 39 SER B CA 1
ATOM 2525 C C . SER B 1 39 ? -41.5 -1.957 -22.109 1 26.45 39 SER B C 1
ATOM 2527 O O . SER B 1 39 ? -40.906 -2.453 -21.141 1 26.45 39 SER B O 1
ATOM 2529 N N . SER B 1 40 ? -41 -2.148 -23.328 1 25.44 40 SER B N 1
ATOM 2530 C CA . SER B 1 40 ? -39.562 -2.098 -23.641 1 25.44 40 SER B CA 1
ATOM 2531 C C . SER B 1 40 ? -38.906 -0.833 -23.094 1 25.44 40 SER B C 1
ATOM 2533 O O . SER B 1 40 ? -39.25 0.277 -23.5 1 25.44 40 SER B O 1
ATOM 2535 N N . SER B 1 41 ? -38.844 -0.708 -21.797 1 28.44 41 SER B N 1
ATOM 2536 C CA . SER B 1 41 ? -38 0.391 -21.344 1 28.44 41 SER B CA 1
ATOM 2537 C C . SER B 1 41 ? -36.719 0.455 -22.156 1 28.44 41 SER B C 1
ATOM 2539 O O . SER B 1 41 ? -36.094 -0.577 -22.453 1 28.44 41 SER B O 1
ATOM 2541 N N . PRO B 1 42 ? -36.531 1.584 -22.891 1 27.97 42 PRO B N 1
ATOM 2542 C CA . PRO B 1 42 ? -35.281 1.724 -23.641 1 27.97 42 PRO B CA 1
ATOM 2543 C C . PRO B 1 42 ? -34.062 1.403 -22.781 1 27.97 42 PRO B C 1
ATOM 2545 O O . PRO B 1 42 ? -34.062 1.61 -21.562 1 27.97 42 PRO B O 1
ATOM 2548 N N . ALA B 1 43 ? -33.344 0.317 -23.156 1 29.42 43 ALA B N 1
ATOM 2549 C CA . ALA B 1 43 ? -32.031 -0.065 -22.656 1 29.42 43 ALA B CA 1
ATOM 2550 C C . ALA B 1 43 ? -31.125 1.155 -22.5 1 29.42 43 ALA B C 1
ATOM 2552 O O . ALA B 1 43 ? -30.812 1.838 -23.469 1 29.42 43 ALA B O 1
ATOM 2553 N N . SER B 1 44 ? -31.375 1.955 -21.469 1 26.61 44 SER B N 1
ATOM 2554 C CA . SER B 1 44 ? -30.297 2.902 -21.172 1 26.61 44 SER B CA 1
ATOM 2555 C C . SER B 1 44 ? -28.938 2.281 -21.391 1 26.61 44 SER B C 1
ATOM 2557 O O . SER B 1 44 ? -28.672 1.147 -20.984 1 26.61 44 SER B O 1
ATOM 2559 N N . CYS B 1 45 ? -28.406 2.557 -22.531 1 26.47 45 CYS B N 1
ATOM 2560 C CA . CYS B 1 45 ? -27 2.24 -22.766 1 26.47 45 CYS B CA 1
ATOM 2561 C C . CYS B 1 45 ? -26.172 2.465 -21.5 1 26.47 45 CYS B C 1
ATOM 2563 O O . CYS B 1 45 ? -26.016 3.602 -21.062 1 26.47 45 CYS B O 1
ATOM 2565 N N . GLY B 1 46 ? -26.453 1.7 -20.469 1 30.12 46 GLY B N 1
ATOM 2566 C CA . GLY B 1 46 ? -25.438 1.734 -19.438 1 30.12 46 GLY B CA 1
ATOM 2567 C C . GLY B 1 46 ? -24.047 2.014 -19.969 1 30.12 46 GLY B C 1
ATOM 2568 O O . GLY B 1 46 ? -23.625 1.411 -20.953 1 30.12 46 GLY B O 1
ATOM 2569 N N . ARG B 1 47 ? -23.578 3.254 -20 1 30.97 47 ARG B N 1
ATOM 2570 C CA . ARG B 1 47 ? -22.203 3.625 -20.359 1 30.97 47 ARG B CA 1
ATOM 2571 C C . ARG B 1 47 ? -21.234 2.502 -20.031 1 30.97 47 ARG B C 1
ATOM 2573 O O . ARG B 1 47 ? -20.969 2.227 -18.859 1 30.97 47 ARG B O 1
ATOM 2580 N N . THR B 1 48 ? -21.344 1.38 -20.594 1 31.11 48 THR B N 1
ATOM 2581 C CA . THR B 1 48 ? -20.25 0.429 -20.484 1 31.11 48 THR B CA 1
ATOM 2582 C C . THR B 1 48 ? -18.906 1.153 -20.484 1 31.11 48 THR B C 1
ATOM 2584 O O . THR B 1 48 ? -18.641 1.985 -21.359 1 31.11 48 THR B O 1
ATOM 2587 N N . ALA B 1 49 ? -18.312 1.616 -19.406 1 38.25 49 ALA B N 1
ATOM 2588 C CA . ALA B 1 49 ? -16.922 2.062 -19.422 1 38.25 49 ALA B CA 1
ATOM 2589 C C . ALA B 1 49 ? -16.141 1.439 -20.578 1 38.25 49 ALA B C 1
ATOM 2591 O O . ALA B 1 49 ? -16.016 0.216 -20.672 1 38.25 49 ALA B O 1
ATOM 2592 N N . GLY B 1 50 ? -16.203 1.975 -21.641 1 40.59 50 GLY B N 1
ATOM 2593 C CA . GLY B 1 50 ? -15.547 1.648 -22.906 1 40.59 50 GLY B CA 1
ATOM 2594 C C . GLY B 1 50 ? -14.188 1.003 -22.719 1 40.59 50 GLY B C 1
ATOM 2595 O O . GLY B 1 50 ? -13.531 1.196 -21.703 1 40.59 50 GLY B O 1
ATOM 2596 N N . CYS B 1 51 ? -13.875 -0.178 -23.344 1 49.88 51 CYS B N 1
ATOM 2597 C CA . CYS B 1 51 ? -12.641 -0.931 -23.516 1 49.88 51 CYS B CA 1
ATOM 2598 C C . CYS B 1 51 ? -11.469 0.003 -23.812 1 49.88 51 CYS B C 1
ATOM 2600 O O . CYS B 1 51 ? -11.352 0.521 -24.922 1 49.88 51 CYS B O 1
ATOM 2602 N N . ILE B 1 52 ? -11.109 0.819 -22.828 1 60.81 52 ILE B N 1
ATOM 2603 C CA . ILE B 1 52 ? -9.867 1.57 -23.016 1 60.81 52 ILE B CA 1
ATOM 2604 C C . ILE B 1 52 ? -8.719 0.606 -23.297 1 60.81 52 ILE B C 1
ATOM 2606 O O . ILE B 1 52 ? -8.633 -0.464 -22.688 1 60.81 52 ILE B O 1
ATOM 2610 N N . SER B 1 53 ? -8.094 0.773 -24.406 1 71.56 53 SER B N 1
ATOM 2611 C CA . SER B 1 53 ? -6.949 -0.074 -24.719 1 71.56 53 SER B CA 1
ATOM 2612 C C . SER B 1 53 ? -5.941 -0.1 -23.578 1 71.56 53 SER B C 1
ATOM 2614 O O . SER B 1 53 ? -5.887 0.831 -22.781 1 71.56 53 SER B O 1
ATOM 2616 N N . ALA B 1 54 ? -5.285 -1.148 -23.422 1 78.62 54 ALA B N 1
ATOM 2617 C CA . ALA B 1 54 ? -4.285 -1.337 -22.375 1 78.62 54 ALA B CA 1
ATOM 2618 C C . ALA B 1 54 ? -3.266 -0.2 -22.391 1 78.62 54 ALA B C 1
ATOM 2620 O O . ALA B 1 54 ? -2.83 0.255 -21.328 1 78.62 54 ALA B O 1
ATOM 2621 N N . GLY B 1 55 ? -2.977 0.281 -23.516 1 82.5 55 GLY B N 1
ATOM 2622 C CA . GLY B 1 55 ? -2.025 1.377 -23.609 1 82.5 55 GLY B CA 1
ATOM 2623 C C . GLY B 1 55 ? -2.537 2.664 -22.984 1 82.5 55 GLY B C 1
ATOM 2624 O O . GLY B 1 55 ? -1.821 3.318 -22.219 1 82.5 55 GLY B O 1
ATOM 2625 N N . VAL B 1 56 ? -3.791 2.906 -23.219 1 87.19 56 VAL B N 1
ATOM 2626 C CA . VAL B 1 56 ? -4.395 4.121 -22.688 1 87.19 56 VAL B CA 1
ATOM 2627 C C . VAL B 1 56 ? -4.605 3.98 -21.172 1 87.19 56 VAL B C 1
ATOM 2629 O O . VAL B 1 56 ? -4.398 4.934 -20.422 1 87.19 56 VAL B O 1
ATOM 2632 N N . ALA B 1 57 ? -5 2.768 -20.781 1 93.44 57 ALA B N 1
ATOM 2633 C CA . ALA B 1 57 ? -5.195 2.508 -19.359 1 93.44 57 ALA B CA 1
ATOM 2634 C C . ALA B 1 57 ? -3.887 2.664 -18.594 1 93.44 57 ALA B C 1
ATOM 2636 O O . ALA B 1 57 ? -3.85 3.318 -17.547 1 93.44 57 ALA B O 1
ATOM 2637 N N . LEU B 1 58 ? -2.809 2.105 -19.141 1 97.12 58 LEU B N 1
ATOM 2638 C CA . LEU B 1 58 ? -1.513 2.205 -18.484 1 97.12 58 LEU B CA 1
ATOM 2639 C C . LEU B 1 58 ? -1.04 3.654 -18.422 1 97.12 58 LEU B C 1
ATOM 2641 O O . LEU B 1 58 ? -0.5 4.098 -17.406 1 97.12 58 LEU B O 1
ATOM 2645 N N . ASP B 1 59 ? -1.29 4.406 -19.453 1 96.44 59 ASP B N 1
ATOM 2646 C CA . ASP B 1 59 ? -0.915 5.816 -19.469 1 96.44 59 ASP B CA 1
ATOM 2647 C C . ASP B 1 59 ? -1.601 6.582 -18.328 1 96.44 59 ASP B C 1
ATOM 2649 O O . ASP B 1 59 ? -0.97 7.391 -17.656 1 96.44 59 ASP B O 1
ATOM 2653 N N . ALA B 1 60 ? -2.859 6.285 -18.172 1 96 60 ALA B N 1
ATOM 2654 C CA . ALA B 1 60 ? -3.643 7.008 -17.172 1 96 60 ALA B CA 1
ATOM 2655 C C . ALA B 1 60 ? -3.189 6.656 -15.758 1 96 60 ALA B C 1
ATOM 2657 O O . ALA B 1 60 ? -3.033 7.535 -14.906 1 96 60 ALA B O 1
ATOM 2658 N N . VAL B 1 61 ? -3.004 5.367 -15.508 1 98.31 61 VAL B N 1
ATOM 2659 C CA . VAL B 1 61 ? -2.568 4.945 -14.18 1 98.31 61 VAL B CA 1
ATOM 2660 C C . VAL B 1 61 ? -1.149 5.445 -13.922 1 98.31 61 VAL B C 1
ATOM 2662 O O . VAL B 1 61 ? -0.846 5.922 -12.82 1 98.31 61 VAL B O 1
ATOM 2665 N N . GLU B 1 62 ? -0.322 5.352 -14.891 1 98.31 62 GLU B N 1
ATOM 2666 C CA . GLU B 1 62 ? 1.037 5.871 -14.758 1 98.31 62 GLU B CA 1
ATOM 2667 C C . GLU B 1 62 ? 1.034 7.367 -14.477 1 98.31 62 GLU B C 1
ATOM 2669 O O . GLU B 1 62 ? 1.832 7.855 -13.672 1 98.31 62 GLU B O 1
ATOM 2674 N N . ALA B 1 63 ? 0.18 8.078 -15.117 1 97.31 63 ALA B N 1
ATOM 2675 C CA . ALA B 1 63 ? 0.075 9.516 -14.883 1 97.31 63 ALA B CA 1
ATOM 2676 C C . ALA B 1 63 ? -0.308 9.805 -13.43 1 97.31 63 ALA B C 1
ATOM 2678 O O . ALA B 1 63 ? 0.238 10.719 -12.812 1 97.31 63 ALA B O 1
ATOM 2679 N N . ALA B 1 64 ? -1.271 9.047 -12.906 1 97.81 64 ALA B N 1
ATOM 2680 C CA . ALA B 1 64 ? -1.661 9.234 -11.508 1 97.81 64 ALA B CA 1
ATOM 2681 C C . ALA B 1 64 ? -0.478 9 -10.578 1 97.81 64 ALA B C 1
ATOM 2683 O O . ALA B 1 64 ? -0.284 9.75 -9.609 1 97.81 64 ALA B O 1
ATOM 2684 N N . VAL B 1 65 ? 0.325 7.984 -10.875 1 98.31 65 VAL B N 1
ATOM 2685 C CA . VAL B 1 65 ? 1.492 7.652 -10.062 1 98.31 65 VAL B CA 1
ATOM 2686 C C . VAL B 1 65 ? 2.525 8.773 -10.164 1 98.31 65 VAL B C 1
ATOM 2688 O O . VAL B 1 65 ? 3.053 9.234 -9.148 1 98.31 65 VAL B O 1
ATOM 2691 N N . ARG B 1 66 ? 2.768 9.281 -11.32 1 97.06 66 ARG B N 1
ATOM 2692 C CA . ARG B 1 66 ? 3.812 10.273 -11.562 1 97.06 66 ARG B CA 1
ATOM 2693 C C . ARG B 1 66 ? 3.389 11.648 -11.07 1 97.06 66 ARG B C 1
ATOM 2695 O O . ARG B 1 66 ? 4.223 12.43 -10.617 1 97.06 66 ARG B O 1
ATOM 2702 N N . ASN B 1 67 ? 2.117 11.898 -11.164 1 96.5 67 ASN B N 1
ATOM 2703 C CA . ASN B 1 67 ? 1.631 13.234 -10.812 1 96.5 67 ASN B CA 1
ATOM 2704 C C . ASN B 1 67 ? 1.385 13.359 -9.312 1 96.5 67 ASN B C 1
ATOM 2706 O O . ASN B 1 67 ? 1.224 14.461 -8.797 1 96.5 67 ASN B O 1
ATOM 2710 N N . ARG B 1 68 ? 1.317 12.234 -8.633 1 97.94 68 ARG B N 1
ATOM 2711 C CA . ARG B 1 68 ? 1.16 12.289 -7.18 1 97.94 68 ARG B CA 1
ATOM 2712 C C . ARG B 1 68 ? 2.365 12.961 -6.527 1 97.94 68 ARG B C 1
ATOM 2714 O O . ARG B 1 68 ? 3.51 12.68 -6.891 1 97.94 68 ARG B O 1
ATOM 2721 N N . TRP B 1 69 ? 2.154 13.859 -5.625 1 97.56 69 TRP B N 1
ATOM 2722 C CA . TRP B 1 69 ? 3.166 14.555 -4.836 1 97.56 69 TRP B CA 1
ATOM 2723 C C . TRP B 1 69 ? 2.654 14.852 -3.432 1 97.56 69 TRP B C 1
ATOM 2725 O O . TRP B 1 69 ? 1.482 14.609 -3.127 1 97.56 69 TRP B O 1
ATOM 2735 N N . THR B 1 70 ? 3.553 15.25 -2.555 1 97.81 70 THR B N 1
ATOM 2736 C CA . THR B 1 70 ? 3.156 15.578 -1.19 1 97.81 70 THR B CA 1
ATOM 2737 C C . THR B 1 70 ? 2.811 17.062 -1.075 1 97.81 70 THR B C 1
ATOM 2739 O O . THR B 1 70 ? 3.689 17.922 -1.178 1 97.81 70 THR B O 1
ATOM 2742 N N . CYS B 1 71 ? 1.554 17.328 -0.899 1 98.19 71 CYS B N 1
ATOM 2743 C CA . CYS B 1 71 ? 1.077 18.688 -0.695 1 98.19 71 CYS B CA 1
ATOM 2744 C C . CYS B 1 71 ? 1.124 19.078 0.781 1 98.19 71 CYS B C 1
ATOM 2746 O O . CYS B 1 71 ? 0.476 18.438 1.61 1 98.19 71 CYS B O 1
ATOM 2748 N N . ARG B 1 72 ? 1.794 20.188 1.099 1 96.75 72 ARG B N 1
ATOM 2749 C CA . ARG B 1 72 ? 1.98 20.5 2.51 1 96.75 72 ARG B CA 1
ATOM 2750 C C . ARG B 1 72 ? 1.208 21.766 2.891 1 96.75 72 ARG B C 1
ATOM 2752 O O . ARG B 1 72 ? 1.159 22.141 4.066 1 96.75 72 ARG B O 1
ATOM 2759 N N . GLN B 1 73 ? 0.666 22.469 1.951 1 98.19 73 GLN B N 1
ATOM 2760 C CA . GLN B 1 73 ? -0.188 23.625 2.18 1 98.19 73 GLN B CA 1
ATOM 2761 C C . GLN B 1 73 ? -1.439 23.562 1.309 1 98.19 73 GLN B C 1
ATOM 2763 O O . GLN B 1 73 ? -1.354 23.672 0.084 1 98.19 73 GLN B O 1
ATOM 2768 N N . PHE B 1 74 ? -2.582 23.453 1.94 1 98.75 74 PHE B N 1
ATOM 2769 C CA . PHE B 1 74 ? -3.842 23.344 1.215 1 98.75 74 PHE B CA 1
ATOM 2770 C C . PHE B 1 74 ? -4.566 24.672 1.181 1 98.75 74 PHE B C 1
ATOM 2772 O O . PHE B 1 74 ? -4.469 25.469 2.123 1 98.75 74 PHE B O 1
ATOM 2779 N N . ASP B 1 75 ? -5.262 24.969 0.07 1 98.75 75 ASP B N 1
ATOM 2780 C CA . ASP B 1 75 ? -6.102 26.141 -0.089 1 98.75 75 ASP B CA 1
ATOM 2781 C C . ASP B 1 75 ? -7.402 26.016 0.701 1 98.75 75 ASP B C 1
ATOM 2783 O O . ASP B 1 75 ? -8.312 25.297 0.285 1 98.75 75 ASP B O 1
ATOM 2787 N N . THR B 1 76 ? -7.527 26.703 1.797 1 98.19 76 THR B N 1
ATOM 2788 C CA . THR B 1 76 ? -8.656 26.578 2.709 1 98.19 76 THR B CA 1
ATOM 2789 C C . THR B 1 76 ? -9.938 27.078 2.061 1 98.19 76 THR B C 1
ATOM 2791 O O . THR B 1 76 ? -11.039 26.812 2.549 1 98.19 76 THR B O 1
ATOM 2794 N N . ALA B 1 77 ? -9.852 27.781 0.943 1 98 77 ALA B N 1
ATOM 2795 C CA . ALA B 1 77 ? -11.023 28.328 0.263 1 98 77 ALA B CA 1
ATOM 2796 C C . ALA B 1 77 ? -11.625 27.312 -0.704 1 98 77 ALA B C 1
ATOM 2798 O O . ALA B 1 77 ? -12.742 27.5 -1.192 1 98 77 ALA B O 1
ATOM 2799 N N . LYS B 1 78 ? -10.875 26.297 -1.003 1 98.06 78 LYS B N 1
ATOM 2800 C CA . LYS B 1 78 ? -11.352 25.312 -1.963 1 98.06 78 LYS B CA 1
ATOM 2801 C C . LYS B 1 78 ? -11.812 24.047 -1.256 1 98.06 78 LYS B C 1
ATOM 2803 O O . LYS B 1 78 ? -11.094 23.5 -0.406 1 98.06 78 LYS B O 1
ATOM 2808 N N . THR B 1 79 ? -12.977 23.578 -1.658 1 97.56 79 THR B N 1
ATOM 2809 C CA . THR B 1 79 ? -13.516 22.328 -1.13 1 97.56 79 THR B CA 1
ATOM 2810 C C . THR B 1 79 ? -13.438 21.219 -2.174 1 97.56 79 THR B C 1
ATOM 2812 O O . THR B 1 79 ? -13.031 21.469 -3.312 1 97.56 79 THR B O 1
ATOM 2815 N N . ILE B 1 80 ? -13.703 20 -1.697 1 97.69 80 ILE B N 1
ATOM 2816 C CA . ILE B 1 80 ? -13.773 18.891 -2.646 1 97.69 80 ILE B CA 1
ATOM 2817 C C . ILE B 1 80 ? -15.211 18.375 -2.725 1 97.69 80 ILE B C 1
ATOM 2819 O O . ILE B 1 80 ? -15.992 18.547 -1.788 1 97.69 80 ILE B O 1
ATOM 2823 N N . ASP B 1 81 ? -15.555 17.781 -3.881 1 97.5 81 ASP B N 1
ATOM 2824 C CA . ASP B 1 81 ? -16.875 17.188 -4.082 1 97.5 81 ASP B CA 1
ATOM 2825 C C . ASP B 1 81 ? -17.031 15.898 -3.266 1 97.5 81 ASP B C 1
ATOM 2827 O O . ASP B 1 81 ? -16.312 14.922 -3.494 1 97.5 81 ASP B O 1
ATOM 2831 N N . LEU B 1 82 ? -18.031 15.914 -2.369 1 97.5 82 LEU B N 1
ATOM 2832 C CA . LEU B 1 82 ? -18.172 14.797 -1.445 1 97.5 82 LEU B CA 1
ATOM 2833 C C . LEU B 1 82 ? -18.703 13.562 -2.166 1 97.5 82 LEU B C 1
ATOM 2835 O O . LEU B 1 82 ? -18.406 12.43 -1.767 1 97.5 82 LEU B O 1
ATOM 2839 N N . ASP B 1 83 ? -19.5 13.742 -3.186 1 98.06 83 ASP B N 1
ATOM 2840 C CA . ASP B 1 83 ? -19.953 12.594 -3.965 1 98.06 83 ASP B CA 1
ATOM 2841 C C . ASP B 1 83 ? -18.781 11.883 -4.637 1 98.06 83 ASP B C 1
ATOM 2843 O O . ASP B 1 83 ? -18.719 10.656 -4.648 1 98.06 83 ASP B O 1
ATOM 2847 N N . THR B 1 84 ? -17.906 12.695 -5.223 1 98.38 84 THR B N 1
ATOM 2848 C CA . THR B 1 84 ? -16.703 12.125 -5.805 1 98.38 84 THR B CA 1
ATOM 2849 C C . THR B 1 84 ? -15.844 11.445 -4.734 1 98.38 84 THR B C 1
ATOM 2851 O O . THR B 1 84 ? -15.281 10.375 -4.965 1 98.38 84 THR B O 1
ATOM 2854 N N . LEU B 1 85 ? -15.789 12.047 -3.547 1 98.75 85 LEU B N 1
ATOM 2855 C CA . LEU B 1 85 ? -15.039 11.422 -2.459 1 98.75 85 LEU B CA 1
ATOM 2856 C C . LEU B 1 85 ? -15.648 10.078 -2.074 1 98.75 85 LEU B C 1
ATOM 2858 O O . LEU B 1 85 ? -14.922 9.109 -1.84 1 98.75 85 LEU B O 1
ATOM 2862 N N . ARG B 1 86 ? -16.922 10.016 -1.994 1 98.69 86 ARG B N 1
ATOM 2863 C CA . ARG B 1 86 ? -17.609 8.758 -1.704 1 98.69 86 ARG B CA 1
ATOM 2864 C C . ARG B 1 86 ? -17.297 7.711 -2.773 1 98.69 86 ARG B C 1
ATOM 2866 O O . ARG B 1 86 ? -17.047 6.543 -2.457 1 98.69 86 ARG B O 1
ATOM 2873 N N . ARG B 1 87 ? -17.297 8.141 -4.023 1 98.62 87 ARG B N 1
ATOM 2874 C CA . ARG B 1 87 ? -16.938 7.254 -5.125 1 98.62 87 ARG B CA 1
ATOM 2875 C C . ARG B 1 87 ? -15.516 6.723 -4.961 1 98.62 87 ARG B C 1
ATOM 2877 O O . ARG B 1 87 ? -15.281 5.52 -5.102 1 98.62 87 ARG B O 1
ATOM 2884 N N . VAL B 1 88 ? -14.617 7.605 -4.648 1 98.81 88 VAL B N 1
ATOM 2885 C CA . VAL B 1 88 ? -13.219 7.254 -4.461 1 98.81 88 VAL B CA 1
ATOM 2886 C C . VAL B 1 88 ? -13.078 6.27 -3.301 1 98.81 88 VAL B C 1
ATOM 2888 O O . VAL B 1 88 ? -12.375 5.266 -3.412 1 98.81 88 VAL B O 1
ATOM 2891 N N . LEU B 1 89 ? -13.758 6.508 -2.203 1 98.94 89 LEU B N 1
ATOM 2892 C CA . LEU B 1 89 ? -13.695 5.645 -1.031 1 98.94 89 LEU B CA 1
ATOM 2893 C C . LEU B 1 89 ? -14.32 4.285 -1.323 1 98.94 89 LEU B C 1
ATOM 2895 O O . LEU B 1 89 ? -13.797 3.252 -0.89 1 98.94 89 LEU B O 1
ATOM 2899 N N . THR B 1 90 ? -15.422 4.293 -2.049 1 98.81 90 THR B N 1
ATOM 2900 C CA . THR B 1 90 ? -16.031 3.029 -2.449 1 98.81 90 THR B CA 1
ATOM 2901 C C . THR B 1 90 ? -15.055 2.205 -3.289 1 98.81 90 THR B C 1
ATOM 2903 O O . THR B 1 90 ? -14.883 1.007 -3.051 1 98.81 90 THR B O 1
ATOM 2906 N N . ALA B 1 91 ? -14.422 2.828 -4.246 1 98.75 91 ALA B N 1
ATOM 2907 C CA . ALA B 1 91 ? -13.422 2.133 -5.055 1 98.75 91 ALA B CA 1
ATOM 2908 C C . ALA B 1 91 ? -12.266 1.637 -4.191 1 98.75 91 ALA B C 1
ATOM 2910 O O . ALA B 1 91 ? -11.727 0.555 -4.43 1 98.75 91 ALA B O 1
ATOM 2911 N N . THR B 1 92 ? -11.898 2.404 -3.176 1 98.88 92 THR B N 1
ATOM 2912 C CA . THR B 1 92 ? -10.805 2.053 -2.275 1 98.88 92 THR B CA 1
ATOM 2913 C C . THR B 1 92 ? -11.094 0.736 -1.56 1 98.88 92 THR B C 1
ATOM 2915 O O . THR B 1 92 ? -10.18 -0.047 -1.293 1 98.88 92 THR B O 1
ATOM 2918 N N . THR B 1 93 ? -12.367 0.423 -1.276 1 98.69 93 THR B N 1
ATOM 2919 C CA . THR B 1 93 ? -12.734 -0.78 -0.539 1 98.69 93 THR B CA 1
ATOM 2920 C C . THR B 1 93 ? -12.438 -2.031 -1.361 1 98.69 93 THR B C 1
ATOM 2922 O O . THR B 1 93 ? -12.43 -3.143 -0.83 1 98.69 93 THR B O 1
ATOM 2925 N N . ARG B 1 94 ? -12.094 -1.861 -2.619 1 98.38 94 ARG B N 1
ATOM 2926 C CA . ARG B 1 94 ? -11.773 -3.002 -3.473 1 98.38 94 ARG B CA 1
ATOM 2927 C C . ARG B 1 94 ? -10.312 -3.404 -3.336 1 98.38 94 ARG B C 1
ATOM 2929 O O . ARG B 1 94 ? -9.891 -4.422 -3.885 1 98.38 94 ARG B O 1
ATOM 2936 N N . ALA B 1 95 ? -9.547 -2.604 -2.57 1 98.56 95 ALA B N 1
ATOM 2937 C CA . ALA B 1 95 ? -8.156 -2.969 -2.328 1 98.56 95 ALA B CA 1
ATOM 2938 C C . ALA B 1 95 ? -8.055 -4.371 -1.737 1 98.56 95 ALA B C 1
ATOM 2940 O O . ALA B 1 95 ? -8.859 -4.754 -0.885 1 98.56 95 ALA B O 1
ATOM 2941 N N . PRO B 1 96 ? -7.078 -5.164 -2.178 1 98.31 96 PRO B N 1
ATOM 2942 C CA . PRO B 1 96 ? -6.91 -6.504 -1.611 1 98.31 96 PRO B CA 1
ATOM 2943 C C . PRO B 1 96 ? -6.375 -6.477 -0.182 1 98.31 96 PRO B C 1
ATOM 2945 O O . PRO B 1 96 ? -5.828 -5.461 0.258 1 98.31 96 PRO B O 1
ATOM 2948 N N . THR B 1 97 ? -6.633 -7.52 0.586 1 98 97 THR B N 1
ATOM 2949 C CA . THR B 1 97 ? -6.031 -7.82 1.882 1 98 97 THR B CA 1
ATOM 2950 C C . THR B 1 97 ? -5.758 -9.312 2.018 1 98 97 THR B C 1
ATOM 2952 O O . THR B 1 97 ? -6.348 -10.125 1.303 1 98 97 THR B O 1
ATOM 2955 N N . GLY B 1 98 ? -4.773 -9.594 2.846 1 96.56 98 GLY B N 1
ATOM 2956 C CA . GLY B 1 98 ? -4.523 -11 3.111 1 96.56 98 GLY B CA 1
ATOM 2957 C C . GLY B 1 98 ? -5.777 -11.766 3.496 1 96.56 98 GLY B C 1
ATOM 2958 O O . GLY B 1 98 ? -6.535 -11.328 4.359 1 96.56 98 GLY B O 1
ATOM 2959 N N . PHE B 1 99 ? -6.039 -12.867 2.826 1 95.81 99 PHE B N 1
ATOM 2960 C CA . PHE B 1 99 ? -7.164 -13.758 3.094 1 95.81 99 PHE B CA 1
ATOM 2961 C C . PHE B 1 99 ? -8.484 -13.023 2.928 1 95.81 99 PHE B C 1
ATOM 2963 O O . PHE B 1 99 ? -9.523 -13.492 3.393 1 95.81 99 PHE B O 1
ATOM 2970 N N . ASN B 1 100 ? -8.406 -11.844 2.328 1 97.5 100 ASN B N 1
ATOM 2971 C CA . ASN B 1 100 ? -9.586 -11 2.158 1 97.5 100 ASN B CA 1
ATOM 2972 C C . ASN B 1 100 ? -10.227 -10.656 3.498 1 97.5 100 ASN B C 1
ATOM 2974 O O . ASN B 1 100 ? -11.453 -10.516 3.586 1 97.5 100 ASN B O 1
ATOM 2978 N N . LEU B 1 101 ? -9.414 -10.5 4.469 1 98.25 101 LEU B N 1
ATOM 2979 C CA . LEU B 1 101 ? -9.945 -10.266 5.805 1 98.25 101 LEU B CA 1
ATOM 2980 C C . LEU B 1 101 ? -10.43 -8.828 5.953 1 98.25 101 LEU B C 1
ATOM 2982 O O . LEU B 1 101 ? -11.172 -8.516 6.887 1 98.25 101 LEU B O 1
ATOM 2986 N N . GLN B 1 102 ? -9.938 -7.961 5.125 1 98.62 102 GLN B N 1
ATOM 2987 C CA . GLN B 1 102 ? -10.406 -6.582 5.121 1 98.62 102 GLN B CA 1
ATOM 2988 C C . GLN B 1 102 ? -10.25 -5.941 6.496 1 98.62 102 GLN B C 1
ATOM 2990 O O . GLN B 1 102 ? -11.164 -5.273 6.984 1 98.62 102 GLN B O 1
ATOM 2995 N N . GLY B 1 103 ? -9.031 -6.18 7.086 1 98.5 103 GLY B N 1
ATOM 2996 C CA . GLY B 1 103 ? -8.734 -5.742 8.438 1 98.5 103 GLY B CA 1
ATOM 2997 C C . GLY B 1 103 ? -8.328 -4.285 8.523 1 98.5 103 GLY B C 1
ATOM 2998 O O . GLY B 1 103 ? -7.297 -3.957 9.117 1 98.5 103 GLY B O 1
ATOM 2999 N N . TRP B 1 104 ? -9.156 -3.373 8.031 1 98.81 104 TRP B N 1
ATOM 3000 C CA . TRP B 1 104 ? -8.883 -1.939 8.078 1 98.81 104 TRP B CA 1
ATOM 3001 C C . TRP B 1 104 ? -10.188 -1.141 8.039 1 98.81 104 TRP B C 1
ATOM 3003 O O . TRP B 1 104 ? -11.234 -1.67 7.68 1 98.81 104 TRP B O 1
ATOM 3013 N N . HIS B 1 105 ? -10.102 0.111 8.469 1 98.88 105 HIS B N 1
ATOM 3014 C CA . HIS B 1 105 ? -11.164 1.1 8.359 1 98.88 105 HIS B CA 1
ATOM 3015 C C . HIS B 1 105 ? -10.617 2.453 7.922 1 98.88 105 HIS B C 1
ATOM 3017 O O . HIS B 1 105 ? -9.414 2.703 8.016 1 98.88 105 HIS B O 1
ATOM 3023 N N . ALA B 1 106 ? -11.469 3.234 7.383 1 98.94 106 ALA B N 1
ATOM 3024 C CA . ALA B 1 106 ? -11.188 4.637 7.102 1 98.94 106 ALA B CA 1
ATOM 3025 C C . ALA B 1 106 ? -12.172 5.555 7.82 1 98.94 106 ALA B C 1
ATOM 3027 O O . ALA B 1 106 ? -13.391 5.391 7.688 1 98.94 106 ALA B O 1
ATOM 3028 N N . VAL B 1 107 ? -11.633 6.434 8.578 1 98.94 107 VAL B N 1
ATOM 3029 C CA . VAL B 1 107 ? -12.469 7.469 9.18 1 98.94 107 VAL B CA 1
ATOM 3030 C C . VAL B 1 107 ? -12.266 8.789 8.445 1 98.94 107 VAL B C 1
ATOM 3032 O O . VAL B 1 107 ? -11.188 9.375 8.5 1 98.94 107 VAL B O 1
ATOM 3035 N N . VAL B 1 108 ? -13.32 9.242 7.801 1 98.94 108 VAL B N 1
ATOM 3036 C CA . VAL B 1 108 ? -13.281 10.477 7.031 1 98.94 108 VAL B CA 1
ATOM 3037 C C . VAL B 1 108 ? -13.656 11.656 7.93 1 98.94 108 VAL B C 1
ATOM 3039 O O . VAL B 1 108 ? -14.758 11.703 8.477 1 98.94 108 VAL B O 1
ATOM 3042 N N . VAL B 1 109 ? -12.711 12.586 8.062 1 98.88 109 VAL B N 1
ATOM 3043 C CA . VAL B 1 109 ? -12.938 13.75 8.922 1 98.88 109 VAL B CA 1
ATOM 3044 C C . VAL B 1 109 ? -13.18 14.992 8.062 1 98.88 109 VAL B C 1
ATOM 3046 O O . VAL B 1 109 ? -12.266 15.469 7.383 1 98.88 109 VAL B O 1
ATOM 3049 N N . THR B 1 110 ? -14.375 15.531 8.078 1 98.44 110 THR B N 1
ATOM 3050 C CA . THR B 1 110 ? -14.742 16.719 7.324 1 98.44 110 THR B CA 1
ATOM 3051 C C . THR B 1 110 ? -15.258 17.812 8.258 1 98.44 110 THR B C 1
ATOM 3053 O O . THR B 1 110 ? -15.336 18.984 7.871 1 98.44 110 THR B O 1
ATOM 3056 N N . SER B 1 111 ? -15.594 17.375 9.484 1 97.94 111 SER B N 1
ATOM 3057 C CA . SER B 1 111 ? -16.078 18.328 10.477 1 97.94 111 SER B CA 1
ATOM 3058 C C . SER B 1 111 ? -14.969 19.266 10.945 1 97.94 111 SER B C 1
ATOM 3060 O O . SER B 1 111 ? -13.914 18.797 11.391 1 97.94 111 SER B O 1
ATOM 3062 N N . THR B 1 112 ? -15.266 20.547 10.914 1 96.69 112 THR B N 1
ATOM 3063 C CA . THR B 1 112 ? -14.273 21.531 11.359 1 96.69 112 THR B CA 1
ATOM 3064 C C . THR B 1 112 ? -13.898 21.281 12.82 1 96.69 112 THR B C 1
ATOM 3066 O O . THR B 1 112 ? -12.719 21.344 13.188 1 96.69 112 THR B O 1
ATOM 3069 N N . ALA B 1 113 ? -14.836 21.016 13.617 1 97.62 113 ALA B N 1
ATOM 3070 C CA . ALA B 1 113 ? -14.602 20.781 15.039 1 97.62 113 ALA B CA 1
ATOM 3071 C C . ALA B 1 113 ? -13.68 19.578 15.258 1 97.62 113 ALA B C 1
ATOM 3073 O O . ALA B 1 113 ? -12.773 19.625 16.094 1 97.62 113 ALA B O 1
ATOM 3074 N N . VAL B 1 114 ? -13.883 18.5 14.523 1 98.38 114 VAL B N 1
ATOM 3075 C CA . VAL B 1 114 ? -13.062 17.297 14.664 1 98.38 114 VAL B CA 1
ATOM 3076 C C . VAL B 1 114 ? -11.664 17.562 14.102 1 98.38 114 VAL B C 1
ATOM 3078 O O . VAL B 1 114 ? -10.664 17.109 14.672 1 98.38 114 VAL B O 1
ATOM 3081 N N . ARG B 1 115 ? -11.586 18.281 13.016 1 97.94 115 ARG B N 1
ATOM 3082 C CA . ARG B 1 115 ? -10.297 18.625 12.422 1 97.94 115 ARG B CA 1
ATOM 3083 C C . ARG B 1 115 ? -9.438 19.422 13.398 1 97.94 115 ARG B C 1
ATOM 3085 O O . ARG B 1 115 ? -8.227 19.219 13.484 1 97.94 115 ARG B O 1
ATOM 3092 N N . GLU B 1 116 ? -10.039 20.297 14.125 1 97 116 GLU B N 1
ATOM 3093 C CA . GLU B 1 116 ? -9.344 21.141 15.102 1 97 116 GLU B CA 1
ATOM 3094 C C . GLU B 1 116 ? -8.75 20.281 16.219 1 97 116 GLU B C 1
ATOM 3096 O O . GLU B 1 116 ? -7.68 20.594 16.75 1 97 116 GLU B O 1
ATOM 3101 N N . GLN B 1 117 ? -9.461 19.281 16.609 1 97.38 117 GLN B N 1
ATOM 3102 C CA . GLN B 1 117 ? -8.938 18.344 17.609 1 97.38 117 GLN B CA 1
ATOM 3103 C C . GLN B 1 117 ? -7.852 17.453 17 1 97.38 117 GLN B C 1
ATOM 3105 O O . GLN B 1 117 ? -6.824 17.203 17.641 1 97.38 117 GLN B O 1
ATOM 3110 N N . LEU B 1 118 ? -8.047 17.062 15.805 1 98.06 118 LEU B N 1
ATOM 3111 C CA . LEU B 1 118 ? -7.152 16.109 15.141 1 98.06 118 LEU B CA 1
ATOM 3112 C C . LEU B 1 118 ? -5.801 16.75 14.844 1 98.06 118 LEU B C 1
ATOM 3114 O O . LEU B 1 118 ? -4.77 16.078 14.883 1 98.06 118 LEU B O 1
ATOM 3118 N N . VAL B 1 119 ? -5.824 18.031 14.586 1 97.38 119 VAL B N 1
ATOM 3119 C CA . VAL B 1 119 ? -4.578 18.719 14.25 1 97.38 119 VAL B CA 1
ATOM 3120 C C . VAL B 1 119 ? -3.609 18.641 15.43 1 97.38 119 VAL B C 1
ATOM 3122 O O . VAL B 1 119 ? -2.4 18.484 15.234 1 97.38 119 VAL B O 1
ATOM 3125 N N . LYS B 1 120 ? -4.07 18.703 16.641 1 94.62 120 LYS B N 1
ATOM 3126 C CA . LYS B 1 120 ? -3.232 18.562 17.828 1 94.62 120 LYS B CA 1
ATOM 3127 C C . LYS B 1 120 ? -2.645 17.156 17.922 1 94.62 120 LYS B C 1
ATOM 3129 O O . LYS B 1 120 ? -1.46 16.984 18.219 1 94.62 120 LYS B O 1
ATOM 3134 N N . ALA B 1 121 ? -3.482 16.172 17.625 1 95.12 121 ALA B N 1
ATOM 3135 C CA . ALA B 1 121 ? -3.055 14.781 17.641 1 95.12 121 ALA B CA 1
ATOM 3136 C C . ALA B 1 121 ? -2.076 14.492 16.516 1 95.12 121 ALA B C 1
ATOM 3138 O O . ALA B 1 121 ? -1.296 13.539 16.578 1 95.12 121 ALA B O 1
ATOM 3139 N N . ALA B 1 122 ? -2.143 15.312 15.445 1 95.12 122 ALA B N 1
ATOM 3140 C CA . ALA B 1 122 ? -1.237 15.18 14.312 1 95.12 122 ALA B CA 1
ATOM 3141 C C . ALA B 1 122 ? -0.01 16.078 14.484 1 95.12 122 ALA B C 1
ATOM 3143 O O . ALA B 1 122 ? 0.594 16.5 13.492 1 95.12 122 ALA B O 1
ATOM 3144 N N . LEU B 1 123 ? 0.222 16.438 15.688 1 91.94 123 LEU B N 1
ATOM 3145 C CA . LEU B 1 123 ? 1.427 17.156 16.078 1 91.94 123 LEU B CA 1
ATOM 3146 C C . LEU B 1 123 ? 1.486 18.531 15.414 1 91.94 123 LEU B C 1
ATOM 3148 O O . LEU B 1 123 ? 2.562 18.984 15.023 1 91.94 123 LEU B O 1
ATOM 3152 N N . GLY B 1 124 ? 0.413 19.109 15.156 1 93.31 124 GLY B N 1
ATOM 3153 C CA . GLY B 1 124 ? 0.329 20.484 14.688 1 93.31 124 GLY B CA 1
ATOM 3154 C C . GLY B 1 124 ? 0.488 20.625 13.188 1 93.31 124 GLY B C 1
ATOM 3155 O O . GLY B 1 124 ? 0.588 21.734 12.656 1 93.31 124 GLY B O 1
ATOM 3156 N N . GLN B 1 125 ? 0.515 19.531 12.461 1 94.44 125 GLN B N 1
ATOM 3157 C CA . GLN B 1 125 ? 0.62 19.594 11.008 1 94.44 125 GLN B CA 1
ATOM 3158 C C . GLN B 1 125 ? -0.574 20.328 10.398 1 94.44 125 GLN B C 1
ATOM 3160 O O . GLN B 1 125 ? -1.709 19.859 10.492 1 94.44 125 GLN B O 1
ATOM 3165 N N . PRO B 1 126 ? -0.32 21.453 9.719 1 97.56 126 PRO B N 1
ATOM 3166 C CA . PRO B 1 126 ? -1.422 22.312 9.281 1 97.56 126 PRO B CA 1
ATOM 3167 C C . PRO B 1 126 ? -2.293 21.656 8.211 1 97.56 126 PRO B C 1
ATOM 3169 O O . PRO B 1 126 ? -3.43 22.094 7.984 1 97.56 126 PRO B O 1
ATOM 3172 N N . GLN B 1 127 ? -1.775 20.641 7.48 1 98.31 127 GLN B N 1
ATOM 3173 C CA . GLN B 1 127 ? -2.51 19.938 6.438 1 98.31 127 GLN B CA 1
ATOM 3174 C C . GLN B 1 127 ? -3.859 19.453 6.949 1 98.31 127 GLN B C 1
ATOM 3176 O O . GLN B 1 127 ? -4.867 19.531 6.242 1 98.31 127 GLN B O 1
ATOM 3181 N N . VAL B 1 128 ? -3.855 19 8.211 1 98.44 128 VAL B N 1
ATOM 3182 C CA . VAL B 1 128 ? -5.039 18.406 8.812 1 98.44 128 VAL B CA 1
ATOM 3183 C C . VAL B 1 128 ? -6.129 19.453 8.984 1 98.44 128 VAL B C 1
ATOM 3185 O O . VAL B 1 128 ? -7.312 19.172 8.805 1 98.44 128 VAL B O 1
ATOM 3188 N N . LEU B 1 129 ? -5.715 20.641 9.281 1 97.56 129 LEU B N 1
ATOM 3189 C CA . LEU B 1 129 ? -6.664 21.734 9.492 1 97.56 129 LEU B CA 1
ATOM 3190 C C . LEU B 1 129 ? -7.055 22.375 8.164 1 97.56 129 LEU B C 1
ATOM 3192 O O . LEU B 1 129 ? -8.211 22.75 7.969 1 97.56 129 LEU B O 1
ATOM 3196 N N . GLN B 1 130 ? -6.113 22.531 7.258 1 98.56 130 GLN B N 1
ATOM 3197 C CA . GLN B 1 130 ? -6.301 23.281 6.023 1 98.56 130 GLN B CA 1
ATOM 3198 C C . GLN B 1 130 ? -7.102 22.469 5.004 1 98.56 130 GLN B C 1
ATOM 3200 O O . GLN B 1 130 ? -7.926 23.031 4.273 1 98.56 130 GLN B O 1
ATOM 3205 N N . ALA B 1 131 ? -6.852 21.156 4.891 1 98.75 131 ALA B N 1
ATOM 3206 C CA . ALA B 1 131 ? -7.531 20.344 3.895 1 98.75 131 ALA B CA 1
ATOM 3207 C C . ALA B 1 131 ? -9.008 20.172 4.234 1 98.75 131 ALA B C 1
ATOM 3209 O O . ALA B 1 131 ? -9.367 20.016 5.402 1 98.75 131 ALA B O 1
ATOM 3210 N N . PRO B 1 132 ? -9.883 20.188 3.24 1 98.62 132 PRO B N 1
ATOM 3211 C CA . PRO B 1 132 ? -11.312 20.031 3.49 1 98.62 132 PRO B CA 1
ATOM 3212 C C . PRO B 1 132 ? -11.672 18.641 4.02 1 98.62 132 PRO B C 1
ATOM 3214 O O . PRO B 1 132 ? -12.75 18.453 4.582 1 98.62 132 PRO B O 1
ATOM 3217 N N . ALA B 1 133 ? -10.797 17.625 3.82 1 98.81 133 ALA B N 1
ATOM 3218 C CA . ALA B 1 133 ? -10.992 16.281 4.359 1 98.81 133 ALA B CA 1
ATOM 3219 C C . ALA B 1 133 ? -9.656 15.641 4.738 1 98.81 133 ALA B C 1
ATOM 3221 O O . ALA B 1 133 ? -8.656 15.836 4.051 1 98.81 133 ALA B O 1
ATOM 3222 N N . THR B 1 134 ? -9.648 14.977 5.812 1 98.88 134 THR B N 1
ATOM 3223 C CA . THR B 1 134 ? -8.555 14.102 6.215 1 98.88 134 THR B CA 1
ATOM 3224 C C . THR B 1 134 ? -9.078 12.695 6.512 1 98.88 134 THR B C 1
ATOM 3226 O O . THR B 1 134 ? -10.047 12.531 7.25 1 98.88 134 THR B O 1
ATOM 3229 N N . VAL B 1 135 ? -8.484 11.734 5.867 1 98.94 135 VAL B N 1
ATOM 3230 C CA . VAL B 1 135 ? -8.891 10.344 6.059 1 98.94 135 VAL B CA 1
ATOM 3231 C C . VAL B 1 135 ? -7.887 9.625 6.957 1 98.94 135 VAL B C 1
ATOM 3233 O O . VAL B 1 135 ? -6.695 9.57 6.641 1 98.94 135 VAL B O 1
ATOM 3236 N N . VAL B 1 136 ? -8.406 9.125 8.086 1 98.94 136 VAL B N 1
ATOM 3237 C CA . VAL B 1 136 ? -7.598 8.352 9.023 1 98.94 136 VAL B CA 1
ATOM 3238 C C . VAL B 1 136 ? -7.758 6.859 8.742 1 98.94 136 VAL B C 1
ATOM 3240 O O . VAL B 1 136 ? -8.836 6.297 8.93 1 98.94 136 VAL B O 1
ATOM 3243 N N . PHE B 1 137 ? -6.719 6.262 8.25 1 98.94 137 PHE B N 1
ATOM 3244 C CA . PHE B 1 137 ? -6.73 4.824 8.008 1 98.94 137 PHE B CA 1
ATOM 3245 C C . PHE B 1 137 ? -6.375 4.062 9.281 1 98.94 137 PHE B C 1
ATOM 3247 O O . PHE B 1 137 ? -5.324 4.297 9.883 1 98.94 137 PHE B O 1
ATOM 3254 N N . VAL B 1 138 ? -7.23 3.152 9.664 1 98.88 138 VAL B N 1
ATOM 3255 C CA . VAL B 1 138 ? -7.156 2.393 10.906 1 98.88 138 VAL B CA 1
ATOM 3256 C C . VAL B 1 138 ? -6.922 0.916 10.594 1 98.88 138 VAL B C 1
ATOM 3258 O O . VAL B 1 138 ? -7.633 0.327 9.781 1 98.88 138 VAL B O 1
ATOM 3261 N N . GLY B 1 139 ? -5.887 0.392 11.18 1 98.5 139 GLY B N 1
ATOM 3262 C CA . GLY B 1 139 ? -5.605 -1.024 11.016 1 98.5 139 GLY B CA 1
ATOM 3263 C C . GLY B 1 139 ? -6.152 -1.881 12.141 1 98.5 139 GLY B C 1
ATOM 3264 O O . GLY B 1 139 ? -6.082 -1.496 13.305 1 98.5 139 GLY B O 1
ATOM 3265 N N . ASP B 1 140 ? -6.711 -3.025 11.805 1 98.38 140 ASP B N 1
ATOM 3266 C CA . ASP B 1 140 ? -7.215 -4.004 12.766 1 98.38 140 ASP B CA 1
ATOM 3267 C C . ASP B 1 140 ? -6.133 -5.012 13.141 1 98.38 140 ASP B C 1
ATOM 3269 O O . ASP B 1 140 ? -5.656 -5.766 12.289 1 98.38 140 ASP B O 1
ATOM 3273 N N . MET B 1 141 ? -5.762 -5 14.391 1 96.25 141 MET B N 1
ATOM 3274 C CA . MET B 1 141 ? -4.699 -5.891 14.852 1 96.25 141 MET B CA 1
ATOM 3275 C C . MET B 1 141 ? -5.246 -7.281 15.156 1 96.25 141 MET B C 1
ATOM 3277 O O . MET B 1 141 ? -4.492 -8.18 15.539 1 96.25 141 MET B O 1
ATOM 3281 N N . GLU B 1 142 ? -6.531 -7.477 15 1 96.19 142 GLU B N 1
ATOM 3282 C CA . GLU B 1 142 ? -7.191 -8.773 15.109 1 96.19 142 GLU B CA 1
ATOM 3283 C C . GLU B 1 142 ? -8.078 -9.055 13.898 1 96.19 142 GLU B C 1
ATOM 3285 O O . GLU B 1 142 ? -9.25 -9.391 14.047 1 96.19 142 GLU B O 1
ATOM 3290 N N . PRO B 1 143 ? -7.461 -9.008 12.711 1 97 143 PRO B N 1
ATOM 3291 C CA . PRO B 1 143 ? -8.289 -9.125 11.508 1 97 143 PRO B CA 1
ATOM 3292 C C . PRO B 1 143 ? -8.922 -10.5 11.359 1 97 143 PRO B C 1
ATOM 3294 O O . PRO B 1 143 ? -9.875 -10.672 10.594 1 97 143 PRO B O 1
ATOM 3297 N N . GLU B 1 144 ? -8.375 -11.531 12.086 1 94.56 144 GLU B N 1
ATOM 3298 C CA . GLU B 1 144 ? -8.93 -12.883 12.031 1 94.56 144 GLU B CA 1
ATOM 3299 C C . GLU B 1 144 ? -10.375 -12.898 12.508 1 94.56 144 GLU B C 1
ATOM 3301 O O . GLU B 1 144 ? -11.133 -13.812 12.18 1 94.56 144 GLU B O 1
ATOM 3306 N N . ARG B 1 145 ? -10.75 -11.938 13.266 1 96.44 145 ARG B N 1
ATOM 3307 C CA . ARG B 1 145 ? -12.125 -11.844 13.742 1 96.44 145 ARG B CA 1
ATOM 3308 C C . ARG B 1 145 ? -13.102 -11.68 12.578 1 96.44 145 ARG B C 1
ATOM 3310 O O . ARG B 1 145 ? -14.289 -11.977 12.711 1 96.44 145 ARG B O 1
ATOM 3317 N N . ASN B 1 146 ? -12.625 -11.234 11.406 1 98 146 ASN B N 1
ATOM 3318 C CA . ASN B 1 146 ? -13.461 -11.055 10.227 1 98 146 ASN B CA 1
ATOM 3319 C C . ASN B 1 146 ? -13.578 -12.344 9.422 1 98 146 ASN B C 1
ATOM 3321 O O . ASN B 1 146 ? -14.383 -12.438 8.492 1 98 146 ASN B O 1
ATOM 3325 N N . ALA B 1 147 ? -12.82 -13.375 9.789 1 96.69 147 ALA B N 1
ATOM 3326 C CA . ALA B 1 147 ? -12.656 -14.562 8.953 1 96.69 147 ALA B CA 1
ATOM 3327 C C . ALA B 1 147 ? -13.984 -15.289 8.758 1 96.69 147 ALA B C 1
ATOM 3329 O O . ALA B 1 147 ? -14.352 -15.641 7.637 1 96.69 147 ALA B O 1
ATOM 3330 N N . PRO B 1 148 ? -14.781 -15.5 9.836 1 96.19 148 PRO B N 1
ATOM 3331 C CA . PRO B 1 148 ? -16.047 -16.203 9.625 1 96.19 148 PRO B CA 1
ATOM 3332 C C . PRO B 1 148 ? -16.984 -15.477 8.672 1 96.19 148 PRO B C 1
ATOM 3334 O O . PRO B 1 148 ? -17.594 -16.094 7.797 1 96.19 148 PRO B O 1
ATOM 3337 N N . GLN B 1 149 ? -17.062 -14.203 8.859 1 97.38 149 GLN B N 1
ATOM 3338 C CA . GLN B 1 149 ? -17.969 -13.438 8.008 1 97.38 149 GLN B CA 1
ATOM 3339 C C . GLN B 1 149 ? -17.469 -13.398 6.57 1 97.38 149 GLN B C 1
ATOM 3341 O O . GLN B 1 149 ? -18.25 -13.492 5.625 1 97.38 149 GLN B O 1
ATOM 3346 N N . THR B 1 150 ? -16.188 -13.25 6.34 1 97.12 150 THR B N 1
ATOM 3347 C CA . THR B 1 150 ? -15.617 -13.227 5 1 97.12 150 THR B CA 1
ATOM 3348 C C . THR B 1 150 ? -15.805 -14.578 4.309 1 97.12 150 THR B C 1
ATOM 3350 O O . THR B 1 150 ? -16.094 -14.633 3.109 1 97.12 150 THR B O 1
ATOM 3353 N N . LEU B 1 151 ? -15.656 -15.633 5.113 1 96.25 151 LEU B N 1
ATOM 3354 C CA . LEU B 1 151 ? -15.906 -16.969 4.582 1 96.25 151 LEU B CA 1
ATOM 3355 C C . LEU B 1 151 ? -17.359 -17.109 4.133 1 96.25 151 LEU B C 1
ATOM 3357 O O . LEU B 1 151 ? -17.625 -17.578 3.025 1 96.25 151 LEU B O 1
ATOM 3361 N N . GLU B 1 152 ? -18.234 -16.688 5.004 1 96.38 152 GLU B N 1
ATOM 3362 C CA . GLU B 1 152 ? -19.656 -16.766 4.688 1 96.38 152 GLU B CA 1
ATOM 3363 C C . GLU B 1 152 ? -19.984 -15.992 3.416 1 96.38 152 GLU B C 1
ATOM 3365 O O . GLU B 1 152 ? -20.688 -16.5 2.533 1 96.38 152 GLU B O 1
ATOM 3370 N N . MET B 1 153 ? -19.5 -14.781 3.309 1 97.06 153 MET B N 1
ATOM 3371 C CA . MET B 1 153 ? -19.734 -13.969 2.121 1 97.06 153 MET B CA 1
ATOM 3372 C C . MET B 1 153 ? -19.172 -14.648 0.875 1 97.06 153 MET B C 1
ATOM 3374 O O . MET B 1 153 ? -19.812 -14.633 -0.181 1 97.06 153 MET B O 1
ATOM 3378 N N . GLY B 1 154 ? -18.016 -15.25 0.998 1 96.19 154 GLY B N 1
ATOM 3379 C CA . GLY B 1 154 ? -17.406 -15.93 -0.124 1 96.19 154 GLY B CA 1
ATOM 3380 C C . GLY B 1 154 ? -18.156 -17.172 -0.562 1 96.19 154 GLY B C 1
ATOM 3381 O O . GLY B 1 154 ? -18.234 -17.469 -1.757 1 96.19 154 GLY B O 1
ATOM 3382 N N . LEU B 1 155 ? -18.688 -17.891 0.431 1 95 155 LEU B N 1
ATOM 3383 C CA . LEU B 1 155 ? -19.484 -19.062 0.111 1 95 155 LEU B CA 1
ATOM 3384 C C . LEU B 1 155 ? -20.797 -18.672 -0.558 1 95 155 LEU B C 1
ATOM 3386 O O . LEU B 1 155 ? -21.203 -19.281 -1.542 1 95 155 LEU B O 1
ATOM 3390 N N . GLU B 1 156 ? -21.375 -17.641 -0.091 1 94.81 156 GLU B N 1
ATOM 3391 C CA . GLU B 1 156 ? -22.656 -17.156 -0.61 1 94.81 156 GLU B CA 1
ATOM 3392 C C . GLU B 1 156 ? -22.516 -16.688 -2.053 1 94.81 156 GLU B C 1
ATOM 3394 O O . GLU B 1 156 ? -23.406 -16.906 -2.873 1 94.81 156 GLU B O 1
ATOM 3399 N N . THR B 1 157 ? -21.453 -16 -2.391 1 94.62 157 THR B N 1
ATOM 3400 C CA . THR B 1 157 ? -21.266 -15.43 -3.719 1 94.62 157 THR B CA 1
ATOM 3401 C C . THR B 1 157 ? -20.688 -16.469 -4.68 1 94.62 157 THR B C 1
ATOM 3403 O O . THR B 1 157 ? -20.672 -16.25 -5.895 1 94.62 157 THR B O 1
ATOM 3406 N N . GLY B 1 158 ? -20.156 -17.578 -4.125 1 92.56 158 GLY B N 1
ATOM 3407 C CA . GLY B 1 158 ? -19.5 -18.594 -4.934 1 92.56 158 GLY B CA 1
ATOM 3408 C C . GLY B 1 158 ? -18.031 -18.328 -5.16 1 92.56 158 GLY B C 1
ATOM 3409 O O . GLY B 1 158 ? -17.391 -19 -5.98 1 92.56 158 GLY B O 1
ATOM 3410 N N . TYR B 1 159 ? -17.516 -17.312 -4.457 1 93.88 159 TYR B N 1
ATOM 3411 C CA . TYR B 1 159 ? -16.094 -17.016 -4.57 1 93.88 159 TYR B CA 1
ATOM 3412 C C . TYR B 1 159 ? -15.258 -18.141 -4.008 1 93.88 159 TYR B C 1
ATOM 3414 O O . TYR B 1 159 ? -14.219 -18.5 -4.578 1 93.88 159 TYR B O 1
ATOM 3422 N N . TYR B 1 160 ? -15.719 -18.641 -2.865 1 92.12 160 TYR B N 1
ATOM 3423 C CA . TYR B 1 160 ? -15.055 -19.812 -2.289 1 92.12 160 TYR B CA 1
ATOM 3424 C C . TYR B 1 160 ? -15.812 -21.094 -2.611 1 92.12 160 TYR B C 1
ATOM 3426 O O . TYR B 1 160 ? -17.047 -21.094 -2.611 1 92.12 160 TYR B O 1
ATOM 3434 N N . ASP B 1 161 ? -15.031 -22.094 -2.791 1 88.5 161 ASP B N 1
ATOM 3435 C CA . ASP B 1 161 ? -15.625 -23.422 -2.883 1 88.5 161 ASP B CA 1
ATOM 3436 C C . ASP B 1 161 ? -16.125 -23.891 -1.521 1 88.5 161 ASP B C 1
ATOM 3438 O O . ASP B 1 161 ? -15.461 -23.688 -0.502 1 88.5 161 ASP B O 1
ATOM 3442 N N . PRO B 1 162 ? -17.266 -24.562 -1.496 1 84.81 162 PRO B N 1
ATOM 3443 C CA . PRO B 1 162 ? -17.844 -25.031 -0.225 1 84.81 162 PRO B CA 1
ATOM 3444 C C . PRO B 1 162 ? -16.875 -25.891 0.579 1 84.81 162 PRO B C 1
ATOM 3446 O O . PRO B 1 162 ? -16.922 -25.891 1.812 1 84.81 162 PRO B O 1
ATOM 3449 N N . LEU B 1 163 ? -16.047 -26.547 -0.083 1 84.75 163 LEU B N 1
ATOM 3450 C CA . LEU B 1 163 ? -15.109 -27.438 0.604 1 84.75 163 LEU B CA 1
ATOM 3451 C C . LEU B 1 163 ? -13.914 -26.656 1.14 1 84.75 163 LEU B C 1
ATOM 3453 O O . LEU B 1 163 ? -13.133 -27.172 1.945 1 84.75 163 LEU B O 1
ATOM 3457 N N . TYR B 1 164 ? -13.852 -25.391 0.776 1 82.88 164 TYR B N 1
ATOM 3458 C CA . TYR B 1 164 ? -12.711 -24.562 1.139 1 82.88 164 TYR B CA 1
ATOM 3459 C C . TYR B 1 164 ? -12.906 -23.938 2.516 1 82.88 164 TYR B C 1
ATOM 3461 O O . TYR B 1 164 ? -11.945 -23.438 3.119 1 82.88 164 TYR B O 1
ATOM 3469 N N . GLY B 1 165 ? -14.07 -24.078 3.115 1 79.5 165 GLY B N 1
ATOM 3470 C CA . GLY B 1 165 ? -14.391 -23.328 4.324 1 79.5 165 GLY B CA 1
ATOM 3471 C C . GLY B 1 165 ? -13.508 -23.688 5.504 1 79.5 165 GLY B C 1
ATOM 3472 O O . GLY B 1 165 ? -12.938 -22.812 6.148 1 79.5 165 GLY B O 1
ATOM 3473 N N . SER B 1 166 ? -13.398 -24.984 5.785 1 80.25 166 SER B N 1
ATOM 3474 C CA . SER B 1 166 ? -12.602 -25.406 6.926 1 80.25 166 SER B CA 1
ATOM 3475 C C . SER B 1 166 ? -11.125 -25.109 6.715 1 80.25 166 SER B C 1
ATOM 3477 O O . SER B 1 166 ? -10.438 -24.656 7.641 1 80.25 166 SER B O 1
ATOM 3479 N N . ALA B 1 167 ? -10.672 -25.281 5.613 1 86.12 167 ALA B N 1
ATOM 3480 C CA . ALA B 1 167 ? -9.273 -25 5.297 1 86.12 167 ALA B CA 1
ATOM 3481 C C . ALA B 1 167 ? -8.977 -23.516 5.391 1 86.12 167 ALA B C 1
ATOM 3483 O O . ALA B 1 167 ? -7.91 -23.109 5.867 1 86.12 167 ALA B O 1
ATOM 3484 N N . TYR B 1 168 ? -9.945 -22.734 5.027 1 91.94 168 TYR B N 1
ATOM 3485 C CA . TYR B 1 168 ? -9.805 -21.281 5.066 1 91.94 168 TYR B CA 1
ATOM 3486 C C . TYR B 1 168 ? -9.555 -20.797 6.488 1 91.94 168 TYR B C 1
ATOM 3488 O O . TYR B 1 168 ? -8.586 -20.078 6.746 1 91.94 168 TYR B O 1
ATOM 3496 N N . LEU B 1 169 ? -10.375 -21.188 7.395 1 90.19 169 LEU B N 1
ATOM 3497 C CA . LEU B 1 169 ? -10.281 -20.734 8.773 1 90.19 169 LEU B CA 1
ATOM 3498 C C . LEU B 1 169 ? -8.984 -21.219 9.414 1 90.19 169 LEU B C 1
ATOM 3500 O O . LEU B 1 169 ? -8.336 -20.469 10.164 1 90.19 169 LEU B O 1
ATOM 3504 N N . ARG B 1 170 ? -8.633 -22.438 9.102 1 86.56 170 ARG B N 1
ATOM 3505 C CA . ARG B 1 170 ? -7.391 -23 9.625 1 86.56 170 ARG B CA 1
ATOM 3506 C C . ARG B 1 170 ? -6.188 -22.219 9.109 1 86.56 170 ARG B C 1
ATOM 3508 O O . ARG B 1 170 ? -5.273 -21.906 9.875 1 86.56 170 ARG B O 1
ATOM 3515 N N . ASN B 1 171 ? -6.172 -21.891 7.84 1 87.81 171 ASN B N 1
ATOM 3516 C CA . ASN B 1 171 ? -5.062 -21.156 7.23 1 87.81 171 ASN B CA 1
ATOM 3517 C C . ASN B 1 171 ? -4.934 -19.75 7.812 1 87.81 171 ASN B C 1
ATOM 3519 O O . ASN B 1 171 ? -3.824 -19.281 8.062 1 87.81 171 ASN B O 1
ATOM 3523 N N . VAL B 1 172 ? -6.07 -19.094 7.996 1 90.62 172 VAL B N 1
ATOM 3524 C CA . VAL B 1 172 ? -6.07 -17.766 8.586 1 90.62 172 VAL B CA 1
ATOM 3525 C C . VAL B 1 172 ? -5.445 -17.812 9.977 1 90.62 172 VAL B C 1
ATOM 3527 O O . VAL B 1 172 ? -4.559 -17.016 10.297 1 90.62 172 VAL B O 1
ATOM 3530 N N . TYR B 1 173 ? -5.906 -18.781 10.711 1 84.31 173 TYR B N 1
ATOM 3531 C CA . TYR B 1 173 ? -5.43 -18.922 12.086 1 84.31 173 TYR B CA 1
ATOM 3532 C C . TYR B 1 173 ? -3.943 -19.25 12.117 1 84.31 173 TYR B C 1
ATOM 3534 O O . TYR B 1 173 ? -3.18 -18.641 12.867 1 84.31 173 TYR B O 1
ATOM 3542 N N . TYR B 1 174 ? -3.582 -20.156 11.328 1 80.06 174 TYR B N 1
ATOM 3543 C CA . TYR B 1 174 ? -2.188 -20.578 11.281 1 80.06 174 TYR B CA 1
ATOM 3544 C C . TYR B 1 174 ? -1.285 -19.438 10.82 1 80.06 174 TYR B C 1
ATOM 3546 O O . TYR B 1 174 ? -0.209 -19.219 11.383 1 80.06 174 TYR B O 1
ATOM 3554 N N . PHE B 1 175 ? -1.706 -18.781 9.875 1 83.94 175 PHE B N 1
ATOM 3555 C CA . PHE B 1 175 ? -0.898 -17.719 9.305 1 83.94 175 PHE B CA 1
ATOM 3556 C C . PHE B 1 175 ? -0.739 -16.578 10.305 1 83.94 175 PHE B C 1
ATOM 3558 O O . PHE B 1 175 ? 0.362 -16.047 10.484 1 83.94 175 PHE B O 1
ATOM 3565 N N . LEU B 1 176 ? -1.842 -16.281 10.922 1 85.12 176 LEU B N 1
ATOM 3566 C CA . LEU B 1 176 ? -1.811 -15.086 11.758 1 85.12 176 LEU B CA 1
ATOM 3567 C C . LEU B 1 176 ? -1.299 -15.422 13.156 1 85.12 176 LEU B C 1
ATOM 3569 O O . LEU B 1 176 ? -0.848 -14.539 13.891 1 85.12 176 LEU B O 1
ATOM 3573 N N . HIS B 1 177 ? -1.621 -16.703 13.602 1 73.94 177 HIS B N 1
ATOM 3574 C CA . HIS B 1 177 ? -1.238 -17.062 14.961 1 73.94 177 HIS B CA 1
ATOM 3575 C C . HIS B 1 177 ? -0.058 -18.031 14.969 1 73.94 177 HIS B C 1
ATOM 3577 O O . HIS B 1 177 ? 0.496 -18.328 16.031 1 73.94 177 HIS B O 1
ATOM 3583 N N . GLY B 1 178 ? -0.345 -19.016 14.07 1 57.78 178 GLY B N 1
ATOM 3584 C CA . GLY B 1 178 ? 0.495 -20.203 13.977 1 57.78 178 GLY B CA 1
ATOM 3585 C C . GLY B 1 178 ? 1.963 -19.906 14.227 1 57.78 178 GLY B C 1
ATOM 3586 O O . GLY B 1 178 ? 2.803 -20.812 14.133 1 57.78 178 GLY B O 1
ATOM 3587 N N . GLY B 1 179 ? 2.646 -18.984 13.891 1 43.81 179 GLY B N 1
ATOM 3588 C CA . GLY B 1 179 ? 3.873 -19.672 14.258 1 43.81 179 GLY B CA 1
ATOM 3589 C C . GLY B 1 179 ? 3.846 -20.219 15.672 1 43.81 179 GLY B C 1
ATOM 3590 O O . GLY B 1 179 ? 3.244 -19.625 16.562 1 43.81 179 GLY B O 1
ATOM 3591 N N . PRO B 1 180 ? 3.48 -21.547 15.859 1 36.22 180 PRO B N 1
ATOM 3592 C CA . PRO B 1 180 ? 3.34 -22.109 17.203 1 36.22 180 PRO B CA 1
ATOM 3593 C C . PRO B 1 180 ? 3.924 -21.203 18.281 1 36.22 180 PRO B C 1
ATOM 3595 O O . PRO B 1 180 ? 3.391 -21.125 19.391 1 36.22 180 PRO B O 1
ATOM 3598 N N . MET B 1 181 ? 5.293 -21.062 18.391 1 33.81 181 MET B N 1
ATOM 3599 C CA . MET B 1 181 ? 5.938 -20.422 19.516 1 33.81 181 MET B CA 1
ATOM 3600 C C . MET B 1 181 ? 5.734 -18.906 19.484 1 33.81 181 MET B C 1
ATOM 3602 O O . MET B 1 181 ? 6.496 -18.203 18.828 1 33.81 181 MET B O 1
ATOM 3606 N N . GLN B 1 182 ? 4.91 -18.312 19.219 1 36.5 182 GLN B N 1
ATOM 3607 C CA . GLN B 1 182 ? 4.555 -16.906 19.375 1 36.5 182 GLN B CA 1
ATOM 3608 C C . GLN B 1 182 ? 5.289 -16.281 20.562 1 36.5 182 GLN B C 1
ATOM 3610 O O . GLN B 1 182 ? 5.367 -15.055 20.672 1 36.5 182 GLN B O 1
ATOM 3615 N N . SER B 1 183 ? 5.254 -16.922 21.703 1 36.5 183 SER B N 1
ATOM 3616 C CA . SER B 1 183 ? 5.965 -16.391 22.859 1 36.5 183 SER B CA 1
ATOM 3617 C C . SER B 1 183 ? 7.395 -16 22.5 1 36.5 183 SER B C 1
ATOM 3619 O O . SER B 1 183 ? 7.957 -15.086 23.109 1 36.5 183 SER B O 1
ATOM 3621 N N . MET B 1 184 ? 8.258 -16.953 21.922 1 33.94 184 MET B N 1
ATOM 3622 C CA . MET B 1 184 ? 9.688 -16.781 21.672 1 33.94 184 MET B CA 1
ATOM 3623 C C . MET B 1 184 ? 9.945 -16.312 20.25 1 33.94 184 MET B C 1
ATOM 3625 O O . MET B 1 184 ? 10.562 -17.031 19.453 1 33.94 184 MET B O 1
ATOM 3629 N N . ALA B 1 185 ? 9.156 -15.516 19.719 1 39.28 185 ALA B N 1
ATOM 3630 C CA . ALA B 1 185 ? 9.219 -15.023 18.344 1 39.28 185 ALA B CA 1
ATOM 3631 C C . ALA B 1 185 ? 10.664 -14.938 17.844 1 39.28 185 ALA B C 1
ATOM 3633 O O . ALA B 1 185 ? 10.969 -15.328 16.719 1 39.28 185 ALA B O 1
ATOM 3634 N N . ALA B 1 186 ? 11.477 -14.242 18.594 1 40.16 186 ALA B N 1
ATOM 3635 C CA . ALA B 1 186 ? 12.898 -14.172 18.266 1 40.16 186 ALA B CA 1
ATOM 3636 C C . ALA B 1 186 ? 13.5 -15.57 18.141 1 40.16 186 ALA B C 1
ATOM 3638 O O . ALA B 1 186 ? 14.312 -15.828 17.25 1 40.16 186 ALA B O 1
ATOM 3639 N N . VAL B 1 187 ? 13.102 -16.297 19.141 1 39.72 187 VAL B N 1
ATOM 3640 C CA . VAL B 1 187 ? 13.656 -17.656 19.156 1 39.72 187 VAL B CA 1
ATOM 3641 C C . VAL B 1 187 ? 13.094 -18.453 17.984 1 39.72 187 VAL B C 1
ATOM 3643 O O . VAL B 1 187 ? 13.828 -19.203 17.328 1 39.72 187 VAL B O 1
ATOM 3646 N N . LYS B 1 188 ? 11.836 -18.25 17.594 1 44.34 188 LYS B N 1
ATOM 3647 C CA . LYS B 1 188 ? 11.188 -19.016 16.547 1 44.34 188 LYS B CA 1
ATOM 3648 C C . LYS B 1 188 ? 11.711 -18.609 15.164 1 44.34 188 LYS B C 1
ATOM 3650 O O . LYS B 1 188 ? 11.953 -19.453 14.312 1 44.34 188 LYS B O 1
ATOM 3655 N N . SER B 1 189 ? 11.805 -17.297 14.93 1 45.69 189 SER B N 1
ATOM 3656 C CA . SER B 1 189 ? 12.453 -16.906 13.68 1 45.69 189 SER B CA 1
ATOM 3657 C C . SER B 1 189 ? 13.82 -17.562 13.531 1 45.69 189 SER B C 1
ATOM 3659 O O . SER B 1 189 ? 14.156 -18.078 12.469 1 45.69 189 SER B O 1
ATOM 3661 N N . ALA B 1 190 ? 14.477 -17.562 14.703 1 46.97 190 ALA B N 1
ATOM 3662 C CA . ALA B 1 190 ? 15.781 -18.219 14.711 1 46.97 190 ALA B CA 1
ATOM 3663 C C . ALA B 1 190 ? 15.641 -19.734 14.57 1 46.97 190 ALA B C 1
ATOM 3665 O O . ALA B 1 190 ? 16.375 -20.375 13.812 1 46.97 190 ALA B O 1
ATOM 3666 N N . VAL B 1 191 ? 14.695 -20.234 15.297 1 47.03 191 VAL B N 1
ATOM 3667 C CA . VAL B 1 191 ? 14.531 -21.672 15.289 1 47.03 191 VAL B CA 1
ATOM 3668 C C . VAL B 1 191 ? 13.898 -22.125 13.969 1 47.03 191 VAL B C 1
ATOM 3670 O O . VAL B 1 191 ? 14.297 -23.141 13.391 1 47.03 191 VAL B O 1
ATOM 3673 N N . SER B 1 192 ? 12.898 -21.391 13.547 1 50.25 192 SER B N 1
ATOM 3674 C CA . SER B 1 192 ? 12.312 -21.703 12.25 1 50.25 192 SER B CA 1
ATOM 3675 C C . SER B 1 192 ? 13.352 -21.578 11.133 1 50.25 192 SER B C 1
ATOM 3677 O O . SER B 1 192 ? 13.43 -22.438 10.25 1 50.25 192 SER B O 1
ATOM 3679 N N . ALA B 1 193 ? 14.141 -20.516 11.219 1 49.16 193 ALA B N 1
ATOM 3680 C CA . ALA B 1 193 ? 15.258 -20.391 10.289 1 49.16 193 ALA B CA 1
ATOM 3681 C C . ALA B 1 193 ? 16.188 -21.594 10.398 1 49.16 193 ALA B C 1
ATOM 3683 O O . ALA B 1 193 ? 16.641 -22.141 9.391 1 49.16 193 ALA B O 1
ATOM 3684 N N . TRP B 1 194 ? 16.438 -21.844 11.68 1 48.09 194 TRP B N 1
ATOM 3685 C CA . TRP B 1 194 ? 17.297 -22.984 11.922 1 48.09 194 TRP B CA 1
ATOM 3686 C C . TRP B 1 194 ? 16.625 -24.281 11.477 1 48.09 194 TRP B C 1
ATOM 3688 O O . TRP B 1 194 ? 17.25 -25.125 10.82 1 48.09 194 TRP B O 1
ATOM 3698 N N . TYR B 1 195 ? 15.422 -24.453 11.859 1 45.53 195 TYR B N 1
ATOM 3699 C CA . TYR B 1 195 ? 14.711 -25.672 11.508 1 45.53 195 TYR B CA 1
ATOM 3700 C C . TYR B 1 195 ? 14.516 -25.766 10 1 45.53 195 TYR B C 1
ATOM 3702 O O . TYR B 1 195 ? 14.672 -26.844 9.406 1 45.53 195 TYR B O 1
ATOM 3710 N N . SER B 1 196 ? 14.109 -24.719 9.391 1 47 196 SER B N 1
ATOM 3711 C CA . SER B 1 196 ? 14 -24.734 7.938 1 47 196 SER B CA 1
ATOM 3712 C C . SER B 1 196 ? 15.336 -25.078 7.289 1 47 196 SER B C 1
ATOM 3714 O O . SER B 1 196 ? 15.391 -25.859 6.332 1 47 196 SER B O 1
ATOM 3716 N N . ARG B 1 197 ? 16.297 -24.406 7.816 1 49.53 197 ARG B N 1
ATOM 3717 C CA . ARG B 1 197 ? 17.641 -24.734 7.336 1 49.53 197 ARG B CA 1
ATOM 3718 C C . ARG B 1 197 ? 17.969 -26.188 7.605 1 49.53 197 ARG B C 1
ATOM 3720 O O . ARG B 1 197 ? 18.594 -26.859 6.773 1 49.53 197 ARG B O 1
ATOM 3727 N N . ALA B 1 198 ? 17.672 -26.609 8.781 1 46.53 198 ALA B N 1
ATOM 3728 C CA . ALA B 1 198 ? 18.062 -27.969 9.188 1 46.53 198 ALA B CA 1
ATOM 3729 C C . ALA B 1 198 ? 17.125 -29 8.57 1 46.53 198 ALA B C 1
ATOM 3731 O O . ALA B 1 198 ? 17.578 -30.062 8.133 1 46.53 198 ALA B O 1
ATOM 3732 N N . ALA B 1 199 ? 15.812 -28.766 8.617 1 49.06 199 ALA B N 1
ATOM 3733 C CA . ALA B 1 199 ? 14.883 -29.812 8.211 1 49.06 199 ALA B CA 1
ATOM 3734 C C . ALA B 1 199 ? 14.547 -29.703 6.723 1 49.06 199 ALA B C 1
ATOM 3736 O O . ALA B 1 199 ? 13.961 -30.625 6.145 1 49.06 199 ALA B O 1
ATOM 3737 N N . GLY B 1 200 ? 15.008 -28.734 6.047 1 51.59 200 GLY B N 1
ATOM 3738 C CA . GLY B 1 200 ? 14.789 -28.578 4.617 1 51.59 200 GLY B CA 1
ATOM 3739 C C . GLY B 1 200 ? 13.352 -28.234 4.262 1 51.59 200 GLY B C 1
ATOM 3740 O O . GLY B 1 200 ? 12.945 -28.375 3.107 1 51.59 200 GLY B O 1
ATOM 3741 N N . THR B 1 201 ? 12.445 -28.125 5.352 1 52.25 201 THR B N 1
ATOM 3742 C CA . THR B 1 201 ? 11.047 -27.859 5.043 1 52.25 201 THR B CA 1
ATOM 3743 C C . THR B 1 201 ? 10.727 -26.375 5.211 1 52.25 201 THR B C 1
ATOM 3745 O O . THR B 1 201 ? 10.883 -25.812 6.301 1 52.25 201 THR B O 1
ATOM 3748 N N . PRO B 1 202 ? 10.367 -25.75 4.152 1 52.38 202 PRO B N 1
ATOM 3749 C CA . PRO B 1 202 ? 10.016 -24.344 4.262 1 52.38 202 PRO B CA 1
ATOM 3750 C C . PRO B 1 202 ? 8.867 -24.094 5.238 1 52.38 202 PRO B C 1
ATOM 3752 O O . PRO B 1 202 ? 7.934 -24.891 5.312 1 52.38 202 PRO B O 1
ATOM 3755 N N . LEU B 1 203 ? 9.086 -23.156 6.152 1 63.22 203 LEU B N 1
ATOM 3756 C CA . LEU B 1 203 ? 8.07 -22.766 7.125 1 63.22 203 LEU B CA 1
ATOM 3757 C C . LEU B 1 203 ? 7.488 -21.391 6.789 1 63.22 203 LEU B C 1
ATOM 3759 O O . LEU B 1 203 ? 8.219 -20.484 6.387 1 63.22 203 LEU B O 1
ATOM 3763 N N . VAL B 1 204 ? 6.289 -21.344 6.891 1 63.19 204 VAL B N 1
ATOM 3764 C CA . VAL B 1 204 ? 5.609 -20.078 6.598 1 63.19 204 VAL B CA 1
ATOM 3765 C C . VAL B 1 204 ? 6.078 -19 7.57 1 63.19 204 VAL B C 1
ATOM 3767 O O . VAL B 1 204 ? 6.129 -19.234 8.781 1 63.19 204 VAL B O 1
ATOM 3770 N N . SER B 1 205 ? 6.539 -17.938 7.012 1 67.62 205 SER B N 1
ATOM 3771 C CA . SER B 1 205 ? 6.891 -16.781 7.848 1 67.62 205 SER B CA 1
ATOM 3772 C C . SER B 1 205 ? 5.645 -16.078 8.359 1 67.62 205 SER B C 1
ATOM 3774 O O . SER B 1 205 ? 4.758 -15.727 7.57 1 67.62 205 SER B O 1
ATOM 3776 N N . VAL B 1 206 ? 5.559 -15.945 9.664 1 65.5 206 VAL B N 1
ATOM 3777 C CA . VAL B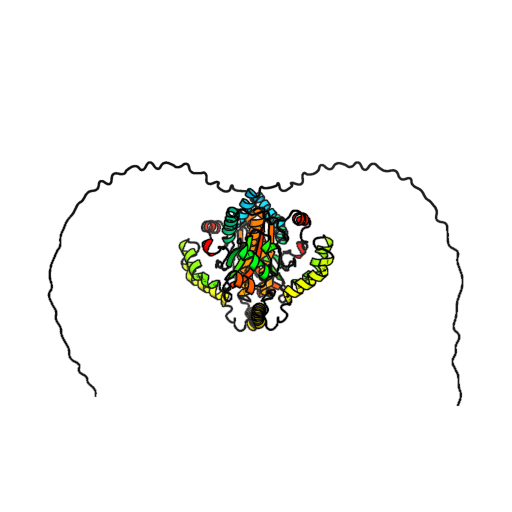 1 206 ? 4.414 -15.312 10.312 1 65.5 206 VAL B CA 1
ATOM 3778 C C . VAL B 1 206 ? 4.75 -13.859 10.656 1 65.5 206 VAL B C 1
ATOM 3780 O O . VAL B 1 206 ? 5.918 -13.516 10.844 1 65.5 206 VAL B O 1
ATOM 3783 N N . PRO B 1 207 ? 3.656 -13.078 10.719 1 68.06 207 PRO B N 1
ATOM 3784 C CA . PRO B 1 207 ? 3.908 -11.68 11.07 1 68.06 207 PRO B CA 1
ATOM 3785 C C . PRO B 1 207 ? 4.617 -11.531 12.414 1 68.06 207 PRO B C 1
ATOM 3787 O O . PRO B 1 207 ? 4.316 -12.258 13.367 1 68.06 207 PRO B O 1
ATOM 3790 N N . VAL B 1 208 ? 5.57 -10.617 12.383 1 66.12 208 VAL B N 1
ATOM 3791 C CA . VAL B 1 208 ? 6.418 -10.422 13.555 1 66.12 208 VAL B CA 1
ATOM 3792 C C . VAL B 1 208 ? 5.645 -9.664 14.633 1 66.12 208 VAL B C 1
ATOM 3794 O O . VAL B 1 208 ? 5.902 -9.836 15.82 1 66.12 208 VAL B O 1
ATOM 3797 N N . SER B 1 209 ? 4.699 -8.891 14.195 1 83.88 209 SER B N 1
ATOM 3798 C CA . SER B 1 209 ? 3.844 -8.164 15.133 1 83.88 209 SER B CA 1
ATOM 3799 C C . SER B 1 209 ? 2.455 -7.934 14.539 1 83.88 209 SER B C 1
ATOM 3801 O O . SER B 1 209 ? 2.314 -7.727 13.336 1 83.88 209 SER B O 1
ATOM 3803 N N . ARG B 1 210 ? 1.48 -8.023 15.414 1 89.62 210 ARG B N 1
ATOM 3804 C CA . ARG B 1 210 ? 0.105 -7.777 14.992 1 89.62 210 ARG B CA 1
ATOM 3805 C C . ARG B 1 210 ? -0.05 -6.367 14.43 1 89.62 210 ARG B C 1
ATOM 3807 O O . ARG B 1 210 ? -0.742 -6.164 13.43 1 89.62 210 ARG B O 1
ATOM 3814 N N . ALA B 1 211 ? 0.625 -5.441 15.094 1 92.44 211 ALA B N 1
ATOM 3815 C CA . ALA B 1 211 ? 0.577 -4.059 14.617 1 92.44 211 ALA B CA 1
ATOM 3816 C C . ALA B 1 211 ? 1.249 -3.928 13.25 1 92.44 211 ALA B C 1
ATOM 3818 O O . ALA B 1 211 ? 0.726 -3.26 12.359 1 92.44 211 ALA B O 1
ATOM 3819 N N . GLY B 1 212 ? 2.408 -4.586 13.133 1 92.94 212 GLY B N 1
ATOM 3820 C CA . GLY B 1 212 ? 3.098 -4.562 11.852 1 92.94 212 GLY B CA 1
ATOM 3821 C C . GLY B 1 212 ? 2.273 -5.141 10.719 1 92.94 212 GLY B C 1
ATOM 3822 O O . GLY B 1 212 ? 2.262 -4.598 9.609 1 92.94 212 GLY B O 1
ATOM 3823 N N . TYR B 1 213 ? 1.601 -6.219 11.016 1 94.19 213 TYR B N 1
ATOM 3824 C CA . TYR B 1 213 ? 0.752 -6.824 9.992 1 94.19 213 TYR B CA 1
ATOM 3825 C C . TYR B 1 213 ? -0.407 -5.902 9.633 1 94.19 213 TYR B C 1
ATOM 3827 O O . TYR B 1 213 ? -0.743 -5.75 8.453 1 94.19 213 TYR B O 1
ATOM 3835 N N . ALA B 1 214 ? -0.993 -5.309 10.625 1 96.75 214 ALA B N 1
ATOM 3836 C CA . ALA B 1 214 ? -2.076 -4.359 10.391 1 96.75 214 ALA B CA 1
ATOM 3837 C C . ALA B 1 214 ? -1.597 -3.18 9.547 1 96.75 214 ALA B C 1
ATOM 3839 O O . ALA B 1 214 ? -2.307 -2.721 8.648 1 96.75 214 ALA B O 1
ATOM 3840 N N . TRP B 1 215 ? -0.383 -2.67 9.859 1 96.94 215 TRP B N 1
ATOM 3841 C CA . TRP B 1 215 ? 0.197 -1.586 9.078 1 96.94 215 TRP B CA 1
ATOM 3842 C C . TRP B 1 215 ? 0.349 -1.994 7.613 1 96.94 215 TRP B C 1
ATOM 3844 O O . TRP B 1 215 ? -0.084 -1.271 6.715 1 96.94 215 TRP B O 1
ATOM 3854 N N . LYS B 1 216 ? 0.893 -3.176 7.457 1 96.31 216 LYS B N 1
ATOM 3855 C CA . LYS B 1 216 ? 1.118 -3.725 6.121 1 96.31 216 LYS B CA 1
ATOM 3856 C C . LYS B 1 216 ? -0.18 -3.775 5.32 1 96.31 216 LYS B C 1
ATOM 3858 O O . LYS B 1 216 ? -0.25 -3.25 4.207 1 96.31 216 LYS B O 1
ATOM 3863 N N . GLN B 1 217 ? -1.163 -4.293 5.898 1 98.12 217 GLN B N 1
ATOM 3864 C CA . GLN B 1 217 ? -2.432 -4.504 5.207 1 98.12 217 GLN B CA 1
ATOM 3865 C C . GLN B 1 217 ? -3.145 -3.178 4.953 1 98.12 217 GLN B C 1
ATOM 3867 O O . GLN B 1 217 ? -3.783 -3 3.914 1 98.12 217 GLN B O 1
ATOM 3872 N N . THR B 1 218 ? -3.021 -2.27 5.824 1 98.69 218 THR B N 1
ATOM 3873 C CA . THR B 1 218 ? -3.752 -1.011 5.758 1 98.69 218 THR B CA 1
ATOM 3874 C C . THR B 1 218 ? -3.141 -0.084 4.711 1 98.69 218 THR B C 1
ATOM 3876 O O . THR B 1 218 ? -3.83 0.77 4.148 1 98.69 218 THR B O 1
ATOM 3879 N N . LEU B 1 219 ? -1.875 -0.281 4.414 1 98.62 219 LEU B N 1
ATOM 3880 C CA . LEU B 1 219 ? -1.247 0.626 3.459 1 98.62 219 LEU B CA 1
ATOM 3881 C C . LEU B 1 219 ? -1.631 0.261 2.029 1 98.62 219 LEU B C 1
ATOM 3883 O O . LEU B 1 219 ? -1.455 1.065 1.11 1 98.62 219 LEU B O 1
ATOM 3887 N N . ILE B 1 220 ? -2.227 -0.886 1.825 1 98.88 220 ILE B N 1
ATOM 3888 C CA . ILE B 1 220 ? -2.723 -1.247 0.502 1 98.88 220 ILE B CA 1
ATOM 3889 C C . ILE B 1 220 ? -3.91 -0.359 0.135 1 98.88 220 ILE B C 1
ATOM 3891 O O . ILE B 1 220 ? -3.861 0.377 -0.853 1 98.88 220 ILE B O 1
ATOM 3895 N N . PRO B 1 221 ? -4.945 -0.275 0.983 1 98.94 221 PRO B N 1
ATOM 3896 C CA . PRO B 1 221 ? -6.039 0.643 0.653 1 98.94 221 PRO B CA 1
ATOM 3897 C C . PRO B 1 221 ? -5.625 2.109 0.747 1 98.94 221 PRO B C 1
ATOM 3899 O O . PRO B 1 221 ? -6.125 2.945 -0.013 1 98.94 221 PRO B O 1
ATOM 3902 N N . ALA B 1 222 ? -4.758 2.48 1.638 1 98.94 222 ALA B N 1
ATOM 3903 C CA . ALA B 1 222 ? -4.32 3.871 1.725 1 98.94 222 ALA B CA 1
ATOM 3904 C C . ALA B 1 222 ? -3.635 4.312 0.435 1 98.94 222 ALA B C 1
ATOM 3906 O O . ALA B 1 222 ? -3.881 5.418 -0.059 1 98.94 222 ALA B O 1
ATOM 3907 N N . THR B 1 223 ? -2.775 3.42 -0.099 1 98.94 223 THR B N 1
ATOM 3908 C CA . THR B 1 223 ? -2.096 3.713 -1.354 1 98.94 223 THR B CA 1
ATOM 3909 C C . THR B 1 223 ? -3.092 3.783 -2.508 1 98.94 223 THR B C 1
ATOM 3911 O O . THR B 1 223 ? -3.004 4.672 -3.357 1 98.94 223 THR B O 1
ATOM 3914 N N . THR B 1 224 ? -4.023 2.9 -2.549 1 98.94 224 THR B N 1
ATOM 3915 C CA . THR B 1 224 ? -5.09 2.908 -3.545 1 98.94 224 THR B CA 1
ATOM 3916 C C . THR B 1 224 ? -5.871 4.219 -3.492 1 98.94 224 THR B C 1
ATOM 3918 O O . THR B 1 224 ? -6.109 4.848 -4.527 1 98.94 224 THR B O 1
ATOM 3921 N N . PHE B 1 225 ? -6.195 4.664 -2.299 1 98.94 225 PHE B N 1
ATOM 3922 C CA . PHE B 1 225 ? -6.93 5.902 -2.07 1 98.94 225 PHE B CA 1
ATOM 3923 C C . PHE B 1 225 ? -6.168 7.098 -2.635 1 98.94 225 PHE B C 1
ATOM 3925 O O . PHE B 1 225 ? -6.738 7.926 -3.344 1 98.94 225 PHE B O 1
ATOM 3932 N N . VAL B 1 226 ? -4.91 7.164 -2.393 1 98.94 226 VAL B N 1
ATOM 3933 C CA . VAL B 1 226 ? -4.074 8.297 -2.791 1 98.94 226 VAL B CA 1
ATOM 3934 C C . VAL B 1 226 ? -4 8.367 -4.312 1 98.94 226 VAL B C 1
ATOM 3936 O O . VAL B 1 226 ? -4.082 9.453 -4.891 1 98.94 226 VAL B O 1
ATOM 3939 N N . GLN B 1 227 ? -3.895 7.234 -4.941 1 98.69 227 GLN B N 1
ATOM 3940 C CA . GLN B 1 227 ? -3.85 7.211 -6.398 1 98.69 227 GLN B CA 1
ATOM 3941 C C . GLN B 1 227 ? -5.184 7.648 -6.996 1 98.69 227 GLN B C 1
ATOM 3943 O O . GLN B 1 227 ? -5.215 8.391 -7.98 1 98.69 227 GLN B O 1
ATOM 3948 N N . LEU B 1 228 ? -6.242 7.199 -6.434 1 98.88 228 LEU B N 1
ATOM 3949 C CA . LEU B 1 228 ? -7.57 7.602 -6.887 1 98.88 228 LEU B CA 1
ATOM 3950 C C . LEU B 1 228 ? -7.781 9.102 -6.684 1 98.88 228 LEU B C 1
ATOM 3952 O O . LEU B 1 228 ? -8.352 9.773 -7.547 1 98.88 228 LEU B O 1
ATOM 3956 N N . CYS B 1 229 ? -7.312 9.625 -5.566 1 98.88 229 CYS B N 1
ATOM 3957 C CA . CYS B 1 229 ? -7.414 11.062 -5.312 1 98.88 229 CYS B CA 1
ATOM 3958 C C . CYS B 1 229 ? -6.668 11.859 -6.375 1 98.88 229 CYS B C 1
ATOM 3960 O O . CYS B 1 229 ? -7.191 12.836 -6.902 1 98.88 229 CYS B O 1
ATOM 3962 N N . THR B 1 230 ? -5.453 11.398 -6.676 1 98.5 230 THR B N 1
ATOM 3963 C CA . THR B 1 230 ? -4.664 12.078 -7.699 1 98.5 230 THR B CA 1
ATOM 3964 C C . THR B 1 230 ? -5.395 12.07 -9.039 1 98.5 230 THR B C 1
ATOM 3966 O O . THR B 1 230 ? -5.445 13.086 -9.734 1 98.5 230 THR B O 1
ATOM 3969 N N . ALA B 1 231 ? -6.012 10.961 -9.359 1 98.25 231 ALA B N 1
ATOM 3970 C CA . ALA B 1 231 ? -6.754 10.836 -10.617 1 98.25 231 ALA B CA 1
ATOM 3971 C C . ALA B 1 231 ? -7.988 11.734 -10.617 1 98.25 231 ALA B C 1
ATOM 3973 O O . ALA B 1 231 ? -8.438 12.18 -11.672 1 98.25 231 ALA B O 1
ATOM 3974 N N . ALA B 1 232 ? -8.516 12.023 -9.453 1 98.38 232 ALA B N 1
ATOM 3975 C CA . ALA B 1 232 ? -9.688 12.883 -9.312 1 98.38 232 ALA B CA 1
ATOM 3976 C C . ALA B 1 232 ? -9.297 14.359 -9.383 1 98.38 232 ALA B C 1
ATOM 3978 O O . ALA B 1 232 ? -10.156 15.234 -9.312 1 98.38 232 ALA B O 1
ATOM 3979 N N . GLY B 1 233 ? -7.992 14.609 -9.453 1 97.75 233 GLY B N 1
ATOM 3980 C CA . GLY B 1 233 ? -7.5 15.969 -9.562 1 97.75 233 GLY B CA 1
ATOM 3981 C C . GLY B 1 233 ? -7.219 16.609 -8.219 1 97.75 233 GLY B C 1
ATOM 3982 O O . GLY B 1 233 ? -7.141 17.844 -8.109 1 97.75 233 GLY B O 1
ATOM 3983 N N . TRP B 1 234 ? -7.137 15.797 -7.168 1 98.62 234 TRP B N 1
ATOM 3984 C CA . TRP B 1 234 ? -6.902 16.328 -5.828 1 98.62 234 TRP B CA 1
ATOM 3985 C C . TRP B 1 234 ? -5.445 16.141 -5.422 1 98.62 234 TRP B C 1
ATOM 3987 O O . TRP B 1 234 ? -4.754 15.258 -5.93 1 98.62 234 TRP B O 1
ATOM 3997 N N . ASP B 1 235 ? -4.98 17.016 -4.551 1 98.62 235 ASP B N 1
ATOM 3998 C CA . ASP B 1 235 ? -3.684 16.875 -3.893 1 98.62 235 ASP B CA 1
ATOM 3999 C C . ASP B 1 235 ? -3.818 16.156 -2.549 1 98.62 235 ASP B C 1
ATOM 4001 O O . ASP B 1 235 ? -4.879 16.219 -1.918 1 98.62 235 ASP B O 1
ATOM 4005 N N . THR B 1 236 ? -2.748 15.453 -2.201 1 98.81 236 THR B N 1
ATOM 4006 C CA . THR B 1 236 ? -2.809 14.688 -0.959 1 98.81 236 THR B CA 1
ATOM 4007 C C . THR B 1 236 ? -1.521 14.859 -0.156 1 98.81 236 THR B C 1
ATOM 4009 O O . THR B 1 236 ? -0.505 15.305 -0.69 1 98.81 236 THR B O 1
ATOM 4012 N N . CYS B 1 237 ? -1.62 14.594 1.112 1 98.75 237 CYS B N 1
ATOM 4013 C CA . CYS B 1 237 ? -0.481 14.477 2.016 1 98.75 237 CYS B CA 1
ATOM 4014 C C . CYS B 1 237 ? -0.637 13.273 2.936 1 98.75 237 CYS B C 1
ATOM 4016 O O . CYS B 1 237 ? -1.526 13.25 3.789 1 98.75 237 CYS B O 1
ATOM 4018 N N . MET B 1 238 ? 0.219 12.305 2.744 1 98.62 238 MET B N 1
ATOM 4019 C CA . MET B 1 238 ? 0.297 11.18 3.672 1 98.62 238 MET B CA 1
ATOM 4020 C C . MET B 1 238 ? 1.138 11.539 4.891 1 98.62 238 MET B C 1
ATOM 4022 O O . MET B 1 238 ? 2.27 12.008 4.754 1 98.62 238 MET B O 1
ATOM 4026 N N . MET B 1 239 ? 0.584 11.312 6.09 1 97.25 239 MET B N 1
ATOM 4027 C CA . MET B 1 239 ? 1.263 11.742 7.309 1 97.25 239 MET B CA 1
ATOM 4028 C C . MET B 1 239 ? 1.354 10.594 8.305 1 97.25 239 MET B C 1
ATOM 4030 O O . MET B 1 239 ? 0.36 9.914 8.578 1 97.25 239 MET B O 1
ATOM 4034 N N . GLU B 1 240 ? 2.527 10.398 8.789 1 95 240 GLU B N 1
ATOM 4035 C CA . GLU B 1 240 ? 2.775 9.398 9.82 1 95 240 GLU B CA 1
ATOM 4036 C C . GLU B 1 240 ? 3.174 10.047 11.141 1 95 240 GLU B C 1
ATOM 4038 O O . GLU B 1 240 ? 3.18 9.391 12.188 1 95 240 GLU B O 1
ATOM 4043 N N . GLY B 1 241 ? 3.596 11.305 11.094 1 92.06 241 GLY B N 1
ATOM 4044 C CA . GLY B 1 241 ? 3.967 12.031 12.297 1 92.06 241 GLY B CA 1
ATOM 4045 C C . GLY B 1 241 ? 2.777 12.398 13.164 1 92.06 241 GLY B C 1
ATOM 4046 O O . GLY B 1 241 ? 2.385 13.562 13.227 1 92.06 241 GLY B O 1
ATOM 4047 N N . ILE B 1 242 ? 2.318 11.398 13.883 1 93.94 242 ILE B N 1
ATOM 4048 C CA . ILE B 1 242 ? 1.12 11.586 14.695 1 93.94 242 ILE B CA 1
ATOM 4049 C C . ILE B 1 242 ? 1.351 11.023 16.094 1 93.94 242 ILE B C 1
ATOM 4051 O O . ILE B 1 242 ? 2.27 10.227 16.297 1 93.94 242 ILE B O 1
ATOM 4055 N N . ASP B 1 243 ? 0.562 11.523 17.047 1 92.25 243 ASP B N 1
ATOM 4056 C CA . ASP B 1 243 ? 0.307 10.852 18.312 1 92.25 243 ASP B CA 1
ATOM 4057 C C . ASP B 1 243 ? -0.862 9.875 18.188 1 92.25 243 ASP B C 1
ATOM 4059 O O . ASP B 1 243 ? -2.023 10.273 18.281 1 92.25 243 ASP B O 1
ATOM 4063 N N . GLU B 1 244 ? -0.491 8.672 18.016 1 94.25 244 GLU B N 1
ATOM 4064 C CA . GLU B 1 244 ? -1.495 7.668 17.672 1 94.25 244 GLU B CA 1
ATOM 4065 C C . GLU B 1 244 ? -2.57 7.578 18.75 1 94.25 244 GLU B C 1
ATOM 4067 O O . GLU B 1 244 ? -3.762 7.512 18.438 1 94.25 244 GLU B O 1
ATOM 4072 N N . GLU B 1 245 ? -2.193 7.527 19.953 1 92.56 245 GLU B N 1
ATOM 4073 C CA . GLU B 1 245 ? -3.15 7.43 21.047 1 92.56 245 GLU B CA 1
ATOM 4074 C C . GLU B 1 245 ? -4.102 8.625 21.062 1 92.56 245 GLU B C 1
ATOM 4076 O O . GLU B 1 245 ? -5.309 8.461 21.25 1 92.56 245 GLU B O 1
ATOM 4081 N N . ALA B 1 246 ? -3.535 9.789 20.859 1 94.06 246 ALA B N 1
ATOM 4082 C CA . ALA B 1 246 ? -4.367 10.992 20.812 1 94.06 246 ALA B CA 1
ATOM 4083 C C . ALA B 1 246 ? -5.34 10.938 19.625 1 94.06 246 ALA B C 1
ATOM 4085 O O . ALA B 1 246 ? -6.5 11.336 19.766 1 94.06 246 ALA B O 1
ATOM 4086 N N . VAL B 1 247 ? -4.91 10.453 18.469 1 97.5 247 VAL B N 1
ATOM 4087 C CA . VAL B 1 247 ? -5.777 10.32 17.312 1 97.5 247 VAL B CA 1
ATOM 4088 C C . VAL B 1 247 ? -6.934 9.375 17.625 1 97.5 247 VAL B C 1
ATOM 4090 O O . VAL B 1 247 ? -8.094 9.688 17.344 1 97.5 247 VAL B O 1
ATOM 4093 N N . LYS B 1 248 ? -6.629 8.242 18.234 1 97.62 248 LYS B N 1
ATOM 4094 C CA . LYS B 1 248 ? -7.66 7.277 18.594 1 97.62 248 LYS B CA 1
ATOM 4095 C C . LYS B 1 248 ? -8.68 7.887 19.562 1 97.62 248 LYS B C 1
ATOM 4097 O O . LYS B 1 248 ? -9.883 7.664 19.422 1 97.62 248 LYS B O 1
ATOM 4102 N N . GLN B 1 249 ? -8.172 8.656 20.422 1 97.06 249 GLN B N 1
ATOM 4103 C CA . GLN B 1 249 ? -9.055 9.297 21.406 1 97.06 249 GLN B CA 1
ATOM 4104 C C . GLN B 1 249 ? -9.992 10.289 20.719 1 97.06 249 GLN B C 1
ATOM 4106 O O . GLN B 1 249 ? -11.195 10.281 20.969 1 97.06 249 GLN B O 1
ATOM 4111 N N . VAL B 1 250 ? -9.492 11.086 19.875 1 97.94 250 VAL B N 1
ATOM 4112 C CA . VAL B 1 250 ? -10.266 12.109 19.188 1 97.94 250 VAL B CA 1
ATOM 4113 C C . VAL B 1 250 ? -11.391 11.453 18.391 1 97.94 250 VAL B C 1
ATOM 4115 O O . VAL B 1 250 ? -12.516 11.961 18.344 1 97.94 250 VAL B O 1
ATOM 4118 N N . LEU B 1 251 ? -11.086 10.273 17.812 1 98.69 251 LEU B N 1
ATOM 4119 C CA . LEU B 1 251 ? -12.016 9.703 16.844 1 98.69 251 LEU B CA 1
ATOM 4120 C C . LEU B 1 251 ? -12.812 8.562 17.469 1 98.69 251 LEU B C 1
ATOM 4122 O O . LEU B 1 251 ? -13.727 8.016 16.844 1 98.69 251 LEU B O 1
ATOM 4126 N N . GLY B 1 252 ? -12.477 8.156 18.656 1 98.5 252 GLY B N 1
ATOM 4127 C CA . GLY B 1 252 ? -13.18 7.07 19.328 1 98.5 252 GLY B CA 1
ATOM 4128 C C . GLY B 1 252 ? -12.773 5.699 18.828 1 98.5 252 GLY B C 1
ATOM 4129 O O . GLY B 1 252 ? -13.586 4.777 18.797 1 98.5 252 GLY B O 1
ATOM 4130 N N . VAL B 1 253 ? -11.586 5.555 18.359 1 98.38 253 VAL B N 1
ATOM 4131 C CA . VAL B 1 253 ? -11.062 4.266 17.922 1 98.38 253 VAL B CA 1
ATOM 4132 C C . VAL B 1 253 ? -10.633 3.443 19.141 1 98.38 253 VAL B C 1
ATOM 4134 O O . VAL B 1 253 ? -9.836 3.906 19.953 1 98.38 253 VAL B O 1
ATOM 4137 N N . PRO B 1 254 ? -11.164 2.242 19.312 1 97.56 254 PRO B N 1
ATOM 4138 C CA . PRO B 1 254 ? -10.719 1.428 20.438 1 97.56 254 PRO B CA 1
ATOM 4139 C C . PRO B 1 254 ? -9.211 1.175 20.438 1 97.56 254 PRO B C 1
ATOM 4141 O O . PRO B 1 254 ? -8.68 0.647 19.453 1 97.56 254 PRO B O 1
ATOM 4144 N N . ALA B 1 255 ? -8.547 1.474 21.469 1 92.19 255 ALA B N 1
ATOM 4145 C CA . ALA B 1 255 ? -7.09 1.525 21.531 1 92.19 255 ALA B CA 1
ATOM 4146 C C . ALA B 1 255 ? -6.492 0.123 21.5 1 92.19 255 ALA B C 1
ATOM 4148 O O . ALA B 1 255 ? -5.402 -0.084 20.953 1 92.19 255 ALA B O 1
ATOM 4149 N N . GLU B 1 256 ? -7.168 -0.853 22.047 1 93.5 256 GLU B N 1
ATOM 4150 C CA . GLU B 1 256 ? -6.574 -2.17 22.25 1 93.5 256 GLU B CA 1
ATOM 4151 C C . GLU B 1 256 ? -6.535 -2.975 20.953 1 93.5 256 GLU B C 1
ATOM 4153 O O . GLU B 1 256 ? -5.586 -3.717 20.719 1 93.5 256 GLU B O 1
ATOM 4158 N N . ARG B 1 257 ? -7.449 -2.699 20.078 1 96.25 257 ARG B N 1
ATOM 4159 C CA . ARG B 1 257 ? -7.586 -3.566 18.922 1 96.25 257 ARG B CA 1
ATOM 4160 C C . ARG B 1 257 ? -7.047 -2.889 17.656 1 96.25 257 ARG B C 1
ATOM 4162 O O . ARG B 1 257 ? -6.605 -3.559 16.734 1 96.25 257 ARG B O 1
ATOM 4169 N N . TYR B 1 258 ? -7.027 -1.644 17.719 1 97.69 258 TYR B N 1
ATOM 4170 C CA . TYR B 1 258 ? -6.77 -0.949 16.453 1 97.69 258 TYR B CA 1
ATOM 4171 C C . TYR B 1 258 ? -5.5 -0.114 16.547 1 97.69 258 TYR B C 1
ATOM 4173 O O . TYR B 1 258 ? -5.039 0.211 17.641 1 97.69 258 TYR B O 1
ATOM 4181 N N . THR B 1 259 ? -4.895 0.121 15.406 1 96.5 259 THR B N 1
ATOM 4182 C CA . THR B 1 259 ? -3.732 0.985 15.242 1 96.5 259 THR B CA 1
ATOM 4183 C C . THR B 1 259 ? -3.945 1.965 14.094 1 96.5 259 THR B C 1
ATOM 4185 O O . THR B 1 259 ? -4.844 1.778 13.266 1 96.5 259 THR B O 1
ATOM 4188 N N . VAL B 1 260 ? -3.254 3.066 14.094 1 97.38 260 VAL B N 1
ATOM 4189 C CA . VAL B 1 260 ? -3.377 4.086 13.055 1 97.38 260 VAL B CA 1
ATOM 4190 C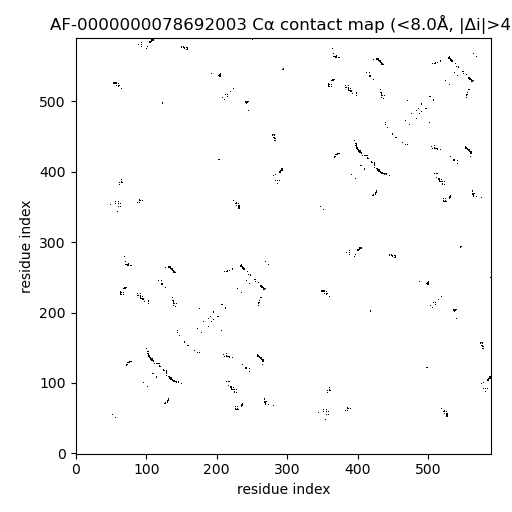 C . VAL B 1 260 ? -2.037 4.258 12.344 1 97.38 260 VAL B C 1
ATOM 4192 O O . VAL B 1 260 ? -1.189 5.039 12.781 1 97.38 260 VAL B O 1
ATOM 4195 N N . PRO B 1 261 ? -1.912 3.627 11.188 1 96.56 261 PRO B N 1
ATOM 4196 C CA . PRO B 1 261 ? -0.612 3.672 10.516 1 96.56 261 PRO B CA 1
ATOM 4197 C C . PRO B 1 261 ? -0.398 4.965 9.734 1 96.56 261 PRO B C 1
ATOM 4199 O O . PRO B 1 261 ? 0.744 5.348 9.469 1 96.56 261 PRO B O 1
ATOM 4202 N N . VAL B 1 262 ? -1.473 5.621 9.289 1 98 262 VAL B N 1
ATOM 4203 C CA . VAL B 1 262 ? -1.291 6.777 8.414 1 98 262 VAL B CA 1
ATOM 4204 C C . VAL B 1 262 ? -2.578 7.598 8.367 1 98 262 VAL B C 1
ATOM 4206 O O . VAL B 1 262 ? -3.676 7.051 8.477 1 98 262 VAL B O 1
ATOM 4209 N N . ILE B 1 263 ? -2.441 8.883 8.273 1 98.62 263 ILE B N 1
ATOM 4210 C CA . ILE B 1 263 ? -3.564 9.75 7.941 1 98.62 263 ILE B CA 1
ATOM 4211 C C . ILE B 1 263 ? -3.279 10.484 6.633 1 98.62 263 ILE B C 1
ATOM 4213 O O . ILE B 1 263 ? -2.121 10.766 6.312 1 98.62 263 ILE B O 1
ATOM 4217 N N . VAL B 1 264 ? -4.293 10.734 5.816 1 98.94 264 VAL B N 1
ATOM 4218 C CA . VAL B 1 264 ? -4.141 11.344 4.5 1 98.94 264 VAL B CA 1
ATOM 4219 C C . VAL B 1 264 ? -5.059 12.562 4.379 1 98.94 264 VAL B C 1
ATOM 4221 O O . VAL B 1 264 ? -6.285 12.422 4.402 1 98.94 264 VAL B O 1
ATOM 4224 N N . SER B 1 265 ? -4.48 13.727 4.234 1 98.94 265 SER B N 1
ATOM 4225 C CA . SER B 1 265 ? -5.262 14.922 3.926 1 98.94 265 SER B CA 1
ATOM 4226 C C . SER B 1 265 ? -5.469 15.078 2.422 1 98.94 265 SER B C 1
ATOM 4228 O O . SER B 1 265 ? -4.582 14.75 1.632 1 98.94 265 SER B O 1
ATOM 4230 N N . VAL B 1 266 ? -6.633 15.57 2.059 1 98.88 266 VAL B N 1
ATOM 4231 C CA . VAL B 1 266 ? -7.027 15.68 0.658 1 98.88 266 VAL B CA 1
ATOM 4232 C C . VAL B 1 266 ? -7.617 17.062 0.395 1 98.88 266 VAL B C 1
ATOM 4234 O O . VAL B 1 266 ? -8.438 17.547 1.174 1 98.88 266 VAL B O 1
ATOM 4237 N N . GLY B 1 267 ? -7.246 17.672 -0.704 1 98.81 267 GLY B N 1
ATOM 4238 C CA . GLY B 1 267 ? -7.73 18.969 -1.118 1 98.81 267 GLY B CA 1
ATOM 4239 C C . GLY B 1 267 ? -6.98 19.531 -2.314 1 98.81 267 GLY B C 1
ATOM 4240 O O . GLY B 1 267 ? -6.582 18.781 -3.209 1 98.81 267 GLY B O 1
ATOM 4241 N N . TYR B 1 268 ? -6.941 20.828 -2.33 1 98.81 268 TYR B N 1
ATOM 4242 C CA . TYR B 1 268 ? -6.203 21.547 -3.363 1 98.81 268 TYR B CA 1
ATOM 4243 C C . TYR B 1 268 ? -5.055 22.344 -2.756 1 98.81 268 TYR B C 1
ATOM 4245 O O . TYR B 1 268 ? -5.223 23 -1.726 1 98.81 268 TYR B O 1
ATOM 4253 N N . ALA B 1 269 ? -3.971 22.281 -3.443 1 98.62 269 ALA B N 1
ATOM 4254 C CA . ALA B 1 269 ? -2.814 23.062 -3.006 1 98.62 269 ALA B CA 1
ATOM 4255 C C . ALA B 1 269 ? -3.07 24.547 -3.164 1 98.62 269 ALA B C 1
ATOM 4257 O O . ALA B 1 269 ? -3.803 24.969 -4.066 1 98.62 269 ALA B O 1
ATOM 4258 N N . THR B 1 270 ? -2.461 25.344 -2.238 1 98.44 270 THR B N 1
ATOM 4259 C CA . THR B 1 270 ? -2.379 26.781 -2.516 1 98.44 270 THR B CA 1
ATOM 4260 C C . THR B 1 270 ? -1.578 27.031 -3.789 1 98.44 270 THR B C 1
ATOM 4262 O O . THR B 1 270 ? -0.84 26.172 -4.254 1 98.44 270 THR B O 1
ATOM 4265 N N . ALA B 1 271 ? -1.743 28.188 -4.328 1 97.19 271 ALA B N 1
ATOM 4266 C CA . ALA B 1 271 ? -0.998 28.547 -5.531 1 97.19 271 ALA B CA 1
ATOM 4267 C C . ALA B 1 271 ? 0.506 28.469 -5.289 1 97.19 271 ALA B C 1
ATOM 4269 O O . ALA B 1 271 ? 1.252 27.938 -6.109 1 97.19 271 ALA B O 1
ATOM 4270 N N . ALA B 1 272 ? 0.943 29.031 -4.18 1 96.31 272 ALA B N 1
ATOM 4271 C CA . ALA B 1 272 ? 2.361 29.031 -3.836 1 96.31 272 ALA B CA 1
ATOM 4272 C C . ALA B 1 272 ? 2.875 27.594 -3.672 1 96.31 272 ALA B C 1
ATOM 4274 O O . ALA B 1 272 ? 3.967 27.266 -4.141 1 96.31 272 ALA B O 1
ATOM 4275 N N . GLU B 1 273 ? 2.131 26.75 -3 1 96.44 273 GLU B N 1
ATOM 427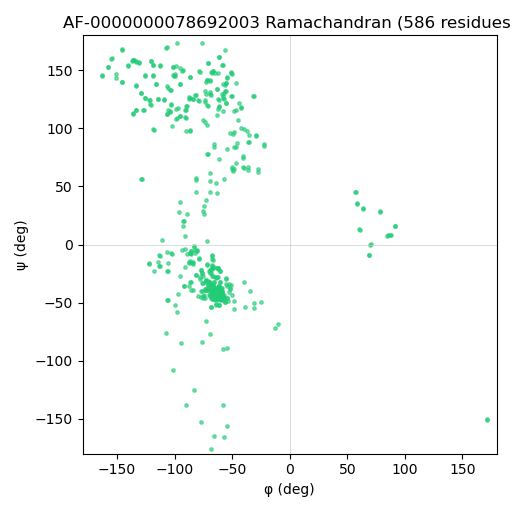6 C CA . GLU B 1 273 ? 2.51 25.344 -2.799 1 96.44 273 GLU B CA 1
ATOM 4277 C C . GLU B 1 273 ? 2.576 24.594 -4.125 1 96.44 273 GLU B C 1
ATOM 4279 O O . GLU B 1 273 ? 3.477 23.781 -4.34 1 96.44 273 GLU B O 1
ATOM 4284 N N . ALA B 1 274 ? 1.672 24.859 -5.02 1 95.81 274 ALA B N 1
ATOM 4285 C CA . ALA B 1 274 ? 1.585 24.172 -6.305 1 95.81 274 ALA B CA 1
ATOM 4286 C C . ALA B 1 274 ? 2.832 24.422 -7.148 1 95.81 274 ALA B C 1
ATOM 4288 O O . ALA B 1 274 ? 3.211 23.594 -7.973 1 95.81 274 ALA B O 1
ATOM 4289 N N . GLU B 1 275 ? 3.459 25.5 -6.969 1 93.81 275 GLU B N 1
ATOM 4290 C CA . GLU B 1 275 ? 4.684 25.812 -7.703 1 93.81 275 GLU B CA 1
ATOM 4291 C C . GLU B 1 275 ? 5.805 24.844 -7.336 1 93.81 275 GLU B C 1
ATOM 4293 O O . GLU B 1 275 ? 6.691 24.578 -8.148 1 93.81 275 GLU B O 1
ATOM 4298 N N . LYS B 1 276 ? 5.719 24.344 -6.133 1 90.44 276 LYS B N 1
ATOM 4299 C CA . LYS B 1 276 ? 6.75 23.438 -5.664 1 90.44 276 LYS B CA 1
ATOM 4300 C C . LYS B 1 276 ? 6.645 22.078 -6.367 1 90.44 276 LYS B C 1
ATOM 4302 O O . LYS B 1 276 ? 7.586 21.281 -6.332 1 90.44 276 LYS B O 1
ATOM 4307 N N . ARG B 1 277 ? 5.527 21.828 -6.961 1 90.12 277 ARG B N 1
ATOM 4308 C CA . ARG B 1 277 ? 5.293 20.562 -7.645 1 90.12 277 ARG B CA 1
ATOM 4309 C C . ARG B 1 277 ? 6.262 20.391 -8.812 1 90.12 277 ARG B C 1
ATOM 4311 O O . ARG B 1 277 ? 6.469 19.266 -9.289 1 90.12 277 ARG B O 1
ATOM 4318 N N . GLN B 1 278 ? 6.781 21.438 -9.242 1 88.19 278 GLN B N 1
ATOM 4319 C CA . GLN B 1 278 ? 7.66 21.406 -10.406 1 88.19 278 GLN B CA 1
ATOM 4320 C C . GLN B 1 278 ? 8.938 20.625 -10.109 1 88.19 278 GLN B C 1
ATOM 4322 O O . GLN B 1 278 ? 9.547 20.062 -11.023 1 88.19 278 GLN B O 1
ATOM 4327 N N . VAL B 1 279 ? 9.328 20.719 -8.852 1 91.88 279 VAL B N 1
ATOM 4328 C CA . VAL B 1 279 ? 10.477 19.922 -8.438 1 91.88 279 VAL B CA 1
ATOM 4329 C C . VAL B 1 279 ? 9.992 18.641 -7.746 1 91.88 279 VAL B C 1
ATOM 4331 O O . VAL B 1 279 ? 9.508 18.688 -6.613 1 91.88 279 VAL B O 1
ATOM 4334 N N . ARG B 1 280 ? 10.164 17.625 -8.414 1 93.38 280 ARG B N 1
ATOM 4335 C CA . ARG B 1 280 ? 9.711 16.344 -7.887 1 93.38 280 ARG B CA 1
ATOM 4336 C C . ARG B 1 280 ? 10.695 15.805 -6.848 1 93.38 280 ARG B C 1
ATOM 4338 O O . ARG B 1 280 ? 11.898 16.062 -6.93 1 93.38 280 ARG B O 1
ATOM 4345 N N . SER B 1 281 ? 10.109 15.055 -5.879 1 96.62 281 SER B N 1
ATOM 4346 C CA . SER B 1 281 ? 10.992 14.391 -4.926 1 96.62 281 SER B CA 1
ATOM 4347 C C . SER B 1 281 ? 12 13.492 -5.641 1 96.62 281 SER B C 1
ATOM 4349 O O . SER B 1 281 ? 11.641 12.758 -6.562 1 96.62 281 SER B O 1
ATOM 4351 N N . PRO B 1 282 ? 13.25 13.633 -5.258 1 97.12 282 PRO B N 1
ATOM 4352 C CA . PRO B 1 282 ? 14.258 12.82 -5.945 1 97.12 282 PRO B CA 1
ATOM 4353 C C . PRO B 1 282 ? 14.102 11.328 -5.668 1 97.12 282 PRO B C 1
ATOM 4355 O O . PRO B 1 282 ? 13.656 10.938 -4.586 1 97.12 282 PRO B O 1
ATOM 4358 N N . ARG B 1 283 ? 14.469 10.508 -6.625 1 98.12 283 ARG B N 1
ATOM 4359 C CA . ARG B 1 283 ? 14.461 9.055 -6.516 1 98.12 283 ARG B CA 1
ATOM 4360 C C . ARG B 1 283 ? 15.828 8.469 -6.855 1 98.12 283 ARG B C 1
ATOM 4362 O O . ARG B 1 283 ? 16.547 9.008 -7.699 1 98.12 283 ARG B O 1
ATOM 4369 N N . PHE B 1 284 ? 16.141 7.383 -6.129 1 98.12 284 PHE B N 1
ATOM 4370 C CA . PHE B 1 284 ? 17.281 6.598 -6.59 1 98.12 284 PHE B CA 1
ATOM 4371 C C . PHE B 1 284 ? 17.062 6.109 -8.016 1 98.12 284 PHE B C 1
ATOM 4373 O O . PHE B 1 284 ? 15.914 5.992 -8.469 1 98.12 284 PHE B O 1
ATOM 4380 N N . ALA B 1 285 ? 18.203 5.859 -8.719 1 97.69 285 ALA B N 1
ATOM 4381 C CA . ALA B 1 285 ? 18.109 5.234 -10.031 1 97.69 285 ALA B CA 1
ATOM 4382 C C . ALA B 1 285 ? 17.328 3.928 -9.961 1 97.69 285 ALA B C 1
ATOM 4384 O O . ALA B 1 285 ? 17.453 3.172 -9 1 97.69 285 ALA B O 1
ATOM 4385 N N . THR B 1 286 ? 16.562 3.672 -11.023 1 98.06 286 THR B N 1
ATOM 4386 C CA . THR B 1 286 ? 15.758 2.455 -11.047 1 98.06 286 THR B CA 1
ATOM 4387 C C . THR B 1 286 ? 16.625 1.223 -10.836 1 98.06 286 THR B C 1
ATOM 4389 O O . THR B 1 286 ? 16.219 0.275 -10.156 1 98.06 286 THR B O 1
ATOM 4392 N N . SER B 1 287 ? 17.844 1.26 -11.328 1 97.62 287 SER B N 1
ATOM 4393 C CA . SER B 1 287 ? 18.75 0.122 -11.219 1 97.62 287 SER B CA 1
ATOM 4394 C C . SER B 1 287 ? 19.203 -0.081 -9.773 1 97.62 287 SER B C 1
ATOM 4396 O O . SER B 1 287 ? 19.656 -1.172 -9.406 1 97.62 287 SER B O 1
ATOM 4398 N N . HIS B 1 288 ? 19.125 0.979 -8.984 1 97.19 288 HIS B N 1
ATOM 4399 C CA . HIS B 1 288 ? 19.422 0.866 -7.559 1 97.19 288 HIS B CA 1
ATOM 4400 C C . HIS B 1 288 ? 18.312 0.125 -6.816 1 97.19 288 HIS B C 1
ATOM 4402 O O . HIS B 1 288 ? 18.594 -0.683 -5.93 1 97.19 288 HIS B O 1
ATOM 4408 N N . THR B 1 289 ? 17.109 0.393 -7.199 1 98.5 289 THR B N 1
ATOM 4409 C CA . THR B 1 289 ? 15.945 -0.083 -6.477 1 98.5 289 THR B CA 1
ATOM 4410 C C . THR B 1 289 ? 15.469 -1.423 -7.031 1 98.5 289 THR B C 1
ATOM 4412 O O . THR B 1 289 ? 15.031 -2.295 -6.277 1 98.5 289 THR B O 1
ATOM 4415 N N . VAL B 1 290 ? 15.594 -1.591 -8.344 1 98.81 290 VAL B N 1
ATOM 4416 C CA . VAL B 1 290 ? 15.094 -2.777 -9.031 1 98.81 290 VAL B CA 1
ATOM 4417 C C . VAL B 1 290 ? 16.266 -3.641 -9.484 1 98.81 290 VAL B C 1
ATOM 4419 O O . VAL B 1 290 ? 17.156 -3.164 -10.188 1 98.81 290 VAL B O 1
ATOM 4422 N N . ARG B 1 291 ? 16.188 -4.879 -9.039 1 98.31 291 ARG B N 1
ATOM 4423 C CA . ARG B 1 291 ? 17.203 -5.867 -9.406 1 98.31 291 ARG B CA 1
ATOM 4424 C C . ARG B 1 291 ? 16.578 -7.047 -10.141 1 98.31 291 ARG B C 1
ATOM 4426 O O . ARG B 1 291 ? 15.375 -7.305 -10.008 1 98.31 291 ARG B O 1
ATOM 4433 N N . TRP B 1 292 ? 17.484 -7.77 -10.938 1 98.5 292 TRP B N 1
ATOM 4434 C CA . TRP B 1 292 ? 16.938 -8.844 -11.766 1 98.5 292 TRP B CA 1
ATOM 4435 C C . TRP B 1 292 ? 17.578 -10.18 -11.398 1 98.5 292 TRP B C 1
ATOM 4437 O O . TRP B 1 292 ? 18.797 -10.32 -11.414 1 98.5 292 TRP B O 1
ATOM 4447 N N . ASN B 1 293 ? 16.766 -11.117 -10.984 1 98.5 293 ASN B N 1
ATOM 4448 C CA . ASN B 1 293 ? 17.031 -12.531 -10.719 1 98.5 293 ASN B CA 1
ATOM 4449 C C . ASN B 1 293 ? 17.922 -12.719 -9.5 1 98.5 293 ASN B C 1
ATOM 4451 O O . ASN B 1 293 ? 18.062 -13.828 -8.984 1 98.5 293 ASN B O 1
ATOM 4455 N N . LYS B 1 294 ? 18.438 -11.688 -9.008 1 97.88 294 LYS B N 1
ATOM 4456 C CA . LYS B 1 294 ? 19.25 -11.688 -7.797 1 97.88 294 LYS B CA 1
ATOM 4457 C C . LYS B 1 294 ? 19.281 -10.312 -7.145 1 97.88 294 LYS B C 1
ATOM 4459 O O . LYS B 1 294 ? 19.125 -9.297 -7.824 1 97.88 294 LYS B O 1
ATOM 4464 N N . PHE B 1 295 ? 19.484 -10.305 -5.852 1 98 295 PHE B N 1
ATOM 4465 C CA . PHE B 1 295 ? 19.531 -9.055 -5.102 1 98 295 PHE B CA 1
ATOM 4466 C C . PHE B 1 295 ? 20.875 -8.375 -5.246 1 98 295 PHE B C 1
ATOM 4468 O O . PHE B 1 295 ? 20.953 -7.156 -5.422 1 98 295 PHE B O 1
#